Protein 3B5E (pdb70)

Solvent-accessible surface area: 18222 Å² total

CATH classification: 3.40.50.1820

Foldseek 3Di:
DQWDFDDPALWTWTKPLLVFDDLAEEEEAEDAPAFLVVCVVLVCLLPVRHIYTRTAAPADDVPGHAQFAAPDVPAGDQVRLLVSLVSVQVRLVVVCVVSVRDLVRYEYEYAERGLQSVVSVLNVPPRAQHYERELYDHHPDRPLAANANHEYEYEAEPQQVRRRVCVVVVVVVCVVSHYRYHYYYDPDYSDDDDVSSVVSNVVVVPD/DDDPDPWDFDDPALWTWTKPLLVFDDLAEEEEAEAAPAFQVVCVVLVCLQPVNHIYTRTAADADDPPGHFQFAADDPQAGDQVRLVVSLVSVLVRLVVVCVVSVRDQVRYEYEYAERSLQSVVSVLVVAPRHQHYERELYDHHPDGPLAQNQAREYEYEAEPQAVPRRVCVVVVVVVVVVSHYDYHYYYDPDYSDDDDVSSVVSNVVVVPD

Sequence (418 aa):
EENSPLLTDLAFPYRLLGAGKESRECCLFLLHGSGVDETTLVPLARRRRIAPTATLVAARGRIPQEEDGFRWFERIDPTRFEEQKSILAETTAAFAAFTTNEEAAKRHGLNLDHATFLLGYSNGANLVSSLLLHPGIVRLAALLRPPVLDHVPATDLAGIRTTLIIAGAADETYGPFVPALVTLLSSRHGAEVDARIIPSGHDIGDPDAAIVRQQWLAGPGDGIENSPLLTDLAFPYRLLGAGKESRECCLFLLHGSGVDETTLVPLARRRIAPTATLVAARGRIPQEDGFRWFERIDPTRFEEQKSILAETTAAFAAFTTNEEAAKRHGLNLDHATFLLGYSNGANLVSSLLLHPGIVRLAALLRPPVLDHVPATDLAGIRTTLIIAGAADETYGPFVPALVTLLSSRHGAEVDARIIPSGHDIGDPDAAIVRRQQWLAGP

Structure (mmCIF, N/CA/C/O backbone):
data_3B5E
#
_entry.id   3B5E
#
_cell.length_a   47.160
_cell.length_b   105.000
_cell.length_c   123.620
_cell.angle_alpha   90.000
_cell.angle_beta   90.000
_cell.angle_gamma   90.000
#
_symmetry.space_group_name_H-M   'P 21 21 21'
#
loop_
_entity.id
_entity.type
_entity.pdbx_description
1 polymer 'Mll8374 protein'
2 non-polymer 'SULFATE ION'
3 non-polymer 1,2-ETHANEDIOL
4 water water
#
loop_
_atom_site.group_PDB
_atom_site.id
_atom_site.type_symbol
_atom_site.label_atom_id
_atom_site.label_alt_id
_atom_site.label_comp_id
_atom_site.label_asym_id
_atom_site.label_entity_id
_atom_site.label_seq_id
_atom_site.pdbx_PDB_ins_code
_atom_site.Cartn_x
_atom_site.Cartn_y
_atom_site.Cartn_z
_atom_site.occupancy
_atom_site.B_iso_or_equiv
_atom_site.auth_seq_id
_atom_site.auth_comp_id
_atom_site.auth_asym_id
_atom_site.auth_atom_id
_atom_site.pdbx_PDB_model_num
ATOM 1 N N A GLU A 1 8 ? 64.233 41.678 43.464 0.50 28.64 7 GLU A N 1
ATOM 2 N N B GLU A 1 8 ? 64.080 41.537 43.483 0.50 26.33 7 GLU A N 1
ATOM 3 C CA A GLU A 1 8 ? 63.320 41.563 42.271 0.50 29.48 7 GLU A CA 1
ATOM 4 C CA B GLU A 1 8 ? 63.309 41.524 42.189 0.50 26.61 7 GLU A CA 1
ATOM 5 C C A GLU A 1 8 ? 62.832 42.953 41.885 0.50 27.61 7 GLU A C 1
ATOM 6 C C B GLU A 1 8 ? 62.840 42.934 41.875 0.50 26.11 7 GLU A C 1
ATOM 7 O O A GLU A 1 8 ? 62.214 43.644 42.702 0.50 26.17 7 GLU A O 1
ATOM 8 O O B GLU A 1 8 ? 62.243 43.608 42.721 0.50 24.50 7 GLU A O 1
ATOM 19 N N . ASN A 1 9 ? 63.119 43.362 40.650 1.00 26.84 8 ASN A N 1
ATOM 20 C CA . ASN A 1 9 ? 62.759 44.693 40.195 1.00 26.56 8 ASN A CA 1
ATOM 21 C C . ASN A 1 9 ? 61.296 44.817 39.851 1.00 23.48 8 ASN A C 1
ATOM 22 O O . ASN A 1 9 ? 60.747 45.907 39.946 1.00 21.78 8 ASN A O 1
ATOM 27 N N . SER A 1 10 ? 60.678 43.706 39.442 1.00 22.78 9 SER A N 1
ATOM 28 C CA . SER A 1 10 ? 59.273 43.708 39.038 1.00 21.96 9 SER A CA 1
ATOM 29 C C . SER A 1 10 ? 58.444 42.611 39.687 1.00 21.31 9 SER A C 1
ATOM 30 O O . SER A 1 10 ? 57.894 41.760 38.996 1.00 18.77 9 SER A O 1
ATOM 33 N N . PRO A 1 11 ? 58.263 42.683 41.011 1.00 20.12 10 PRO A N 1
ATOM 34 C CA . PRO A 1 11 ? 57.422 41.715 41.697 1.00 20.31 10 PRO A CA 1
ATOM 35 C C . PRO A 1 11 ? 55.966 41.873 41.238 1.00 19.22 10 PRO A C 1
ATOM 36 O O . PRO A 1 11 ? 55.596 42.917 40.686 1.00 20.38 10 PRO A O 1
ATOM 40 N N . LEU A 1 12 ? 55.150 40.847 41.486 1.00 20.55 11 LEU A N 1
ATOM 41 C CA . LEU A 1 12 ? 53.703 40.936 41.275 1.00 19.83 11 LEU A CA 1
ATOM 42 C C . LEU A 1 12 ? 53.076 41.902 42.286 1.00 19.57 11 LEU A C 1
ATOM 43 O O . LEU A 1 12 ? 53.170 41.710 43.492 1.00 20.97 11 LEU A O 1
ATOM 48 N N . LEU A 1 13 ? 52.471 42.963 41.768 1.00 19.16 12 LEU A N 1
ATOM 49 C CA . LEU A 1 13 ? 51.819 43.978 42.566 1.00 19.55 12 LEU A CA 1
ATOM 50 C C . LEU A 1 13 ? 50.340 43.651 42.606 1.00 20.88 12 LEU A C 1
ATOM 51 O O . LEU A 1 13 ? 49.739 43.375 41.569 1.00 19.69 12 LEU A O 1
ATOM 56 N N . THR A 1 14 ? 49.752 43.670 43.797 1.00 21.42 13 THR A N 1
ATOM 57 C CA . THR A 1 14 ? 48.435 43.091 43.984 1.00 24.32 13 THR A CA 1
ATOM 58 C C . THR A 1 14 ? 47.399 44.013 44.644 1.00 24.51 13 THR A C 1
ATOM 59 O O . THR A 1 14 ? 46.320 43.561 44.984 1.00 26.82 13 THR A O 1
ATOM 63 N N . ASP A 1 15 ? 47.698 45.295 44.807 1.00 25.87 14 ASP A N 1
ATOM 64 C CA . ASP A 1 15 ? 46.730 46.182 45.452 1.00 27.88 14 ASP A CA 1
ATOM 65 C C . ASP A 1 15 ? 45.785 46.924 44.508 1.00 27.48 14 ASP A C 1
ATOM 66 O O . ASP A 1 15 ? 44.895 47.634 44.982 1.00 29.46 14 ASP A O 1
ATOM 71 N N . LEU A 1 16 ? 45.937 46.756 43.192 1.00 25.10 15 LEU A N 1
ATOM 72 C CA . LEU A 1 16 ? 44.952 47.282 42.241 1.00 24.22 15 L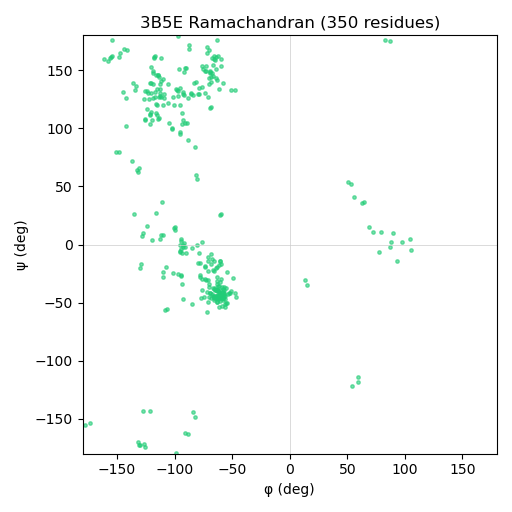EU A CA 1
ATOM 73 C C . LEU A 1 16 ? 44.007 46.141 41.825 1.00 24.71 15 LEU A C 1
ATOM 74 O O . LEU A 1 16 ? 44.143 45.024 42.295 1.00 25.83 15 LEU A O 1
ATOM 79 N N . ALA A 1 17 ? 43.051 46.425 40.955 1.00 24.02 16 ALA A N 1
ATOM 80 C CA . ALA A 1 17 ? 41.990 45.460 40.624 1.00 24.58 16 ALA A CA 1
ATOM 81 C C . ALA A 1 17 ? 42.511 44.185 39.960 1.00 22.51 16 ALA A C 1
ATOM 82 O O . ALA A 1 17 ? 41.925 43.128 40.133 1.00 23.60 16 ALA A O 1
ATOM 84 N N . PHE A 1 18 ? 43.605 44.303 39.199 1.00 22.00 17 PHE A N 1
ATOM 85 C CA . PHE A 1 18 ? 44.252 43.173 38.526 1.00 21.44 17 PHE A CA 1
ATOM 86 C C . PHE A 1 18 ? 45.675 43.054 39.023 1.00 19.89 17 PHE A C 1
ATOM 87 O O . PHE A 1 18 ? 46.343 44.066 39.180 1.00 19.93 17 PHE A O 1
ATOM 95 N N . PRO A 1 19 ? 46.156 41.821 39.270 1.00 19.00 18 PRO A N 1
ATOM 96 C CA . PRO A 1 19 ? 47.584 41.739 39.575 1.00 19.49 18 PRO A CA 1
ATOM 97 C C . PRO A 1 19 ? 48.427 42.095 38.342 1.00 19.19 18 PRO A C 1
ATOM 98 O O . PRO A 1 19 ? 47.996 41.871 37.214 1.00 17.27 18 PRO A O 1
ATOM 102 N N . TYR A 1 20 ? 49.590 42.690 38.570 1.00 17.15 19 TYR A N 1
ATOM 103 C CA . TYR A 1 20 ? 50.476 43.098 37.484 1.00 17.51 19 TYR A CA 1
ATOM 104 C C . TYR A 1 20 ? 51.905 43.259 37.915 1.00 18.36 19 TYR A C 1
ATOM 105 O O . TYR A 1 20 ? 52.188 43.472 39.092 1.00 20.97 19 TYR A O 1
ATOM 114 N N . ARG A 1 21 ? 52.802 43.176 36.933 1.00 18.17 20 ARG A N 1
ATOM 115 C CA . ARG A 1 21 ? 54.198 43.517 37.105 1.00 19.42 20 ARG A CA 1
ATOM 116 C C . ARG A 1 21 ? 54.481 44.741 36.222 1.00 19.96 20 ARG A C 1
ATOM 117 O O . ARG A 1 21 ? 53.919 44.872 35.108 1.00 16.73 20 ARG A O 1
ATOM 125 N N . LEU A 1 22 ? 55.376 45.596 36.710 1.00 17.58 21 LEU A N 1
ATOM 126 C CA . LEU A 1 22 ? 55.789 46.816 36.015 1.00 15.58 21 LEU A CA 1
ATOM 127 C C . LEU A 1 22 ? 57.263 46.701 35.663 1.00 16.72 21 LEU A C 1
ATOM 128 O O . LEU A 1 22 ? 58.112 46.698 36.571 1.00 17.95 21 LEU A O 1
ATOM 133 N N . LEU A 1 23 ? 57.543 46.595 34.367 1.00 15.55 22 LEU A N 1
ATOM 134 C CA . LEU A 1 23 ? 58.908 46.460 33.847 1.00 15.99 22 LEU A CA 1
ATOM 135 C C . LEU A 1 23 ? 59.370 47.657 33.001 1.00 16.11 22 LEU A C 1
ATOM 136 O O . LEU A 1 23 ? 58.589 48.325 32.349 1.00 18.79 22 LEU A O 1
ATOM 141 N N . GLY A 1 24 ? 60.657 47.967 33.093 1.00 15.85 23 GLY A N 1
ATOM 142 C CA . GLY A 1 24 ? 61.267 49.009 32.254 1.00 16.95 23 GLY A CA 1
ATOM 143 C C . GLY A 1 24 ? 60.892 50.440 32.588 1.00 17.19 23 GLY A C 1
ATOM 144 O O . GLY A 1 24 ? 61.187 51.341 31.820 1.00 16.66 23 GLY A O 1
ATOM 145 N N . ALA A 1 25 ? 60.240 50.653 33.726 1.00 18.66 24 ALA A N 1
ATOM 146 C CA . ALA A 1 25 ? 59.758 51.996 34.102 1.00 17.87 24 ALA A CA 1
ATOM 147 C C . ALA A 1 25 ? 60.843 53.036 34.311 1.00 17.97 24 ALA A C 1
ATOM 148 O O . ALA A 1 25 ? 60.544 54.230 34.259 1.00 21.13 24 ALA A O 1
ATOM 150 N N . GLY A 1 26 ? 62.094 52.627 34.535 1.00 15.43 25 GLY A N 1
ATOM 151 C CA . GLY A 1 26 ? 63.212 53.561 34.595 1.00 14.79 25 GLY A CA 1
ATOM 152 C C . GLY A 1 26 ? 64.007 53.777 33.319 1.00 14.65 25 GLY A C 1
ATOM 153 O O . GLY A 1 26 ? 64.978 54.519 33.321 1.00 14.84 25 GLY A O 1
ATOM 154 N N . LYS A 1 27 ? 63.579 53.135 32.231 1.00 18.67 26 LYS A N 1
ATOM 155 C CA . LYS A 1 27 ? 64.264 53.233 30.947 1.00 19.93 26 LYS A CA 1
ATOM 156 C C . LYS A 1 27 ? 63.733 54.429 30.167 1.00 20.58 26 LYS A C 1
ATOM 157 O O . LYS A 1 27 ? 62.720 55.018 30.527 1.00 18.04 26 LYS A O 1
ATOM 163 N N . GLU A 1 28 ? 64.431 54.784 29.099 1.00 25.48 27 GLU A N 1
ATOM 164 C CA . GLU A 1 28 ? 64.289 56.109 28.500 1.00 26.58 27 GLU A CA 1
ATOM 165 C C . GLU A 1 28 ? 62.934 56.363 27.755 1.00 26.43 27 GLU A C 1
ATOM 166 O O . GLU A 1 28 ? 62.428 57.478 27.757 1.00 30.09 27 GLU A O 1
ATOM 169 N N . SER A 1 29 ? 62.320 55.351 27.183 1.00 26.77 28 SER A N 1
ATOM 170 C CA . SER A 1 29 ? 61.131 55.582 26.363 1.00 26.74 28 SER A CA 1
ATOM 171 C C . SER A 1 29 ? 59.900 56.055 27.140 1.00 25.90 28 SER A C 1
ATOM 172 O O . SER A 1 29 ? 59.604 55.549 28.212 1.00 25.70 28 SER A O 1
ATOM 175 N N . ARG A 1 30 ? 59.168 56.990 26.548 1.00 26.62 29 ARG A N 1
ATOM 176 C CA . ARG A 1 30 ? 57.859 57.414 27.041 1.00 27.35 29 ARG A CA 1
ATOM 177 C C . ARG A 1 30 ? 56.742 56.435 26.656 1.00 26.72 29 ARG A C 1
ATOM 178 O O . ARG A 1 30 ? 55.605 56.595 27.088 1.00 27.85 29 ARG A O 1
ATOM 181 N N . GLU A 1 31 ? 57.063 55.452 25.828 1.00 25.00 30 GLU A N 1
ATOM 182 C CA . GLU A 1 31 ? 56.079 54.506 25.364 1.00 26.26 30 GLU A CA 1
ATOM 183 C C . GLU A 1 31 ? 55.836 53.445 26.422 1.00 26.25 30 GLU A C 1
ATOM 184 O O . GLU A 1 31 ? 56.748 53.064 27.168 1.00 23.58 30 GLU A O 1
ATOM 190 N N A CYS A 1 32 ? 54.594 52.980 26.440 0.50 24.74 31 CYS A N 1
ATOM 191 N N B CYS A 1 32 ? 54.579 53.015 26.527 0.50 23.66 31 CYS A N 1
ATOM 192 C CA A CYS A 1 32 ? 54.132 51.947 27.330 0.50 24.00 31 CYS A CA 1
ATOM 193 C CA B CYS A 1 32 ? 54.209 51.899 27.388 0.50 23.74 31 CYS A CA 1
ATOM 194 C C A CYS A 1 32 ? 53.465 50.849 26.495 0.50 23.63 31 CYS A C 1
ATOM 195 C C B CYS A 1 32 ? 53.330 50.884 26.652 0.50 23.63 31 CYS A C 1
ATOM 196 O O A CYS A 1 32 ? 52.936 51.125 25.421 0.50 22.92 31 CYS A O 1
ATOM 197 O O B CYS A 1 32 ? 52.479 51.253 25.841 0.50 21.71 31 CYS A O 1
ATOM 202 N N . LEU A 1 33 ? 53.550 49.609 26.970 1.00 22.76 32 LEU A N 1
ATOM 203 C CA . LEU A 1 33 ? 52.753 48.498 26.458 1.00 23.65 32 LEU A CA 1
ATOM 204 C C . LEU A 1 33 ? 52.036 47.835 27.627 1.00 21.57 32 LEU A C 1
ATOM 205 O O . LEU A 1 33 ? 52.676 47.410 28.613 1.00 20.29 32 LEU A O 1
ATOM 210 N N . PHE A 1 34 ? 50.716 47.734 27.509 1.00 20.46 33 PHE A N 1
ATOM 211 C CA . PHE A 1 34 ? 49.911 46.847 28.343 1.00 19.96 33 PHE A CA 1
ATOM 212 C C . PHE A 1 34 ? 49.861 45.486 27.664 1.00 20.06 33 PHE A C 1
ATOM 213 O O . PHE A 1 34 ? 49.560 45.407 26.467 1.00 19.69 33 PHE A O 1
ATOM 221 N N . LEU A 1 35 ? 50.227 44.447 28.405 1.00 18.08 34 LEU A N 1
ATOM 222 C CA . LEU A 1 35 ? 50.317 43.080 27.912 1.00 17.76 34 LEU A CA 1
ATOM 223 C C . LEU A 1 35 ? 49.231 42.228 28.558 1.00 20.83 34 LEU A C 1
ATOM 224 O O . LEU A 1 35 ? 49.095 42.213 29.790 1.00 20.63 34 LEU A O 1
ATOM 229 N N . LEU A 1 36 ? 48.443 41.530 27.717 1.00 18.83 35 LEU A N 1
ATOM 230 C CA . LEU A 1 36 ? 47.388 40.618 28.168 1.00 18.13 35 LEU A CA 1
ATOM 231 C C . LEU A 1 36 ? 47.581 39.241 27.555 1.00 17.90 35 LEU A C 1
ATOM 232 O O . LEU A 1 36 ? 47.316 39.019 26.362 1.00 17.83 35 LEU A O 1
ATOM 237 N N . HIS A 1 37 ? 48.010 38.333 28.409 1.00 17.67 36 HIS A N 1
ATOM 238 C CA . HIS A 1 37 ? 48.352 36.956 28.090 1.00 17.83 36 HIS A CA 1
ATOM 239 C C . HIS A 1 37 ? 47.196 36.091 27.553 1.00 18.64 36 HIS A C 1
ATOM 240 O O . HIS A 1 37 ? 46.033 36.397 27.741 1.00 17.02 36 HIS A O 1
ATOM 247 N N . GLY A 1 38 ? 47.559 34.969 26.925 1.00 19.22 37 GLY A N 1
ATOM 248 C CA . GLY A 1 38 ? 46.602 33.952 26.539 1.00 20.58 37 GLY A CA 1
ATOM 249 C C . GLY A 1 38 ? 46.066 33.187 27.736 1.00 20.76 37 GLY A C 1
ATOM 250 O O . GLY A 1 38 ? 46.626 33.235 28.839 1.00 21.01 37 GLY A O 1
ATOM 251 N N . SER A 1 39 ? 44.985 32.468 27.507 1.00 19.74 38 SER A N 1
ATOM 252 C CA . SER A 1 39 ? 44.334 31.702 28.582 1.00 21.07 38 SER A CA 1
ATOM 253 C C . SER A 1 39 ? 45.206 30.538 29.037 1.00 21.18 38 SER A C 1
ATOM 254 O O . SER A 1 39 ? 45.914 29.925 28.220 1.00 22.71 38 SER A O 1
ATOM 257 N N . GLY A 1 40 ? 45.165 30.260 30.338 1.00 20.65 39 GLY A N 1
ATOM 258 C CA . GLY A 1 40 ? 45.879 29.140 30.906 1.00 20.55 39 GLY A CA 1
ATOM 259 C C . GLY A 1 40 ? 47.300 29.397 31.321 1.00 19.79 39 GLY A C 1
ATOM 260 O O . GLY A 1 40 ? 47.944 28.497 31.818 1.00 18.24 39 GLY A O 1
ATOM 261 N N . VAL A 1 41 ? 47.767 30.636 31.173 1.00 19.39 40 VAL A N 1
ATOM 262 C CA . VAL A 1 41 ? 49.149 31.025 31.519 1.00 19.73 40 VAL A CA 1
ATOM 263 C C . VAL A 1 41 ? 49.095 32.302 32.366 1.00 19.66 40 VAL A C 1
ATOM 264 O O . VAL A 1 41 ? 48.014 32.708 32.791 1.00 21.04 40 VAL A O 1
ATOM 268 N N . ASP A 1 42 ? 50.234 32.936 32.610 1.00 20.56 41 ASP A N 1
ATOM 269 C CA . ASP A 1 42 ? 50.242 34.138 33.445 1.00 21.17 41 ASP A CA 1
ATOM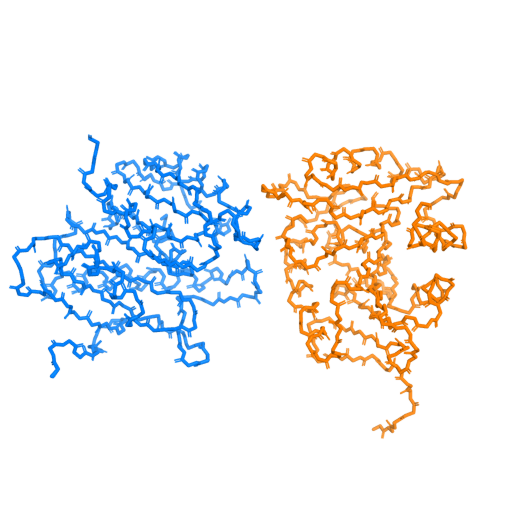 270 C C . ASP A 1 42 ? 50.906 35.346 32.771 1.00 19.25 41 ASP A C 1
ATOM 271 O O . ASP A 1 42 ? 51.270 35.318 31.588 1.00 19.56 41 ASP A O 1
ATOM 276 N N . GLU A 1 43 ? 51.043 36.414 33.553 1.00 18.97 42 GLU A N 1
ATOM 277 C CA . GLU A 1 43 ? 51.533 37.702 33.090 1.00 17.51 42 GLU A CA 1
ATOM 278 C C . GLU A 1 43 ? 53.000 37.731 32.674 1.00 19.41 42 GLU A C 1
ATOM 279 O O . GLU A 1 43 ? 53.444 38.697 32.084 1.00 18.82 42 GLU A O 1
ATOM 285 N N . THR A 1 44 ? 53.758 36.698 32.984 1.00 18.92 43 THR A N 1
ATOM 286 C CA . THR A 1 44 ? 55.168 36.655 32.571 1.00 21.44 43 THR A CA 1
ATOM 287 C C . THR A 1 44 ? 55.348 36.269 31.092 1.00 22.19 43 THR A C 1
ATOM 288 O O . THR A 1 44 ? 56.425 36.463 30.522 1.00 21.77 43 THR A O 1
ATOM 292 N N . THR A 1 45 ? 54.298 35.725 30.481 1.00 22.09 44 THR A N 1
ATOM 293 C CA . THR A 1 45 ? 54.418 35.005 29.209 1.00 21.80 44 THR A CA 1
ATOM 294 C C . THR A 1 45 ? 54.653 35.885 27.972 1.00 19.55 44 THR A C 1
ATOM 295 O O . THR A 1 45 ? 55.314 35.447 27.035 1.00 24.13 44 THR A O 1
ATOM 299 N N . LEU A 1 46 ? 54.156 37.117 27.967 1.00 19.57 45 LEU A N 1
ATOM 300 C CA . LEU A 1 46 ? 54.357 38.014 26.831 1.00 20.28 45 LEU A CA 1
ATOM 301 C C . LEU A 1 46 ? 55.547 38.953 27.012 1.00 21.99 45 LEU A C 1
ATOM 302 O O . LEU A 1 46 ? 55.849 39.745 26.108 1.00 21.17 45 LEU A O 1
ATOM 307 N N . VAL A 1 47 ? 56.245 38.859 28.154 1.00 21.05 46 VAL A N 1
ATOM 308 C CA . VAL A 1 47 ? 57.338 39.778 28.438 1.00 20.45 46 VAL A CA 1
ATOM 309 C C . VAL A 1 47 ? 58.520 39.612 27.443 1.00 17.12 46 VAL A C 1
ATOM 310 O O . VAL A 1 47 ? 59.022 40.595 26.923 1.00 20.23 46 VAL A O 1
ATOM 314 N N . PRO A 1 48 ? 58.948 38.381 27.168 1.00 18.71 47 PRO A N 1
ATOM 315 C CA . PRO A 1 48 ? 59.980 38.209 26.127 1.00 20.21 47 PRO A CA 1
ATOM 316 C C . PRO A 1 48 ? 59.600 38.793 24.750 1.00 20.86 47 PRO A C 1
ATOM 317 O O . PRO A 1 48 ? 60.398 39.475 24.139 1.00 23.95 47 PRO A O 1
ATOM 321 N N . LEU A 1 49 ? 58.381 38.566 24.285 1.00 22.49 48 LEU A N 1
ATOM 322 C CA . LEU A 1 49 ? 57.93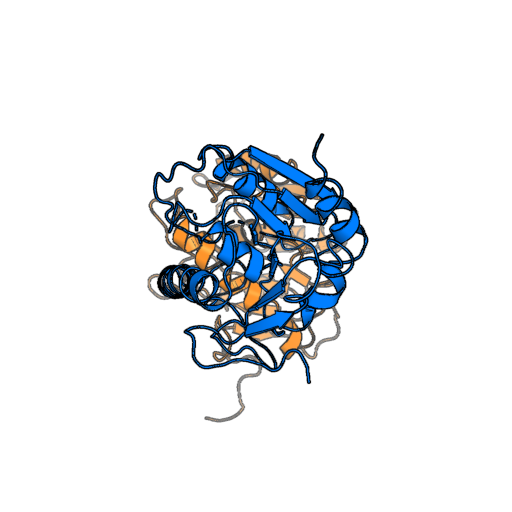8 39.161 23.026 1.00 22.72 48 LEU A CA 1
ATOM 323 C C . LEU A 1 49 ? 57.960 40.695 23.100 1.00 20.59 48 LEU A C 1
ATOM 324 O O . LEU A 1 49 ? 58.450 41.367 22.189 1.00 21.21 48 LEU A O 1
ATOM 329 N N . ALA A 1 50 ? 57.411 41.234 24.183 1.00 21.79 49 ALA A N 1
ATOM 330 C CA . ALA A 1 50 ? 57.341 42.683 24.411 1.00 20.97 49 ALA A CA 1
ATOM 331 C C . ALA A 1 50 ? 58.710 43.336 24.363 1.00 21.61 49 ALA A C 1
ATOM 332 O O . ALA A 1 50 ? 58.869 44.413 23.786 1.00 20.63 49 ALA A O 1
ATOM 334 N N A ARG A 1 51 ? 59.700 42.682 24.959 0.50 21.89 50 ARG A N 1
ATOM 335 N N B ARG A 1 51 ? 59.683 42.698 25.000 0.50 21.87 50 ARG A N 1
ATOM 336 C CA A ARG A 1 51 ? 61.075 43.187 24.957 0.50 25.09 50 ARG A CA 1
ATOM 337 C CA B ARG A 1 51 ? 61.034 43.242 25.103 0.50 25.00 50 ARG A CA 1
ATOM 338 C C A ARG A 1 51 ? 61.698 43.190 23.572 0.50 23.53 50 ARG A C 1
ATOM 339 C C B ARG A 1 51 ? 61.708 43.320 23.746 0.50 23.59 50 ARG A C 1
ATOM 340 O O A ARG A 1 51 ? 62.459 44.091 23.249 0.50 23.18 50 ARG A O 1
ATOM 341 O O B ARG A 1 51 ? 62.465 44.241 23.483 0.50 23.11 50 ARG A O 1
ATOM 356 N N A ARG A 1 52 ? 61.390 42.171 22.773 0.50 24.06 51 ARG A N 1
ATOM 357 N N B ARG A 1 52 ? 61.425 42.345 22.890 0.50 24.58 51 ARG A N 1
ATOM 358 C CA A ARG A 1 52 ? 61.825 42.146 21.381 0.50 24.99 51 ARG A CA 1
ATOM 359 C CA B ARG A 1 52 ? 61.955 42.357 21.536 0.50 25.70 51 ARG A CA 1
ATOM 360 C C A ARG A 1 52 ? 61.199 43.327 20.630 0.50 23.92 51 ARG A C 1
ATOM 361 C C B ARG A 1 52 ? 61.205 43.348 20.625 0.50 24.40 51 ARG A C 1
ATOM 362 O O A ARG A 1 52 ? 61.882 44.000 19.848 0.50 25.24 51 ARG A O 1
ATOM 363 O O B ARG A 1 52 ? 61.807 43.898 19.698 0.50 25.94 51 ARG A O 1
ATOM 378 N N . ILE A 1 53 ? 59.921 43.599 20.896 1.00 20.93 52 ILE A N 1
ATOM 379 C CA . ILE A 1 53 ? 59.185 44.680 20.216 1.00 22.54 52 ILE A CA 1
ATOM 380 C C . ILE A 1 53 ? 59.699 46.067 20.617 1.00 22.75 52 ILE A C 1
ATOM 381 O O . ILE A 1 53 ? 59.936 46.916 19.752 1.00 21.35 52 ILE A O 1
ATOM 386 N N . ALA A 1 54 ? 59.855 46.291 21.922 1.00 21.80 53 ALA A N 1
ATOM 387 C CA . ALA A 1 54 ? 60.146 47.627 22.447 1.00 20.04 53 ALA A CA 1
ATOM 388 C C . ALA A 1 54 ? 61.008 47.471 23.707 1.00 20.90 53 ALA A C 1
ATOM 389 O O . ALA A 1 54 ? 60.515 47.526 24.823 1.00 20.96 53 ALA A O 1
ATOM 391 N N . PRO A 1 55 ? 62.307 47.249 23.523 1.00 21.95 54 PRO A N 1
ATOM 392 C CA . PRO A 1 55 ? 63.159 46.934 24.689 1.00 21.46 54 PRO A CA 1
ATOM 393 C C . PRO A 1 55 ? 63.260 47.970 25.816 1.00 19.79 54 PRO A C 1
ATOM 394 O O . PRO A 1 55 ? 63.790 47.640 26.886 1.00 22.89 54 PRO A O 1
ATOM 398 N N . THR A 1 56 ? 62.827 49.201 25.570 1.00 21.28 55 THR A N 1
ATOM 399 C CA . THR A 1 56 ? 62.926 50.268 26.564 1.00 20.72 55 THR A CA 1
ATOM 400 C C . THR A 1 56 ? 61.565 50.844 26.964 1.00 19.47 55 THR A C 1
ATOM 401 O O . THR A 1 56 ? 61.497 51.788 27.749 1.00 19.61 55 THR A O 1
ATOM 405 N N . ALA A 1 57 ? 60.483 50.259 26.438 1.00 20.58 56 ALA A N 1
ATOM 406 C CA . ALA A 1 57 ? 59.141 50.620 26.849 1.00 20.05 56 ALA A CA 1
ATOM 407 C C . ALA A 1 57 ? 58.849 50.159 28.279 1.00 18.63 56 ALA A C 1
ATOM 408 O O . ALA A 1 57 ? 59.364 49.145 28.749 1.00 20.90 56 ALA A O 1
ATOM 410 N N . THR A 1 58 ? 58.035 50.952 28.963 1.00 19.65 57 THR A N 1
ATOM 411 C CA . THR A 1 58 ? 57.415 50.521 30.199 1.00 19.78 57 THR A CA 1
ATOM 412 C C . THR A 1 58 ? 56.357 49.469 29.854 1.00 20.35 57 THR A C 1
ATOM 413 O O . THR A 1 58 ? 55.468 49.702 29.015 1.00 20.69 57 THR A O 1
ATOM 417 N N . LEU A 1 59 ? 56.468 48.321 30.516 1.00 19.30 58 LEU A N 1
ATOM 418 C CA . LEU A 1 59 ? 55.563 47.221 30.340 1.00 17.80 58 LEU A CA 1
ATOM 419 C C . LEU A 1 59 ? 54.684 47.075 31.582 1.00 20.34 58 LEU A C 1
ATOM 420 O O . LEU A 1 59 ? 55.194 46.995 32.709 1.00 19.39 58 LEU A O 1
ATOM 425 N N . VAL A 1 60 ? 53.366 47.064 31.361 1.00 18.04 59 VAL A N 1
ATOM 426 C CA . VAL A 1 60 ? 52.377 46.641 32.376 1.00 19.40 59 VAL A CA 1
ATOM 427 C C . VAL A 1 60 ? 51.946 45.233 31.996 1.00 17.50 59 VAL A C 1
ATOM 428 O O . VAL A 1 60 ? 51.128 45.034 31.088 1.00 19.30 59 VAL A O 1
ATOM 432 N N . ALA A 1 61 ? 52.519 44.253 32.682 1.00 17.33 60 ALA A N 1
ATOM 433 C CA . ALA A 1 61 ? 52.224 42.851 32.425 1.00 18.01 60 ALA A CA 1
ATOM 434 C C . ALA A 1 61 ? 51.128 42.435 33.416 1.00 19.34 60 ALA A C 1
ATOM 435 O O . ALA A 1 61 ? 51.418 42.090 34.557 1.00 18.26 60 ALA A O 1
ATOM 437 N N . ALA A 1 62 ? 49.876 42.473 32.941 1.00 20.56 61 ALA A N 1
ATOM 438 C CA . ALA A 1 62 ? 48.693 42.254 33.761 1.00 19.36 61 ALA A CA 1
ATOM 439 C C . ALA A 1 62 ? 48.281 40.779 33.788 1.00 19.30 61 ALA A C 1
ATOM 440 O O . ALA A 1 62 ? 48.488 40.026 32.819 1.00 19.06 61 ALA A O 1
ATOM 442 N N . ARG A 1 63 ? 47.652 40.387 34.885 1.00 18.86 62 ARG A N 1
ATOM 443 C CA . ARG A 1 63 ? 47.171 39.004 35.067 1.00 19.04 62 ARG A CA 1
ATOM 444 C C . ARG A 1 63 ? 45.654 38.954 35.097 1.00 18.94 62 ARG A C 1
ATOM 445 O O . ARG A 1 63 ? 45.022 39.742 35.787 1.00 19.55 62 ARG A O 1
ATOM 453 N N . GLY A 1 64 ? 45.084 38.000 34.361 1.00 18.73 63 GLY A N 1
ATOM 454 C CA . GLY A 1 64 ? 43.645 37.723 34.412 1.00 18.13 63 GLY A CA 1
ATOM 455 C C . GLY A 1 64 ? 43.159 37.318 35.798 1.00 19.78 63 GLY A C 1
ATOM 456 O O . GLY A 1 64 ? 43.912 36.815 36.632 1.00 21.11 63 GLY A O 1
ATOM 457 N N . ARG A 1 65 ? 41.888 37.574 36.069 1.00 20.97 64 ARG A N 1
ATOM 458 C CA . ARG A 1 65 ? 41.347 37.351 37.412 1.00 20.77 64 ARG A CA 1
ATOM 459 C C . ARG A 1 65 ? 40.679 35.999 37.613 1.00 21.67 64 ARG A C 1
ATOM 460 O O . ARG A 1 65 ? 40.287 35.668 38.726 1.00 23.16 64 ARG A O 1
ATOM 468 N N . ILE A 1 66 ? 40.594 35.210 36.555 1.00 22.15 65 ILE A N 1
ATOM 469 C CA . ILE A 1 66 ? 39.943 33.905 36.590 1.00 22.60 65 ILE A CA 1
ATOM 470 C C . ILE A 1 66 ? 40.995 32.806 36.465 1.00 22.36 65 ILE A C 1
ATOM 471 O O . ILE A 1 66 ? 41.711 32.764 35.470 1.00 23.72 65 ILE A O 1
ATOM 476 N N . PRO A 1 67 ? 41.098 31.919 37.473 1.00 25.11 66 PRO A N 1
ATOM 477 C CA . PRO A 1 67 ? 42.024 30.804 37.363 1.00 25.65 66 PRO A CA 1
ATOM 478 C C . PRO A 1 67 ? 41.659 29.836 36.231 1.00 24.40 66 PRO A C 1
ATOM 479 O O . PRO A 1 67 ? 40.490 29.603 35.934 1.00 27.51 66 PRO A O 1
ATOM 483 N N . GLN A 1 68 ? 42.683 29.315 35.586 1.00 24.42 67 GLN A N 1
ATOM 484 C CA . GLN A 1 68 ? 42.533 28.259 34.597 1.00 24.53 67 GLN A CA 1
ATOM 485 C C . GLN A 1 68 ? 43.756 27.381 34.741 1.00 27.03 67 GLN A C 1
ATOM 486 O O . GLN A 1 68 ? 44.866 27.744 34.323 1.00 24.07 67 GLN A O 1
ATOM 492 N N A GLU A 1 69 ? 43.549 26.226 35.364 0.50 29.48 68 GLU A N 1
ATOM 493 N N B GLU A 1 69 ? 43.529 26.226 35.363 0.50 29.92 68 GLU A N 1
ATOM 494 C CA A GLU A 1 69 ? 44.621 25.290 35.629 0.50 30.43 68 GLU A CA 1
ATOM 495 C CA B GLU A 1 69 ? 44.578 25.311 35.789 0.50 31.23 68 GLU A CA 1
ATOM 496 C C A GLU A 1 69 ? 45.718 26.019 36.405 0.50 29.69 68 GLU A C 1
ATOM 497 C C B GLU A 1 69 ? 45.733 26.065 36.446 0.50 30.27 68 GLU A C 1
ATOM 498 O O A GLU A 1 69 ? 45.428 26.610 37.445 0.50 29.78 68 GLU A O 1
ATOM 499 O O B GLU A 1 69 ? 45.499 26.723 37.462 0.50 30.71 68 GLU A O 1
ATOM 510 N N . ASP A 1 70 ? 46.950 26.012 35.899 1.00 30.36 69 ASP A N 1
ATOM 511 C CA . ASP A 1 70 ? 48.085 26.671 36.580 1.00 31.90 69 ASP A CA 1
ATOM 512 C C . ASP A 1 70 ? 48.233 28.143 36.206 1.00 29.32 69 ASP A C 1
ATOM 513 O O . ASP A 1 70 ? 49.125 28.820 36.708 1.00 29.96 69 ASP A O 1
ATOM 518 N N . GLY A 1 71 ? 47.360 28.638 35.339 1.00 25.39 70 GLY A N 1
ATOM 519 C CA . GLY A 1 71 ? 47.399 30.033 34.939 1.00 22.57 70 GLY A CA 1
ATOM 520 C C . GLY A 1 71 ? 46.053 30.683 35.115 1.00 21.84 70 GLY A C 1
ATOM 521 O O . GLY A 1 71 ? 45.353 30.402 36.077 1.00 22.08 70 GLY A O 1
ATOM 522 N N . PHE A 1 72 ? 45.728 31.576 34.181 1.00 20.69 71 PHE A N 1
ATOM 523 C CA . PHE A 1 72 ? 44.632 32.515 34.323 1.00 18.70 71 PHE A CA 1
ATOM 524 C C . PHE A 1 72 ? 43.998 32.803 32.955 1.00 19.21 71 PHE A C 1
ATOM 525 O O . PHE A 1 72 ? 44.567 32.497 31.881 1.00 17.71 71 PHE A O 1
ATOM 533 N N . ARG A 1 73 ? 42.811 33.379 33.021 1.00 18.39 72 ARG A N 1
ATOM 534 C CA . ARG A 1 73 ? 42.114 33.866 31.853 1.00 19.82 72 ARG A CA 1
ATOM 535 C C . ARG A 1 73 ? 41.371 35.139 32.205 1.00 19.12 72 ARG A C 1
ATOM 536 O O . ARG A 1 73 ? 41.230 35.476 33.372 1.00 18.69 72 ARG A O 1
ATOM 544 N N . TRP A 1 74 ? 40.890 35.815 31.164 1.00 19.24 73 TRP A N 1
ATOM 545 C CA . TRP A 1 74 ? 40.359 37.176 31.251 1.00 19.46 73 TRP A CA 1
ATOM 546 C C . TRP A 1 74 ? 38.845 37.246 31.442 1.00 20.71 73 TRP A C 1
ATOM 547 O O . TRP A 1 74 ? 38.329 38.215 31.962 1.00 21.20 73 TRP A O 1
ATOM 558 N N . PHE A 1 75 ? 38.141 36.226 30.977 1.00 18.47 74 PHE A N 1
ATOM 559 C CA . PHE A 1 75 ? 36.690 36.129 31.162 1.00 19.00 74 PHE A CA 1
ATOM 560 C C . PHE A 1 75 ? 36.255 34.688 30.946 1.00 19.72 74 PHE A C 1
ATOM 561 O O . PHE A 1 75 ? 36.950 33.921 30.303 1.00 21.26 74 PHE A O 1
ATOM 569 N N . GLU A 1 76 ? 35.096 34.336 31.471 1.00 20.36 75 GLU A N 1
ATOM 570 C CA . GLU A 1 76 ? 34.662 32.948 31.481 1.00 20.57 75 GLU A CA 1
ATOM 571 C C . GLU A 1 76 ? 34.312 32.464 30.086 1.00 21.19 75 GLU A C 1
ATOM 572 O O . GLU A 1 76 ? 33.766 33.202 29.254 1.00 18.56 75 GLU A O 1
ATOM 578 N N . ARG A 1 77 ? 34.647 31.206 29.833 1.00 21.05 76 ARG A N 1
ATOM 579 C CA . ARG A 1 77 ? 34.274 30.537 28.613 1.00 22.60 76 ARG A CA 1
ATOM 580 C C . ARG A 1 77 ? 33.145 29.522 28.852 1.00 22.39 76 ARG A C 1
ATOM 581 O O . ARG A 1 77 ? 33.138 28.803 29.849 1.00 23.43 76 ARG A O 1
ATOM 589 N N . ILE A 1 78 ? 32.180 29.480 27.930 1.00 22.03 77 ILE A N 1
ATOM 590 C CA . ILE A 1 78 ? 31.116 28.489 27.972 1.00 21.88 77 ILE A CA 1
ATOM 591 C C . ILE A 1 78 ? 31.595 27.183 27.286 1.00 20.45 77 ILE A C 1
ATOM 592 O O . ILE A 1 78 ? 31.468 26.096 27.841 1.00 18.99 77 ILE A O 1
ATOM 597 N N . ASP A 1 79 ? 32.121 27.315 26.079 1.00 21.35 78 ASP A N 1
ATOM 598 C CA . ASP A 1 79 ? 32.644 26.215 25.273 1.00 22.93 78 ASP A CA 1
ATOM 599 C C . ASP A 1 79 ? 33.623 26.919 24.344 1.00 26.36 78 ASP A C 1
ATOM 600 O O . ASP A 1 79 ? 33.519 28.131 24.176 1.00 22.38 78 ASP A O 1
ATOM 605 N N . PRO A 1 80 ? 34.576 26.190 23.737 1.00 28.57 79 PRO A N 1
ATOM 606 C CA . PRO A 1 80 ? 35.393 26.875 22.707 1.00 28.90 79 PRO A CA 1
ATOM 607 C C . PRO A 1 80 ? 34.554 27.679 21.699 1.00 25.12 79 PRO A C 1
ATOM 608 O O . PRO A 1 80 ? 33.519 27.217 21.190 1.00 23.64 79 PRO A O 1
ATOM 612 N N . THR A 1 81 ? 35.028 28.903 21.489 1.00 24.49 80 THR A N 1
ATOM 613 C CA . THR A 1 81 ? 34.433 29.958 20.660 1.00 24.10 80 THR A CA 1
ATOM 614 C C . THR A 1 81 ? 33.239 30.694 21.289 1.00 24.28 80 THR A C 1
ATOM 615 O O . THR A 1 81 ? 32.800 31.696 20.729 1.00 26.28 80 THR A O 1
ATOM 619 N N . ARG A 1 82 ? 32.751 30.251 22.450 1.00 20.10 81 ARG A N 1
ATOM 620 C CA . ARG A 1 82 ? 31.596 30.874 23.095 1.00 23.00 81 ARG A CA 1
ATOM 621 C C . ARG A 1 82 ? 31.862 31.277 24.535 1.00 21.44 81 ARG A C 1
ATOM 622 O O . ARG A 1 82 ? 32.188 30.449 25.374 1.00 18.98 81 ARG A O 1
ATOM 630 N N . PHE A 1 83 ? 31.629 32.547 24.826 1.00 21.21 82 PHE A N 1
ATOM 631 C CA . PHE A 1 83 ? 32.071 33.133 26.075 1.00 21.57 82 PHE A CA 1
ATOM 632 C C . PHE A 1 83 ? 30.912 33.734 26.826 1.00 20.22 82 PHE A C 1
ATOM 633 O O . PHE A 1 83 ? 29.909 34.151 26.222 1.00 22.32 82 PHE A O 1
ATOM 641 N N A GLU A 1 84 ? 31.034 33.768 28.150 0.50 21.11 83 GLU A N 1
ATOM 642 N N B GLU A 1 84 ? 31.016 33.736 28.154 0.50 21.15 83 GLU A N 1
ATOM 643 C CA A GLU A 1 84 ? 29.978 34.294 29.010 0.50 20.86 83 GLU A CA 1
ATOM 644 C CA B GLU A 1 84 ? 29.949 34.277 28.985 0.50 20.87 83 GLU A CA 1
ATOM 645 C C A GLU A 1 84 ? 29.955 35.812 28.878 0.50 19.06 83 GLU A C 1
ATOM 646 C C B GLU A 1 84 ? 29.965 35.792 28.824 0.50 19.01 83 GLU A C 1
ATOM 647 O O A GLU A 1 84 ? 30.912 36.486 29.236 0.50 18.63 83 GLU A O 1
ATOM 648 O O B GLU A 1 84 ? 30.963 36.442 29.099 0.50 18.55 83 GLU A O 1
ATOM 659 N N . GLN A 1 85 ? 28.845 36.336 28.372 1.00 17.12 84 GLN A N 1
ATOM 660 C CA . GLN A 1 85 ? 28.776 37.724 27.995 1.00 18.77 84 GLN A CA 1
ATOM 661 C C . GLN A 1 85 ? 28.817 38.621 29.227 1.00 18.35 84 GLN A C 1
ATOM 662 O O . GLN A 1 85 ? 29.516 39.624 29.217 1.00 19.67 84 GLN A O 1
ATOM 668 N N . LYS A 1 86 ? 28.137 38.207 30.298 1.00 19.77 85 LYS A N 1
ATOM 669 C CA . LYS A 1 86 ? 28.175 38.917 31.581 1.00 21.85 85 LYS A CA 1
ATOM 670 C C . LYS A 1 86 ? 29.615 39.017 32.148 1.00 20.50 85 LYS A C 1
ATOM 671 O O . LYS A 1 86 ? 30.007 40.035 32.725 1.00 19.74 85 LYS A O 1
ATOM 674 N N . SER A 1 87 ? 30.399 37.963 31.943 1.00 19.14 86 SER A N 1
ATOM 675 C CA . SER A 1 87 ? 31.799 37.936 32.309 1.00 18.99 86 SER A CA 1
ATOM 676 C C . SER A 1 87 ? 32.671 38.893 31.494 1.00 20.24 86 SER A C 1
ATOM 677 O O . SER A 1 87 ? 33.494 39.619 32.056 1.00 18.42 86 SER A O 1
ATOM 680 N N . ILE A 1 88 ? 32.468 38.927 30.182 1.00 19.93 87 ILE A N 1
ATOM 681 C CA . ILE A 1 88 ? 33.202 39.868 29.332 1.00 19.28 87 ILE A CA 1
ATOM 682 C C . ILE A 1 88 ? 32.906 41.290 29.799 1.00 19.71 87 ILE A C 1
ATOM 683 O O . ILE A 1 88 ? 33.795 42.100 29.958 1.00 16.72 87 ILE A O 1
ATOM 688 N N . LEU A 1 89 ? 31.642 41.576 30.028 1.00 19.21 88 LEU A N 1
ATOM 689 C CA . LEU A 1 89 ? 31.250 42.927 30.428 1.00 21.94 88 LEU A CA 1
ATOM 690 C C . LEU A 1 89 ? 31.891 43.336 31.777 1.00 20.27 88 LEU A C 1
ATOM 691 O O . LEU A 1 89 ? 32.423 44.449 31.894 1.00 19.68 88 LEU A O 1
ATOM 696 N N . ALA A 1 90 ? 31.870 42.428 32.758 1.00 18.93 89 ALA A N 1
ATOM 697 C CA . ALA A 1 90 ? 32.341 42.721 34.101 1.00 18.98 89 ALA A CA 1
ATOM 698 C C . ALA A 1 90 ? 33.846 42.916 34.108 1.00 19.65 89 ALA A C 1
ATOM 699 O O . ALA A 1 90 ? 34.351 43.857 34.722 1.00 19.75 89 ALA A O 1
ATOM 701 N N . GLU A 1 91 ? 34.554 42.014 33.446 1.00 16.43 90 GLU A N 1
ATOM 702 C CA . GLU A 1 91 ? 36.020 42.018 33.443 1.00 18.54 90 GLU A CA 1
ATOM 703 C C . GLU A 1 91 ? 36.573 43.154 32.606 1.00 16.78 90 GLU A C 1
ATOM 704 O O . GLU A 1 91 ? 37.576 43.769 32.970 1.00 17.14 90 GLU A O 1
ATOM 710 N N A THR A 1 92 ? 35.890 43.471 31.514 0.50 17.24 91 THR A N 1
ATOM 711 N N B THR A 1 92 ? 35.902 43.481 31.501 0.50 18.18 91 THR A N 1
ATOM 712 C CA A THR A 1 92 ? 36.287 44.587 30.677 0.50 17.77 91 THR A CA 1
ATOM 713 C CA B THR A 1 92 ? 36.296 44.642 30.701 0.50 19.55 91 THR A CA 1
ATOM 714 C C A THR A 1 92 ? 36.084 45.920 31.442 0.50 17.52 91 THR A C 1
ATOM 715 C C B THR A 1 92 ? 36.113 45.928 31.496 0.50 18.50 91 THR A C 1
ATOM 716 O O A THR A 1 92 ? 36.935 46.812 31.374 0.50 17.50 91 THR A O 1
ATOM 717 O O B THR A 1 92 ? 36.975 46.811 31.474 0.50 18.22 91 THR A O 1
ATOM 724 N N . ALA A 1 93 ? 34.983 46.038 32.192 1.00 18.10 92 ALA A N 1
ATOM 725 C CA . ALA A 1 93 ? 34.718 47.212 33.040 1.00 18.68 92 ALA A CA 1
ATOM 726 C C . ALA A 1 93 ? 35.784 47.349 34.121 1.00 17.57 92 ALA A C 1
ATOM 727 O O . ALA A 1 93 ? 36.304 48.451 34.377 1.00 18.45 92 ALA A O 1
ATOM 729 N N . ALA A 1 94 ? 36.091 46.235 34.779 1.00 18.47 93 ALA A N 1
ATOM 730 C CA . ALA A 1 94 ? 37.131 46.209 35.792 1.00 19.65 93 ALA A CA 1
ATOM 731 C C . ALA A 1 94 ? 38.471 46.612 35.195 1.00 18.66 93 ALA A C 1
ATOM 732 O O . ALA A 1 94 ? 39.192 47.430 35.782 1.00 21.19 93 ALA A O 1
ATOM 734 N N . PHE A 1 95 ? 38.802 46.076 34.022 1.00 18.85 94 PHE A N 1
ATOM 735 C CA . PHE A 1 95 ? 40.094 46.388 33.400 1.00 20.36 94 PHE A CA 1
ATOM 736 C C . PHE A 1 95 ? 40.245 47.859 32.961 1.00 19.95 94 PHE A C 1
ATOM 737 O O . PHE A 1 95 ? 41.345 48.440 33.087 1.00 19.18 94 PHE A O 1
ATOM 745 N N . ALA A 1 96 ? 39.150 48.429 32.461 1.00 18.26 95 ALA A N 1
ATOM 746 C CA . ALA A 1 96 ? 39.071 49.830 32.077 1.00 20.68 95 ALA A CA 1
ATOM 747 C C . ALA A 1 96 ? 39.450 50.713 33.277 1.00 21.17 95 ALA A C 1
ATOM 748 O O . ALA A 1 96 ? 40.350 51.569 33.177 1.00 21.63 95 ALA A O 1
ATOM 750 N N . ALA A 1 97 ? 38.799 50.445 34.415 1.00 21.59 96 ALA A N 1
ATOM 751 C CA . ALA A 1 97 ? 39.081 51.151 35.680 1.00 20.39 96 ALA A CA 1
ATOM 752 C C . ALA A 1 97 ? 40.550 50.958 36.081 1.00 21.72 96 ALA A C 1
ATOM 753 O O . ALA A 1 97 ? 41.231 51.923 36.423 1.00 20.33 96 ALA A O 1
ATOM 755 N N . PHE A 1 98 ? 41.029 49.716 35.989 1.00 23.06 97 PHE A N 1
ATOM 756 C CA . PHE A 1 98 ? 42.417 49.375 36.283 1.00 20.68 97 PHE A CA 1
ATOM 757 C C . PHE A 1 98 ? 43.431 50.157 35.437 1.00 20.86 97 PHE A C 1
ATOM 758 O O . PHE A 1 98 ? 44.471 50.625 35.963 1.00 19.24 97 PHE A O 1
ATOM 766 N N A THR A 1 99 ? 43.150 50.321 34.138 0.50 19.71 98 THR A N 1
ATOM 767 N N B THR A 1 99 ? 43.139 50.317 34.154 0.50 20.71 98 THR A N 1
ATOM 768 C CA A THR A 1 99 ? 44.082 51.037 33.248 0.50 20.08 98 THR A CA 1
ATOM 769 C CA B THR A 1 99 ? 44.060 50.990 33.248 0.50 22.02 98 THR A CA 1
ATOM 770 C C A THR A 1 99 ? 44.289 52.436 33.770 0.50 20.39 98 THR A C 1
ATOM 771 C C B THR A 1 99 ? 44.265 52.442 33.687 0.50 21.54 98 THR A C 1
ATOM 772 O O A THR A 1 99 ? 45.408 52.910 33.848 0.50 21.08 98 THR A O 1
ATOM 773 O O B THR A 1 99 ? 45.375 52.950 33.639 0.50 22.36 98 THR A O 1
ATOM 780 N N . ASN A 1 100 ? 43.195 53.079 34.147 1.00 21.33 99 ASN A N 1
ATOM 781 C CA . ASN A 1 100 ? 43.251 54.420 34.666 1.00 22.64 99 ASN A CA 1
ATOM 782 C C . ASN A 1 100 ? 44.026 54.515 36.009 1.00 21.37 99 ASN A C 1
ATOM 783 O O . ASN A 1 100 ? 44.869 55.406 36.177 1.00 22.60 99 ASN A O 1
ATOM 788 N N A GLU A 1 101 ? 43.731 53.584 36.926 0.50 21.46 100 GLU A N 1
ATOM 789 N N B GLU A 1 101 ? 43.783 53.584 36.923 0.50 21.12 100 GLU A N 1
ATOM 790 C CA A GLU A 1 101 ? 44.443 53.438 38.207 0.50 22.28 100 GLU A CA 1
ATOM 791 C CA B GLU A 1 101 ? 44.479 53.581 38.209 0.50 21.66 100 GLU A CA 1
ATOM 792 C C A GLU A 1 101 ? 45.931 53.286 37.958 0.50 21.06 100 GLU A C 1
ATOM 793 C C B GLU A 1 101 ? 45.957 53.220 38.049 0.50 20.85 100 GLU A C 1
ATOM 794 O O A GLU A 1 101 ? 46.736 54.029 38.505 0.50 20.59 100 GLU A O 1
ATOM 795 O O B GLU A 1 101 ? 46.794 53.780 38.748 0.50 20.29 100 GLU A O 1
ATOM 806 N N . ALA A 1 102 ? 46.276 52.284 37.150 1.00 20.23 101 ALA A N 1
ATOM 807 C CA . ALA A 1 102 ? 47.677 51.979 36.835 1.00 21.15 101 ALA A CA 1
ATOM 808 C C . ALA A 1 102 ? 48.371 53.179 36.169 1.00 20.76 101 ALA A C 1
ATOM 809 O O . ALA A 1 102 ? 49.522 53.507 36.487 1.00 18.49 101 ALA A O 1
ATOM 811 N N . ALA A 1 103 ? 47.680 53.852 35.248 1.00 19.85 102 ALA A N 1
ATOM 812 C CA . ALA A 1 103 ? 48.259 55.039 34.592 1.00 21.26 102 ALA A CA 1
ATOM 813 C C . ALA A 1 103 ? 48.542 56.186 35.575 1.00 20.23 102 ALA A C 1
ATOM 814 O O . ALA A 1 103 ? 49.614 56.832 35.544 1.00 19.20 102 ALA A O 1
ATOM 816 N N . LYS A 1 104 ? 47.596 56.440 36.470 1.00 20.90 103 LYS A N 1
ATOM 817 C CA . LYS A 1 104 ? 47.764 57.475 37.491 1.00 22.16 103 LYS A CA 1
ATOM 818 C C . LYS A 1 104 ? 48.936 57.138 38.431 1.00 19.69 103 LYS A C 1
ATOM 819 O O . LYS A 1 104 ? 49.779 57.987 38.764 1.00 18.27 103 LYS A O 1
ATOM 822 N N . ARG A 1 105 ? 48.978 55.889 38.869 1.00 17.47 104 ARG A N 1
ATOM 823 C CA . ARG A 1 105 ? 49.962 55.465 39.828 1.00 19.36 104 ARG A CA 1
ATOM 824 C C . ARG A 1 105 ? 51.414 55.566 39.300 1.00 18.64 104 ARG A C 1
ATOM 825 O O . ARG A 1 105 ? 52.337 55.931 40.048 1.00 20.80 104 ARG A O 1
ATOM 833 N N . HIS A 1 106 ? 51.609 55.225 38.031 1.00 19.60 105 HIS A N 1
ATOM 834 C CA . HIS A 1 106 ? 52.948 55.124 37.450 1.00 18.84 105 HIS A CA 1
ATOM 835 C C . HIS A 1 106 ? 53.257 56.205 36.405 1.00 18.67 105 HIS A C 1
ATOM 836 O O . HIS A 1 106 ? 54.296 56.169 35.744 1.00 17.80 105 HIS A O 1
ATOM 843 N N . GLY A 1 107 ? 52.372 57.182 36.266 1.00 21.00 106 GLY A N 1
ATOM 844 C CA . GLY A 1 107 ? 52.559 58.262 35.299 1.00 21.10 106 GLY A CA 1
ATOM 845 C C . GLY A 1 107 ? 52.549 57.775 33.852 1.00 22.46 106 GLY A C 1
ATOM 846 O O . GLY A 1 107 ? 53.309 58.287 33.021 1.00 23.99 106 GLY A O 1
ATOM 847 N N . LEU A 1 108 ? 51.706 56.789 33.537 1.00 21.42 107 LEU A N 1
ATOM 848 C CA . LEU A 1 108 ? 51.670 56.248 32.191 1.00 21.12 107 LEU A CA 1
ATOM 849 C C . LEU A 1 108 ? 50.940 57.213 31.276 1.00 23.67 107 LEU A C 1
ATOM 850 O O . LEU A 1 108 ? 49.912 57.759 31.637 1.00 24.98 107 LEU A O 1
ATOM 855 N N . ASN A 1 109 ? 51.502 57.442 30.100 1.00 26.14 108 ASN A N 1
ATOM 856 C CA . ASN A 1 109 ? 50.869 58.304 29.109 1.00 28.33 108 ASN A CA 1
ATOM 857 C C . ASN A 1 109 ? 50.037 57.455 28.182 1.00 26.88 108 ASN A C 1
ATOM 858 O O . ASN A 1 109 ? 50.590 56.750 27.332 1.00 23.71 108 ASN A O 1
ATOM 863 N N . 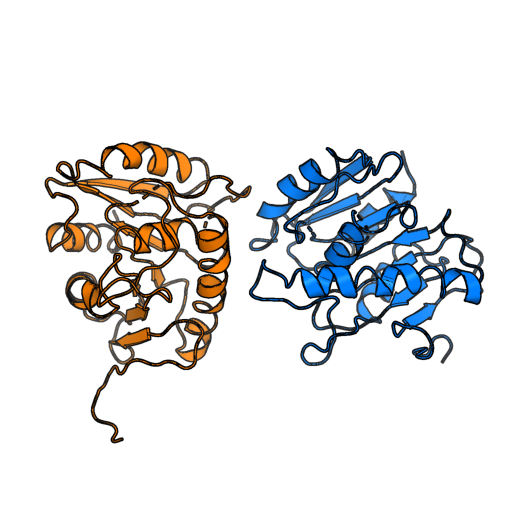LEU A 1 110 ? 48.716 57.473 28.359 1.00 28.75 109 LEU A N 1
ATOM 864 C CA . LEU A 1 110 ? 47.856 56.623 27.536 1.00 31.37 109 LEU A CA 1
ATOM 865 C C . LEU A 1 110 ? 47.793 57.123 26.070 1.00 31.84 109 LEU A C 1
ATOM 866 O O . LEU A 1 110 ? 47.405 56.375 25.190 1.00 33.43 109 LEU A O 1
ATOM 871 N N . ASP A 1 111 ? 48.249 58.350 25.811 1.00 33.58 110 ASP A N 1
ATOM 872 C CA . ASP A 1 111 ? 48.484 58.825 24.440 1.00 36.20 110 ASP A CA 1
ATOM 873 C C . ASP A 1 111 ? 49.760 58.258 23.829 1.00 37.13 110 ASP A C 1
ATOM 874 O O . ASP A 1 111 ? 50.125 58.615 22.704 1.00 37.97 110 ASP A O 1
ATOM 879 N N . HIS A 1 112 ? 50.450 57.403 24.576 1.00 35.06 111 HIS A N 1
ATOM 880 C CA . HIS A 1 112 ? 51.655 56.751 24.085 1.00 34.80 111 HIS A CA 1
ATOM 881 C C . HIS A 1 112 ? 51.631 55.263 24.442 1.00 32.84 111 HIS A C 1
ATOM 882 O O . HIS A 1 112 ? 52.683 54.631 24.578 1.00 34.44 111 HIS A O 1
ATOM 889 N N . ALA A 1 113 ? 50.435 54.705 24.603 1.00 27.26 112 ALA A N 1
ATOM 890 C CA . ALA A 1 113 ? 50.304 53.342 25.076 1.00 23.99 112 ALA A CA 1
ATOM 891 C C . ALA A 1 113 ? 49.725 52.456 23.968 1.00 25.51 112 ALA A C 1
ATOM 892 O O . ALA A 1 113 ? 48.901 52.916 23.190 1.00 27.56 112 ALA A O 1
ATOM 894 N N . THR A 1 114 ? 50.192 51.209 23.906 1.00 23.43 113 THR A N 1
ATOM 895 C CA . THR A 1 114 ? 49.665 50.155 23.038 1.00 24.57 113 THR A CA 1
ATOM 896 C C . THR A 1 114 ? 49.178 49.036 23.915 1.00 23.72 113 THR A C 1
ATOM 897 O O . THR A 1 114 ? 49.828 48.693 24.908 1.00 24.12 113 THR A O 1
ATOM 901 N N . PHE A 1 115 ? 48.021 48.496 23.551 1.00 20.59 114 PHE A N 1
ATOM 902 C CA . PHE A 1 115 ? 47.454 47.347 24.222 1.00 18.05 114 PHE A CA 1
ATOM 903 C C . PHE A 1 115 ? 47.755 46.125 23.344 1.00 19.60 114 PHE A C 1
ATOM 904 O O . PHE A 1 115 ? 47.244 46.025 22.250 1.00 22.61 114 PHE A O 1
ATOM 912 N N A LEU A 1 116 ? 48.594 45.227 23.859 0.50 18.57 115 LEU A N 1
ATOM 913 N N B LEU A 1 116 ? 48.630 45.254 23.830 0.50 18.86 115 LEU A N 1
ATOM 914 C CA A LEU A 1 116 ? 49.044 44.012 23.159 0.50 17.97 115 LEU A CA 1
ATOM 915 C CA B LEU A 1 116 ? 48.990 44.023 23.135 0.50 17.72 115 LEU A CA 1
ATOM 916 C C A LEU A 1 116 ? 48.473 42.769 23.851 0.50 19.76 115 LEU A C 1
ATOM 917 C C B LEU A 1 116 ? 48.371 42.851 23.884 0.50 19.03 115 LEU A C 1
ATOM 918 O O A LEU A 1 116 ? 48.889 42.429 24.966 0.50 20.47 115 LEU A O 1
ATOM 919 O O B LEU A 1 116 ? 48.617 42.668 25.075 0.50 18.91 115 LEU A O 1
ATOM 928 N N . GLY A 1 117 ? 47.541 42.082 23.169 1.00 16.88 116 GLY A N 1
ATOM 929 C CA . GLY A 1 117 ? 46.898 40.881 23.689 1.00 17.82 116 GLY A CA 1
ATOM 930 C C . GLY A 1 117 ? 47.152 39.687 22.793 1.00 17.27 116 GLY A C 1
ATOM 931 O O . GLY A 1 117 ? 47.295 39.806 21.565 1.00 18.53 116 GLY A O 1
ATOM 932 N N . TYR A 1 118 ? 47.223 38.537 23.425 1.00 18.28 117 TYR A N 1
ATOM 933 C CA . TYR A 1 118 ? 47.282 37.248 22.754 1.00 19.60 117 TYR A CA 1
ATOM 934 C C . TYR A 1 118 ? 46.052 36.425 23.055 1.00 19.40 117 TYR A C 1
ATOM 935 O O . TYR A 1 118 ? 45.755 36.124 24.228 1.00 19.50 117 TYR A O 1
ATOM 944 N N . SER A 1 119 ? 45.334 36.087 21.974 1.00 20.36 118 SER A N 1
ATOM 945 C CA . SER A 1 119 ? 44.217 35.155 22.001 1.00 18.74 118 SER A CA 1
ATOM 946 C C . SER A 1 119 ? 43.125 35.681 22.972 1.00 18.52 118 SER A C 1
ATOM 947 O O . SER A 1 119 ? 42.577 36.752 22.720 1.00 18.67 118 SER A O 1
ATOM 950 N N . ASN A 1 120 ? 42.800 34.951 24.036 1.00 19.29 119 ASN A N 1
ATOM 951 C CA . ASN A 1 120 ? 41.861 35.441 25.054 1.00 18.79 119 ASN A CA 1
ATOM 952 C C . ASN A 1 120 ? 42.201 36.880 25.491 1.00 18.32 119 ASN A C 1
ATOM 953 O O . ASN A 1 120 ? 41.324 37.719 25.599 1.00 17.41 119 ASN A O 1
ATOM 958 N N . GLY A 1 121 ? 43.494 37.178 25.677 1.00 16.42 120 GLY A N 1
ATOM 959 C CA . GLY A 1 121 ? 43.902 38.543 26.022 1.00 17.96 120 GLY A CA 1
ATOM 960 C C . GLY A 1 121 ? 43.620 39.579 24.943 1.00 18.29 120 GLY A C 1
ATOM 961 O O . GLY A 1 121 ? 43.279 40.720 25.255 1.00 17.77 120 GLY A O 1
ATOM 962 N N . ALA A 1 122 ? 43.794 39.190 23.675 1.00 20.05 121 ALA A N 1
ATOM 963 C CA . ALA A 1 122 ? 43.439 40.042 22.510 1.00 17.89 121 ALA A CA 1
ATOM 964 C C . ALA A 1 122 ? 41.942 40.315 22.533 1.00 17.24 121 ALA A C 1
ATOM 965 O O . ALA A 1 122 ? 41.515 41.414 22.162 1.00 18.49 121 ALA A O 1
ATOM 967 N N . ASN A 1 123 ? 41.156 39.331 22.962 1.00 18.43 122 ASN A N 1
ATOM 968 C CA . ASN A 1 123 ? 39.709 39.457 22.921 1.00 19.10 122 ASN A CA 1
ATOM 969 C C . ASN A 1 123 ? 39.187 40.322 24.073 1.00 19.17 122 ASN A C 1
ATOM 970 O O . ASN A 1 123 ? 38.143 40.938 23.968 1.00 18.78 122 ASN A O 1
ATOM 975 N N . LEU A 1 124 ? 39.932 40.368 25.178 1.00 17.90 123 LEU A N 1
ATOM 976 C CA . LEU A 1 124 ? 39.712 41.394 26.213 1.00 16.19 123 LEU A CA 1
ATOM 977 C C . LEU A 1 124 ? 39.982 42.774 25.627 1.00 17.26 123 LEU A C 1
ATOM 978 O O . LEU A 1 124 ? 39.165 43.659 2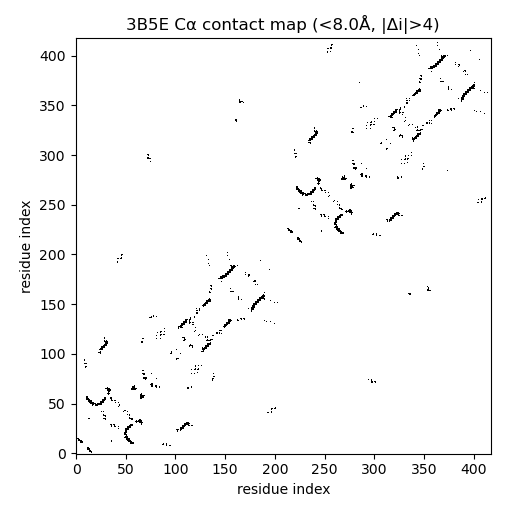5.773 1.00 18.73 123 LEU A O 1
ATOM 983 N N . VAL A 1 125 ? 41.122 42.956 24.959 1.00 17.20 124 VAL A N 1
ATOM 984 C CA . VAL A 1 125 ? 41.447 44.269 24.358 1.00 20.22 124 VAL A CA 1
ATOM 985 C C . VAL A 1 125 ? 40.379 44.756 23.355 1.00 19.37 124 VAL A C 1
ATOM 986 O O . VAL A 1 125 ? 39.949 45.900 23.424 1.00 21.18 124 VAL A O 1
ATOM 990 N N . SER A 1 126 ? 39.945 43.894 22.428 1.00 19.29 125 SER A N 1
ATOM 991 C CA . SER A 1 126 ? 38.952 44.316 21.429 1.00 19.83 125 SER A CA 1
ATOM 992 C C . SER A 1 126 ? 37.628 44.649 22.122 1.00 19.62 125 SER A C 1
ATOM 993 O O . SER A 1 126 ? 36.957 45.618 21.778 1.00 18.82 125 SER A O 1
ATOM 996 N N . SER A 1 127 ? 37.256 43.862 23.120 1.00 19.56 126 SER A N 1
ATOM 997 C CA . SER A 1 127 ? 36.046 44.154 23.910 1.00 19.86 126 SER A CA 1
ATOM 998 C C . SER A 1 127 ? 36.128 45.491 24.651 1.00 20.51 126 SER A C 1
ATOM 999 O O . SER A 1 127 ? 35.142 46.209 24.753 1.00 21.44 126 SER A O 1
ATOM 1002 N N . LEU A 1 128 ? 37.320 45.779 25.181 1.00 23.22 127 LEU A N 1
ATOM 1003 C CA . LEU A 1 128 ? 37.585 47.028 25.862 1.00 21.88 127 LEU A CA 1
ATOM 1004 C C . LEU A 1 128 ? 37.349 48.193 24.912 1.00 22.38 127 LEU A C 1
ATOM 1005 O O . LEU A 1 128 ? 36.705 49.176 25.285 1.00 22.49 127 LEU A O 1
ATOM 1018 N N . LEU A 1 130 ? 35.399 48.334 22.312 1.00 20.13 129 LEU A N 1
ATOM 1019 C CA . LEU A 1 130 ? 34.002 48.448 21.909 1.00 21.22 129 LEU A CA 1
ATOM 1020 C C . LEU A 1 130 ? 33.095 48.847 23.050 1.00 23.32 129 LEU A C 1
ATOM 1021 O O . LEU A 1 130 ? 32.110 49.542 22.841 1.00 22.90 129 LEU A O 1
ATOM 1026 N N . LEU A 1 131 ? 33.453 48.451 24.262 1.00 22.46 130 LEU A N 1
ATOM 1027 C CA . LEU A 1 131 ? 32.618 48.694 25.423 1.00 21.69 130 LEU A CA 1
ATOM 1028 C C . LEU A 1 131 ? 33.028 49.941 26.236 1.00 20.67 130 LEU A C 1
ATOM 1029 O O . LEU A 1 131 ? 32.187 50.503 26.932 1.00 22.46 130 LEU A O 1
ATOM 1034 N N . HIS A 1 132 ? 34.298 50.355 26.165 1.00 22.73 131 HIS A N 1
ATOM 1035 C CA . HIS A 1 132 ? 34.825 51.438 26.979 1.00 21.48 131 HIS A CA 1
ATOM 1036 C C . HIS A 1 132 ? 35.688 52.325 26.142 1.00 23.88 131 HIS A C 1
ATOM 1037 O O . HIS A 1 132 ? 36.895 52.299 26.270 1.00 22.65 131 HIS A O 1
ATOM 1044 N N . PRO A 1 133 ? 35.058 53.100 25.255 1.00 24.80 132 PRO A N 1
ATOM 1045 C CA . PRO A 1 133 ? 35.814 53.966 24.380 1.00 26.75 132 PRO A CA 1
ATOM 1046 C C . PRO A 1 133 ? 36.524 55.099 25.135 1.00 25.33 132 PRO A C 1
ATOM 1047 O O . PRO A 1 133 ? 36.112 55.507 26.223 1.00 25.94 132 PRO A O 1
ATOM 1051 N N . GLY A 1 134 ? 37.607 55.577 24.547 1.00 24.60 133 GLY A N 1
ATOM 1052 C CA . GLY A 1 134 ? 38.374 56.644 25.119 1.00 25.38 133 GLY A CA 1
ATOM 1053 C C . GLY A 1 134 ? 39.583 56.191 25.904 1.00 26.07 133 GLY A C 1
ATOM 1054 O O . GLY A 1 134 ? 40.257 57.021 26.494 1.00 29.16 133 GLY A O 1
ATOM 1055 N N . ILE A 1 135 ? 39.842 54.892 25.943 1.00 24.24 134 ILE A N 1
ATOM 1056 C CA . ILE A 1 135 ? 41.002 54.354 26.650 1.00 23.57 134 ILE A CA 1
ATOM 1057 C C . ILE A 1 135 ? 42.097 53.890 25.672 1.00 24.89 134 ILE A C 1
ATOM 1058 O O . ILE A 1 135 ? 43.251 54.341 25.761 1.00 26.61 134 ILE A O 1
ATOM 1063 N N . VAL A 1 136 ? 41.718 53.006 24.749 1.00 24.14 135 VAL A N 1
ATOM 1064 C CA . VAL A 1 136 ? 42.641 52.446 23.772 1.00 23.42 135 VAL A CA 1
ATOM 1065 C C . VAL A 1 136 ? 42.806 53.369 22.559 1.00 23.99 135 VAL A C 1
ATOM 1066 O O . VAL A 1 136 ? 41.817 53.832 21.987 1.00 26.17 135 VAL A O 1
ATOM 1070 N N . ARG A 1 137 ? 44.067 53.663 22.214 1.00 22.36 136 ARG A N 1
ATOM 1071 C CA . ARG A 1 137 ? 44.443 54.366 20.973 1.00 24.45 136 ARG A CA 1
ATOM 1072 C C . ARG A 1 137 ? 45.163 53.465 19.956 1.00 22.93 136 ARG A C 1
ATOM 1073 O O . ARG A 1 137 ? 45.101 53.713 18.761 1.00 21.62 136 ARG A O 1
ATOM 1081 N N . LEU A 1 138 ? 45.843 52.442 20.461 1.00 20.37 137 LEU A N 1
ATOM 1082 C CA . LEU A 1 138 ? 46.669 51.534 19.671 1.00 21.35 137 LEU A CA 1
ATOM 1083 C C . LEU A 1 138 ? 46.501 50.140 20.247 1.00 20.11 137 LEU A C 1
ATOM 1084 O O . LEU A 1 138 ? 46.670 49.952 21.451 1.00 18.72 137 LEU A O 1
ATOM 1089 N N . ALA A 1 139 ? 46.134 49.175 19.404 1.00 19.49 138 ALA A N 1
ATOM 1090 C CA . ALA A 1 139 ? 45.926 47.802 19.845 1.00 20.68 138 ALA A CA 1
ATOM 1091 C C . ALA A 1 139 ? 46.616 46.843 18.881 1.00 19.37 138 ALA A C 1
ATOM 1092 O O . ALA A 1 139 ? 46.518 47.010 17.669 1.00 20.57 138 ALA A O 1
ATOM 1094 N N . ALA A 1 140 ? 47.292 45.849 19.431 1.00 19.36 139 ALA A N 1
ATOM 1095 C CA . ALA A 1 140 ? 47.927 44.771 18.659 1.00 19.57 139 ALA A CA 1
ATOM 1096 C C . ALA A 1 140 ? 47.286 43.475 19.149 1.00 19.53 139 ALA A C 1
ATOM 1097 O O . ALA A 1 140 ? 47.441 43.094 20.328 1.00 19.09 139 ALA A O 1
ATOM 1099 N N . LEU A 1 141 ? 46.546 42.825 18.240 1.00 20.64 140 LEU A N 1
ATOM 1100 C CA . LEU A 1 141 ? 45.701 41.707 18.573 1.00 18.20 140 LEU A CA 1
ATOM 1101 C C . LEU A 1 141 ? 46.265 40.456 17.890 1.00 20.32 140 LEU A C 1
ATOM 1102 O O . LEU A 1 141 ? 46.169 40.307 16.664 1.00 17.92 140 LEU A O 1
ATOM 1107 N N . LEU A 1 142 ? 46.833 39.558 18.682 1.00 19.58 141 LEU A N 1
ATOM 1108 C CA . LEU A 1 142 ? 47.497 38.368 18.144 1.00 20.03 141 LEU A CA 1
ATOM 1109 C C . LEU A 1 142 ? 46.538 37.186 18.276 1.00 19.83 141 LEU A C 1
ATOM 1110 O O . LEU A 1 142 ? 46.111 36.855 19.388 1.00 19.91 141 LEU A O 1
ATOM 1115 N N . ARG A 1 143 ? 46.188 36.585 17.137 1.00 20.08 142 ARG A N 1
ATOM 1116 C CA . ARG A 1 143 ? 45.236 35.462 17.054 1.00 18.93 142 ARG A CA 1
ATOM 1117 C C . ARG A 1 143 ? 43.874 35.729 17.734 1.00 16.95 142 ARG A C 1
ATOM 1118 O O . ARG A 1 143 ? 43.422 34.929 18.542 1.00 18.71 142 ARG A O 1
ATOM 1126 N N . PRO A 1 144 ? 43.200 36.860 17.394 1.00 19.63 143 PRO A N 1
ATOM 1127 C CA . PRO A 1 144 ? 41.936 37.220 17.995 1.00 20.47 143 PRO A CA 1
ATOM 1128 C C . PRO A 1 144 ? 40.726 36.629 17.256 1.00 19.88 143 PRO A C 1
ATOM 1129 O O . PRO A 1 144 ? 40.869 36.064 16.192 1.00 21.11 143 PRO A O 1
ATOM 1141 N N . PRO A 1 146 ? 36.051 37.490 17.166 1.00 22.08 145 PRO A N 1
ATOM 1142 C CA . PRO A 1 146 ? 34.923 38.156 17.809 1.00 22.19 145 PRO A CA 1
ATOM 1143 C C . PRO A 1 146 ? 34.387 37.313 18.963 1.00 20.48 145 PRO A C 1
ATOM 1144 O O . PRO A 1 146 ? 34.320 36.086 18.859 1.00 17.94 145 PRO A O 1
ATOM 1148 N N . VAL A 1 147 ? 34.061 37.989 20.060 1.00 19.42 146 VAL A N 1
ATOM 1149 C CA . VAL A 1 147 ? 33.582 37.343 21.300 1.00 17.82 146 VAL A CA 1
ATOM 1150 C C . VAL A 1 147 ? 32.292 37.940 21.870 1.00 18.59 146 VAL A C 1
ATOM 1151 O O . VAL A 1 147 ? 31.650 37.314 22.710 1.00 19.29 146 VAL A O 1
ATOM 1155 N N . LEU A 1 148 ? 31.928 39.150 21.438 1.00 20.42 147 LEU A N 1
ATOM 1156 C CA . LEU A 1 148 ? 30.774 39.857 21.950 1.00 22.03 147 LEU A CA 1
ATOM 1157 C C . LEU A 1 148 ? 29.590 39.534 21.082 1.00 23.17 147 LEU A C 1
ATOM 1158 O O . LEU A 1 148 ? 29.668 39.644 19.880 1.00 23.24 147 LEU A O 1
ATOM 1163 N N . ASP A 1 149 ? 28.487 39.146 21.687 1.00 23.92 148 ASP A N 1
ATOM 1164 C CA . ASP A 1 149 ? 27.282 38.874 20.921 1.00 24.26 148 ASP A CA 1
ATOM 1165 C C . ASP A 1 149 ? 26.573 40.151 20.479 1.00 26.62 148 ASP A C 1
ATOM 1166 O O . ASP A 1 149 ? 26.026 40.194 19.385 1.00 29.91 148 ASP A O 1
ATOM 1171 N N . HIS A 1 150 ? 26.529 41.152 21.341 1.00 28.29 149 HIS A N 1
ATOM 1172 C CA . HIS A 1 150 ? 25.912 42.420 21.000 1.00 30.38 149 HIS A CA 1
ATOM 1173 C C . HIS A 1 150 ? 26.979 43.503 21.177 1.00 29.59 149 HIS A C 1
ATOM 1174 O O . HIS A 1 150 ? 27.646 43.589 22.219 1.00 32.26 149 HIS A O 1
ATOM 1181 N N . VAL A 1 151 ? 27.194 44.267 20.109 1.00 27.90 150 VAL A N 1
ATOM 1182 C CA . VAL A 1 151 ? 28.223 45.290 20.078 1.00 27.43 150 VAL A CA 1
ATOM 1183 C C . VAL A 1 151 ? 27.509 46.618 20.102 1.00 25.53 150 VAL A C 1
ATOM 1184 O O . VAL A 1 151 ? 26.596 46.828 19.319 1.00 23.97 150 VAL A O 1
ATOM 1188 N N . PRO A 1 152 ? 27.899 47.520 21.003 1.00 24.18 151 PRO A N 1
ATOM 1189 C CA . PRO A 1 152 ? 27.301 48.841 20.935 1.00 25.15 151 PRO A CA 1
ATOM 1190 C C . PRO A 1 152 ? 27.795 49.605 19.706 1.00 24.40 151 PRO A C 1
ATOM 1191 O O . PRO A 1 152 ? 28.769 49.199 19.099 1.00 24.59 151 PRO A O 1
ATOM 1195 N N . ALA A 1 153 ? 27.141 50.724 19.382 1.00 25.05 152 ALA A N 1
ATOM 1196 C CA . ALA A 1 153 ? 27.470 51.531 18.200 1.00 23.14 152 ALA A CA 1
ATOM 1197 C C . ALA A 1 153 ? 28.653 52.415 18.512 1.00 23.24 152 ALA A C 1
ATOM 1198 O O . ALA A 1 153 ? 28.575 53.627 18.385 1.00 26.95 152 ALA A O 1
ATOM 1200 N N . THR A 1 154 ? 29.748 51.813 18.927 1.00 22.48 153 THR A N 1
ATOM 1201 C CA . THR A 1 154 ? 30.917 52.556 19.376 1.00 22.94 153 THR A CA 1
ATOM 1202 C C . THR A 1 154 ? 31.723 53.070 18.198 1.00 22.94 153 THR A C 1
ATOM 1203 O O . THR A 1 154 ? 31.978 52.337 17.250 1.00 24.71 153 THR A O 1
ATOM 1207 N N . ASP A 1 155 ? 32.133 54.331 18.281 1.00 22.86 154 ASP A N 1
ATOM 1208 C CA . ASP A 1 155 ? 32.911 54.949 17.224 1.00 22.17 154 ASP A CA 1
ATOM 1209 C C . ASP A 1 155 ? 34.380 54.786 17.554 1.00 23.28 154 ASP A C 1
ATOM 1210 O O . ASP A 1 155 ? 34.857 55.385 18.513 1.00 25.23 154 ASP A O 1
ATOM 1215 N N . LEU A 1 156 ? 35.091 53.999 16.744 1.00 22.11 155 LEU A N 1
ATOM 1216 C CA . LEU A 1 156 ? 36.508 53.713 16.972 1.00 22.54 155 LEU A CA 1
ATOM 1217 C C . LEU A 1 156 ? 37.401 54.589 16.082 1.00 24.22 155 LEU A C 1
ATOM 1218 O O . LEU A 1 156 ? 38.596 54.308 15.905 1.00 27.59 155 LEU A O 1
ATOM 1223 N N . ALA A 1 157 ? 36.821 55.639 15.500 1.00 25.25 156 ALA A N 1
ATOM 1224 C CA . ALA A 1 157 ? 37.565 56.522 14.620 1.00 25.44 156 ALA A CA 1
ATOM 1225 C C . ALA A 1 157 ? 38.825 56.951 15.331 1.00 26.46 156 ALA A C 1
ATOM 1226 O O . ALA A 1 157 ? 38.797 57.321 16.497 1.00 29.63 156 ALA A O 1
ATOM 1228 N N . GLY A 1 158 ? 39.938 56.878 14.626 1.00 27.76 157 GLY A N 1
ATOM 1229 C CA . GLY A 1 158 ? 41.204 57.304 15.173 1.00 29.55 157 GLY A CA 1
ATOM 1230 C C . GLY A 1 158 ? 42.009 56.197 15.823 1.00 30.67 157 GLY A C 1
ATOM 1231 O O . GLY A 1 158 ? 43.201 56.401 16.100 1.00 32.83 157 GLY A O 1
ATOM 1232 N N . ILE A 1 159 ? 41.400 55.040 16.093 1.00 27.90 158 ILE A N 1
ATOM 1233 C CA . ILE A 1 159 ? 42.147 53.934 16.683 1.00 28.21 158 ILE A CA 1
ATOM 1234 C C . ILE A 1 159 ? 42.844 53.106 15.577 1.00 26.65 158 ILE A C 1
ATOM 1235 O O . ILE A 1 159 ? 42.231 52.727 14.590 1.00 27.60 158 ILE A O 1
ATOM 1240 N N . ARG A 1 160 ? 44.135 52.862 15.746 1.00 22.24 159 ARG A N 1
ATOM 1241 C CA . ARG A 1 160 ? 44.834 51.931 14.901 1.00 23.85 159 ARG A CA 1
ATOM 1242 C C . ARG A 1 160 ? 44.903 50.574 15.590 1.00 20.70 159 ARG A C 1
ATOM 1243 O O . ARG A 1 160 ? 45.383 50.463 16.744 1.00 19.71 159 ARG A O 1
ATOM 1251 N N A THR A 1 161 ? 44.456 49.554 14.863 0.50 19.16 160 THR A N 1
ATOM 1252 N N B THR A 1 161 ? 44.438 49.537 14.886 0.50 20.30 160 THR A N 1
ATOM 1253 C CA A THR A 1 161 ? 44.461 48.190 15.331 0.50 19.25 160 THR A CA 1
ATOM 1254 C CA B THR A 1 161 ? 44.436 48.165 15.390 0.50 21.21 160 THR A CA 1
ATOM 1255 C C A THR A 1 161 ? 45.266 47.331 14.359 0.50 18.63 160 THR A C 1
ATOM 1256 C C B THR A 1 161 ? 45.137 47.198 14.423 0.50 19.79 160 THR A C 1
ATOM 1257 O O A THR A 1 161 ? 45.058 47.399 13.138 0.50 19.47 160 THR A O 1
ATOM 1258 O O B THR A 1 161 ? 44.689 47.013 13.278 0.50 20.66 160 THR A O 1
ATOM 1265 N N . LEU A 1 162 ? 46.212 46.564 14.901 1.00 19.75 161 LEU A N 1
ATOM 1266 C CA . LEU A 1 162 ? 46.923 45.553 14.168 1.00 16.44 161 LEU A CA 1
ATOM 1267 C C . LEU A 1 162 ? 46.317 44.194 14.585 1.00 18.18 161 LEU A C 1
ATOM 1268 O O . LEU A 1 162 ? 46.087 43.965 15.773 1.00 19.67 161 LEU A O 1
ATOM 1273 N N . ILE A 1 163 ? 46.066 43.318 13.597 1.00 17.04 162 ILE A N 1
ATOM 1274 C CA . ILE A 1 163 ? 45.624 41.937 13.805 1.00 17.77 162 ILE A CA 1
ATOM 1275 C C . ILE A 1 163 ? 46.626 41.025 13.126 1.00 18.02 162 ILE A C 1
ATOM 1276 O O . ILE A 1 163 ? 47.026 41.285 11.955 1.00 19.14 162 ILE A O 1
ATOM 1281 N N . ILE A 1 164 ? 47.110 40.003 13.846 1.00 16.65 163 ILE A N 1
ATOM 1282 C CA . ILE A 1 164 ? 47.937 38.985 13.218 1.00 19.00 163 ILE A CA 1
ATOM 1283 C C . ILE A 1 164 ? 47.308 37.619 13.383 1.00 18.96 163 ILE A C 1
ATOM 1284 O O . ILE A 1 164 ? 47.180 37.114 14.508 1.00 20.29 163 ILE A O 1
ATOM 1289 N N . ALA A 1 165 ? 46.865 37.068 12.250 1.00 18.03 164 ALA A N 1
ATOM 1290 C CA . ALA A 1 165 ? 46.245 35.763 12.132 1.00 17.25 164 ALA A CA 1
ATOM 1291 C C . ALA A 1 165 ? 47.284 34.757 11.728 1.00 17.80 164 ALA A C 1
ATOM 1292 O O . ALA A 1 165 ? 48.228 35.041 10.987 1.00 18.59 164 ALA A O 1
ATOM 1294 N N . GLY A 1 166 ? 47.057 33.520 12.150 1.00 19.22 165 GLY A N 1
ATOM 1295 C CA . GLY A 1 166 ? 47.937 32.456 11.725 1.00 16.91 165 GLY A CA 1
ATOM 1296 C C . GLY A 1 166 ? 47.315 31.629 10.606 1.00 16.25 165 GLY A C 1
ATOM 1297 O O . GLY A 1 166 ? 46.233 31.106 10.755 1.00 18.64 165 GLY A O 1
ATOM 1298 N N . ALA A 1 167 ? 48.026 31.456 9.492 1.00 17.17 166 ALA A N 1
ATOM 1299 C CA . ALA A 1 167 ? 47.515 30.637 8.336 1.00 16.66 166 ALA A CA 1
ATOM 1300 C C . ALA A 1 167 ? 47.258 29.204 8.749 1.00 17.00 166 ALA A C 1
ATOM 1301 O O . ALA A 1 167 ? 46.348 28.553 8.234 1.00 19.03 166 ALA A O 1
ATOM 1303 N N . ALA A 1 168 ? 48.069 28.721 9.690 1.00 15.58 167 ALA A N 1
ATOM 1304 C CA . ALA A 1 168 ? 48.034 27.340 10.165 1.00 16.00 167 ALA A CA 1
ATOM 1305 C C . ALA A 1 168 ? 47.159 27.210 11.415 1.00 18.18 167 ALA A C 1
ATOM 1306 O O . ALA A 1 168 ? 47.098 26.150 12.025 1.00 19.96 167 ALA A O 1
ATOM 1308 N N . ASP A 1 169 ? 46.501 28.311 11.809 1.00 18.53 168 ASP A N 1
ATOM 1309 C CA . ASP A 1 169 ? 45.610 28.344 12.977 1.00 18.96 168 ASP A CA 1
ATOM 1310 C C . ASP A 1 169 ? 44.267 27.803 12.513 1.00 18.96 168 ASP A C 1
ATOM 1311 O O . ASP A 1 169 ? 43.376 28.522 12.101 1.00 21.07 168 ASP A O 1
ATOM 1316 N N . GLU A 1 170 ? 44.162 26.484 12.522 1.00 21.95 169 GLU A N 1
ATOM 1317 C CA . GLU A 1 170 ? 43.031 25.770 11.940 1.00 24.46 169 GLU A CA 1
ATOM 1318 C C . GLU A 1 170 ? 41.700 26.090 12.645 1.00 22.35 169 GLU A C 1
ATOM 1319 O O . GLU A 1 170 ? 40.670 26.306 11.997 1.00 20.52 169 GLU A O 1
ATOM 1325 N N . THR A 1 171 ? 41.760 26.208 13.960 1.00 21.80 170 THR A N 1
ATOM 1326 C CA . THR A 1 171 ? 40.574 26.386 14.781 1.00 22.59 170 THR A CA 1
ATOM 1327 C C . THR A 1 171 ? 40.048 27.825 14.703 1.00 21.87 170 THR A C 1
ATOM 1328 O O . THR A 1 171 ? 38.852 28.038 14.566 1.00 21.88 170 THR A O 1
ATOM 1332 N N . TYR A 1 172 ? 40.945 28.798 14.820 1.00 19.64 171 TYR A N 1
ATOM 1333 C CA . TYR A 1 172 ? 40.554 30.200 15.008 1.00 19.91 171 TYR A CA 1
ATOM 1334 C C . TYR A 1 172 ? 40.760 31.125 13.815 1.00 22.01 171 TYR A C 1
ATOM 1335 O O . TYR A 1 172 ? 40.113 32.190 13.757 1.00 21.31 171 TYR A O 1
ATOM 1344 N N . GLY A 1 173 ? 41.616 30.718 12.871 1.00 22.56 172 GLY A N 1
ATOM 1345 C CA . GLY A 1 173 ? 41.833 31.467 11.627 1.00 23.47 172 GLY A CA 1
ATOM 1346 C C . GLY A 1 173 ? 40.582 31.944 10.874 1.00 21.60 172 GLY A C 1
ATOM 1347 O O . GLY A 1 173 ? 40.529 33.087 10.446 1.00 21.48 172 GLY A O 1
ATOM 1348 N N . PRO A 1 174 ? 39.561 31.083 10.715 1.00 20.56 173 PRO A N 1
ATOM 1349 C CA . PRO A 1 174 ? 38.327 31.460 10.016 1.00 21.57 173 PRO A CA 1
ATOM 1350 C C . PRO A 1 174 ? 37.490 32.637 10.546 1.00 21.47 173 PRO A C 1
ATOM 1351 O O . PRO A 1 174 ? 36.641 33.159 9.806 1.00 19.72 173 PRO A O 1
ATOM 1355 N N . PHE A 1 175 ? 37.713 33.055 11.796 1.00 21.29 174 PHE A N 1
ATOM 1356 C CA . PHE A 1 175 ? 36.927 34.098 12.411 1.00 21.43 174 PHE A CA 1
ATOM 1357 C C . PHE A 1 175 ? 37.572 35.451 12.229 1.00 18.23 174 PHE A C 1
ATOM 1358 O O . PHE A 1 175 ? 36.956 36.467 12.553 1.00 18.70 174 PHE A O 1
ATOM 1366 N N . VAL A 1 176 ? 38.797 35.498 11.694 1.00 19.58 175 VAL A N 1
ATOM 1367 C CA . VAL A 1 176 ? 39.483 36.776 11.545 1.00 17.62 175 VAL A CA 1
ATOM 1368 C C . VAL A 1 176 ? 38.814 37.765 10.549 1.00 19.82 175 VAL A C 1
ATOM 1369 O O . VAL A 1 176 ? 38.672 38.938 10.886 1.00 18.71 175 VAL A O 1
ATOM 1373 N N . PRO A 1 177 ? 38.365 37.319 9.343 1.00 20.02 176 PRO A N 1
ATOM 1374 C CA . PRO A 1 177 ? 37.657 38.261 8.481 1.00 18.74 176 PRO A CA 1
ATOM 1375 C C . PRO A 1 177 ? 36.498 38.991 9.175 1.00 20.00 176 PRO A C 1
ATOM 1376 O O . PRO A 1 177 ? 36.379 40.217 9.021 1.00 17.08 176 PRO A O 1
ATOM 1380 N N . ALA A 1 178 ? 35.706 38.272 9.984 1.00 18.24 177 ALA A N 1
ATOM 1381 C CA . ALA A 1 178 ? 34.568 38.895 10.678 1.00 18.33 177 ALA A CA 1
ATOM 1382 C C . ALA A 1 178 ? 35.038 40.022 11.623 1.00 18.87 177 ALA A C 1
ATOM 1383 O O . ALA A 1 178 ? 34.404 41.077 11.707 1.00 20.43 177 ALA A O 1
ATOM 1385 N N . LEU A 1 179 ? 36.169 39.804 12.303 1.00 16.48 178 LEU A N 1
ATOM 1386 C CA . LEU A 1 179 ? 36.713 40.812 13.216 1.00 18.39 178 LEU A CA 1
ATOM 1387 C C . LEU A 1 179 ? 37.193 42.031 12.451 1.00 17.95 178 LEU A C 1
ATOM 1388 O O . LEU A 1 179 ? 36.991 43.157 12.897 1.00 18.15 178 LEU A O 1
ATOM 1393 N N . VAL A 1 180 ? 37.867 41.805 11.323 1.00 20.34 179 VAL A N 1
ATOM 1394 C CA . VAL A 1 180 ? 38.320 42.913 10.448 1.00 18.57 179 VAL A CA 1
ATOM 1395 C C . VAL A 1 180 ? 37.147 43.783 9.977 1.00 17.67 179 VAL A C 1
ATOM 1396 O O . VAL A 1 180 ? 37.223 45.002 10.026 1.00 20.22 179 VAL A O 1
ATOM 1400 N N . THR A 1 181 ? 36.093 43.119 9.534 1.00 17.17 180 THR A N 1
ATOM 1401 C CA . THR A 1 181 ? 34.877 43.778 9.092 1.00 16.58 180 THR A CA 1
ATOM 1402 C C . THR A 1 181 ? 34.272 44.592 10.245 1.00 17.36 180 THR A C 1
ATOM 1403 O O . THR A 1 181 ? 33.929 45.790 10.092 1.00 18.78 180 THR A O 1
ATOM 1407 N N . LEU A 1 182 ? 34.151 43.957 11.396 1.00 19.93 181 LEU A N 1
ATOM 1408 C CA . LEU A 1 182 ? 33.551 44.604 12.568 1.00 21.61 181 LEU A CA 1
ATOM 1409 C C . LEU A 1 182 ? 34.300 45.875 12.976 1.00 20.10 181 LEU A C 1
ATOM 1410 O O . LEU A 1 182 ? 33.698 46.928 13.154 1.00 19.99 181 LEU A O 1
ATOM 1415 N N . LEU A 1 183 ? 35.615 45.773 13.160 1.00 20.27 182 LEU A N 1
ATOM 1416 C CA . LEU A 1 183 ? 36.397 46.899 13.661 1.00 20.17 182 LEU A CA 1
ATOM 1417 C C . LEU A 1 183 ? 36.447 48.018 12.613 1.00 21.14 182 LEU A C 1
ATOM 1418 O O . LEU A 1 183 ? 36.322 49.184 12.960 1.00 19.62 182 LEU A O 1
ATOM 1423 N N A SER A 1 184 ? 36.605 47.632 11.345 0.50 20.94 183 SER A N 1
ATOM 1424 N N B SER A 1 184 ? 36.585 47.649 11.343 0.50 21.98 183 SER A N 1
ATOM 1425 C CA A SER A 1 184 ? 36.549 48.557 10.212 0.50 20.18 183 SER A CA 1
ATOM 1426 C CA B SER A 1 184 ? 36.556 48.611 10.243 0.50 22.31 183 SER A CA 1
ATOM 1427 C C A SER A 1 184 ? 35.232 49.321 10.190 0.50 19.96 183 SER A C 1
ATOM 1428 C C B SER A 1 184 ? 35.217 49.330 10.127 0.50 21.32 183 SER A C 1
ATOM 1429 O O A SER A 1 184 ? 35.225 50.548 10.132 0.50 20.09 183 SER A O 1
ATOM 1430 O O B SER A 1 184 ? 35.179 50.540 9.917 0.50 22.14 183 SER A O 1
ATOM 1435 N N . ARG A 1 185 ? 34.123 48.594 10.257 1.00 20.87 184 ARG A N 1
ATOM 1436 C CA . ARG A 1 185 ? 32.801 49.212 10.233 1.00 21.22 184 ARG A CA 1
ATOM 1437 C C . ARG A 1 185 ? 32.621 50.231 11.353 1.00 20.81 184 ARG A C 1
ATOM 1438 O O . ARG A 1 185 ? 31.949 51.242 11.149 1.00 21.26 184 ARG A O 1
ATOM 1443 N N . HIS A 1 186 ? 33.249 49.999 12.500 1.00 18.56 185 HIS A N 1
ATOM 1444 C CA . HIS A 1 186 ? 33.132 50.913 13.625 1.00 20.81 185 HIS A CA 1
ATOM 1445 C C . HIS A 1 186 ? 34.112 52.070 13.552 1.00 20.72 185 HIS A C 1
ATOM 1446 O O . HIS A 1 186 ? 34.115 52.948 14.403 1.00 22.28 185 HIS A O 1
ATOM 1453 N N . GLY A 1 187 ? 34.951 52.050 12.531 1.00 20.17 186 GLY A N 1
ATOM 1454 C CA . GLY A 1 187 ? 35.793 53.177 12.209 1.00 19.59 186 GLY A CA 1
ATOM 1455 C C . GLY A 1 187 ? 37.250 53.044 12.577 1.00 20.68 186 GLY A C 1
ATOM 1456 O O . GLY A 1 187 ? 37.985 53.992 12.390 1.00 21.20 186 GLY A O 1
ATOM 1457 N N . ALA A 1 188 ? 37.675 51.882 13.078 1.00 19.64 187 ALA A N 1
ATOM 1458 C CA . ALA A 1 188 ? 39.080 51.643 13.382 1.00 18.49 187 ALA A CA 1
ATOM 1459 C C . ALA A 1 188 ? 39.893 51.569 12.084 1.00 21.26 187 ALA A C 1
ATOM 1460 O O . ALA A 1 188 ? 39.394 51.161 11.044 1.00 20.91 187 ALA A O 1
ATOM 1462 N N . GLU A 1 189 ? 41.142 51.987 12.160 1.00 20.09 188 GLU A N 1
ATOM 1463 C CA . GLU A 1 189 ? 42.085 51.783 11.068 1.00 23.03 188 GLU A CA 1
ATOM 1464 C C . GLU A 1 189 ? 42.774 50.434 11.289 1.00 20.56 188 GLU A C 1
ATOM 1465 O O . GLU A 1 189 ? 43.659 50.293 12.130 1.00 22.84 188 GLU A O 1
ATOM 1471 N N . VAL A 1 190 ? 42.366 49.454 10.503 1.00 20.10 189 VAL A N 1
ATOM 1472 C CA . VAL A 1 190 ? 42.788 48.064 10.719 1.00 19.40 189 VAL A CA 1
ATOM 1473 C C . VAL A 1 190 ? 43.956 47.725 9.789 1.00 22.17 189 VAL A C 1
ATOM 1474 O O . VAL A 1 190 ? 43.922 48.023 8.601 1.00 22.14 189 VAL A O 1
ATOM 1478 N N . ASP A 1 191 ? 44.991 47.115 10.346 1.00 17.78 190 ASP A N 1
ATOM 1479 C CA . ASP A 1 191 ? 46.056 46.530 9.580 1.00 17.74 190 ASP A CA 1
ATOM 1480 C C . ASP A 1 191 ? 46.088 45.069 9.974 1.00 18.35 190 ASP A C 1
ATOM 1481 O O . ASP A 1 191 ? 46.532 44.749 11.057 1.00 18.40 190 ASP A O 1
ATOM 1486 N N . ALA A 1 192 ? 45.576 44.197 9.103 1.00 18.25 191 ALA A N 1
ATOM 1487 C CA . ALA A 1 192 ? 45.465 42.759 9.389 1.00 16.01 191 ALA A CA 1
ATOM 1488 C C . ALA A 1 192 ? 46.392 41.931 8.483 1.00 15.12 191 ALA A C 1
ATOM 1489 O O . ALA A 1 192 ? 46.455 42.159 7.248 1.00 15.42 191 ALA A O 1
ATOM 1491 N N . ARG A 1 193 ? 47.153 41.047 9.138 1.00 20.07 192 ARG A N 1
ATOM 1492 C CA . ARG A 1 193 ? 48.154 40.179 8.506 1.00 18.43 192 ARG A CA 1
ATOM 1493 C C . ARG A 1 193 ? 47.788 38.725 8.715 1.00 18.75 192 ARG A C 1
ATOM 1494 O O . ARG A 1 193 ? 47.175 38.361 9.728 1.00 18.82 192 ARG A O 1
ATOM 1502 N N . ILE A 1 194 ? 48.172 37.898 7.750 1.00 17.55 193 ILE A N 1
ATOM 1503 C CA . ILE A 1 194 ? 48.175 36.439 7.902 1.00 18.76 193 ILE A CA 1
ATOM 1504 C C . ILE A 1 194 ? 49.611 36.002 7.721 1.00 18.65 193 ILE A C 1
ATOM 1505 O O . ILE A 1 194 ? 50.215 36.351 6.700 1.00 17.01 193 ILE A O 1
ATOM 1510 N N . ILE A 1 195 ? 50.155 35.250 8.689 1.00 16.83 194 ILE A N 1
ATOM 1511 C CA . ILE A 1 195 ? 51.537 34.765 8.641 1.00 18.41 194 ILE A CA 1
ATOM 1512 C C . ILE A 1 195 ? 51.469 33.245 8.594 1.00 17.43 194 ILE A C 1
ATOM 1513 O O . ILE A 1 195 ? 50.399 32.683 8.836 1.00 16.11 194 ILE A O 1
ATOM 1518 N N . PRO A 1 196 ? 52.549 32.575 8.192 1.00 17.06 195 PRO A N 1
ATOM 1519 C CA . PRO A 1 196 ? 52.488 31.097 8.079 1.00 19.25 195 PRO A CA 1
ATOM 1520 C C . PRO A 1 196 ? 52.299 30.324 9.389 1.00 19.14 195 PRO A C 1
ATOM 1521 O O . PRO A 1 196 ? 51.960 29.139 9.353 1.00 19.10 195 PRO A O 1
ATOM 1525 N N . SER A 1 197 ? 52.495 30.999 10.511 1.00 18.93 196 SER A N 1
ATOM 1526 C CA . SER A 1 197 ? 52.342 30.404 11.844 1.00 19.06 196 SER A CA 1
ATOM 1527 C C . SER A 1 197 ? 50.959 29.853 12.135 1.00 18.45 196 SER A C 1
ATOM 1528 O O . SER A 1 197 ? 49.960 30.183 11.470 1.00 18.54 196 SER A O 1
ATOM 1531 N N . GLY A 1 198 ? 50.907 28.956 13.116 1.00 18.48 197 GLY A N 1
ATOM 1532 C CA . GLY A 1 198 ? 49.651 28.535 13.692 1.00 18.33 197 GLY A CA 1
ATOM 1533 C C . GLY A 1 198 ? 49.146 29.459 14.780 1.00 18.55 197 GLY A C 1
ATOM 1534 O O . GLY A 1 198 ? 49.299 30.684 14.724 1.00 18.47 197 GLY A O 1
ATOM 1535 N N . HIS A 1 199 ? 48.515 28.865 15.789 1.00 20.00 198 HIS A N 1
ATOM 1536 C CA . HIS A 1 199 ? 48.011 29.640 16.928 1.00 18.67 198 HIS A CA 1
ATOM 1537 C C . HIS A 1 199 ? 49.118 30.142 17.881 1.00 18.57 198 HIS A C 1
ATOM 1538 O O . HIS A 1 199 ? 48.894 31.085 18.612 1.00 19.38 198 HIS A O 1
ATOM 1545 N N . ASP A 1 200 ? 50.298 29.539 17.837 1.00 19.07 199 ASP A N 1
ATOM 1546 C CA . ASP A 1 200 ? 51.405 29.981 18.658 1.00 20.65 199 ASP A CA 1
ATOM 1547 C C . ASP A 1 200 ? 51.957 31.294 18.110 1.00 22.65 199 ASP A C 1
ATOM 1548 O O . ASP A 1 200 ? 51.886 31.565 16.909 1.00 22.94 199 ASP A O 1
ATOM 1553 N N . ILE A 1 201 ? 52.556 32.073 19.004 1.00 21.30 200 ILE A N 1
ATOM 1554 C CA . ILE A 1 201 ? 53.127 33.344 18.637 1.00 21.86 200 ILE A CA 1
ATOM 1555 C C . ILE A 1 201 ? 54.614 33.329 18.887 1.00 20.92 200 ILE A C 1
ATOM 1556 O O . ILE A 1 201 ? 55.139 32.492 19.628 1.00 20.75 200 ILE A O 1
ATOM 1561 N N . GLY A 1 202 ? 55.312 34.258 18.262 1.00 21.59 201 GLY A N 1
ATOM 1562 C CA . GLY A 1 202 ? 56.774 34.217 18.291 1.00 23.40 201 GLY A CA 1
ATOM 1563 C C . GLY A 1 202 ? 57.436 35.375 17.586 1.00 23.91 201 GLY A C 1
ATOM 1564 O O . GLY A 1 202 ? 56.861 36.423 17.425 1.00 21.33 201 GLY A O 1
ATOM 1565 N N . ASP A 1 203 ? 58.656 35.159 17.132 1.00 23.41 202 ASP A N 1
ATOM 1566 C CA . ASP A 1 203 ? 59.413 36.224 16.476 1.00 25.66 202 ASP A CA 1
ATOM 1567 C C . ASP A 1 203 ? 58.776 36.877 15.255 1.00 23.06 202 ASP A C 1
ATOM 1568 O O . ASP A 1 203 ? 58.896 38.099 15.096 1.00 23.17 202 ASP A O 1
ATOM 1573 N N . PRO A 1 204 ? 58.107 36.091 14.383 1.00 23.11 203 PRO A N 1
ATOM 1574 C CA . PRO A 1 204 ? 57.387 36.745 13.286 1.00 22.90 203 PRO A CA 1
ATOM 1575 C C . PRO A 1 204 ? 56.350 37.776 13.747 1.00 22.52 203 PRO A C 1
ATOM 1576 O O . PRO A 1 204 ? 56.173 38.799 13.085 1.00 20.07 203 PRO A O 1
ATOM 1580 N N . ASP A 1 205 ? 55.673 37.507 14.854 1.00 20.44 204 ASP A N 1
ATOM 1581 C CA . ASP A 1 205 ? 54.723 38.463 15.418 1.00 20.73 204 ASP A CA 1
ATOM 1582 C C . ASP A 1 205 ? 55.400 39.715 15.898 1.00 20.02 204 ASP A C 1
ATOM 1583 O O . ASP A 1 205 ? 54.953 40.816 15.591 1.00 20.31 204 ASP A O 1
ATOM 1588 N N . ALA A 1 206 ? 56.511 39.549 16.615 1.00 21.61 205 ALA A N 1
ATOM 1589 C CA . ALA A 1 206 ? 57.288 40.691 17.126 1.00 22.71 205 ALA A CA 1
ATOM 1590 C C . ALA A 1 206 ? 57.796 41.586 16.004 1.00 22.17 205 ALA A C 1
ATOM 1591 O O . ALA A 1 206 ? 57.718 42.808 16.099 1.00 22.04 205 ALA A O 1
ATOM 1593 N N . ALA A 1 207 ? 58.308 40.972 14.945 1.00 19.58 206 ALA A N 1
ATOM 1594 C CA . ALA A 1 207 ? 58.785 41.722 13.798 1.00 19.22 206 ALA A CA 1
ATOM 1595 C C . ALA A 1 207 ? 57.681 42.601 13.193 1.00 19.86 206 ALA A C 1
ATOM 1596 O O . ALA A 1 207 ? 57.883 43.774 12.874 1.00 21.04 206 ALA A O 1
ATOM 1598 N N . ILE A 1 208 ? 56.503 42.026 13.032 1.00 19.62 207 ILE A N 1
ATOM 1599 C CA . ILE A 1 208 ? 55.366 42.779 12.492 1.00 20.92 207 ILE A CA 1
ATOM 1600 C C . ILE A 1 208 ? 54.908 43.902 13.429 1.00 21.20 207 ILE A C 1
ATOM 1601 O O . ILE A 1 208 ? 54.685 45.030 12.971 1.00 18.47 207 ILE A O 1
ATOM 1606 N N . VAL A 1 209 ? 54.744 43.609 14.719 1.00 21.60 208 VAL A N 1
ATOM 1607 C CA . VAL A 1 209 ? 54.313 44.655 15.677 1.00 19.66 208 VAL A CA 1
ATOM 1608 C C . VAL A 1 209 ? 55.310 45.863 15.646 1.00 21.88 208 VAL A C 1
ATOM 1609 O O . VAL A 1 209 ? 54.915 47.036 15.609 1.00 21.27 208 VAL A O 1
ATOM 1613 N N . ARG A 1 210 ? 56.595 45.557 15.642 1.00 21.51 209 ARG A N 1
ATOM 1614 C CA . ARG A 1 210 ? 57.633 46.574 15.524 1.00 25.73 209 ARG A CA 1
ATOM 1615 C C . ARG A 1 210 ? 57.502 47.430 14.301 1.00 23.83 209 ARG A C 1
ATOM 1616 O O . ARG A 1 210 ? 57.556 48.663 14.399 1.00 25.03 209 ARG A O 1
ATOM 1624 N N A GLN A 1 211 ? 57.332 46.762 13.159 0.50 24.34 210 GLN A N 1
ATOM 1625 N N B GLN A 1 211 ? 57.350 46.814 13.137 0.50 24.35 210 GLN A N 1
ATOM 1626 C CA A GLN A 1 211 ? 57.131 47.393 11.837 0.50 25.24 210 GLN A CA 1
ATOM 1627 C CA B GLN A 1 211 ? 57.181 47.602 11.908 0.50 24.98 210 GLN A CA 1
ATOM 1628 C C A GLN A 1 211 ? 55.877 48.290 11.803 0.50 24.10 210 GLN A C 1
ATOM 1629 C C B GLN A 1 211 ? 55.898 48.425 11.965 0.50 24.08 210 GLN A C 1
ATOM 1630 O O A GLN A 1 211 ? 55.864 49.364 11.198 0.50 24.13 210 GLN A O 1
ATOM 1631 O O B GLN A 1 211 ? 55.895 49.612 11.628 0.50 23.39 210 GLN A O 1
ATOM 1642 N N . TRP A 1 212 ? 54.815 47.818 12.443 1.00 23.25 211 TRP A N 1
ATOM 1643 C CA . TRP A 1 212 ? 53.555 48.551 12.554 1.00 23.27 211 TRP A CA 1
ATOM 1644 C C . TRP A 1 212 ? 53.696 49.765 13.465 1.00 22.21 211 TRP A C 1
ATOM 1645 O O . TRP A 1 212 ? 53.208 50.845 13.122 1.00 23.12 211 TRP A O 1
ATOM 1656 N N . LEU A 1 213 ? 54.397 49.596 14.578 1.00 22.94 212 LEU A N 1
ATOM 1657 C CA . LEU A 1 213 ? 54.658 50.702 15.502 1.00 25.11 212 LEU A CA 1
ATOM 1658 C C . LEU A 1 213 ? 55.517 51.791 14.850 1.00 29.43 212 LEU A C 1
ATOM 1659 O O . LEU A 1 213 ? 55.278 52.991 15.077 1.00 31.28 212 LEU A O 1
ATOM 1664 N N . ALA A 1 214 ? 56.510 51.375 14.051 1.00 29.44 213 ALA A N 1
ATOM 1665 C CA . ALA A 1 214 ? 57.392 52.302 13.333 1.00 32.64 213 ALA A CA 1
ATOM 1666 C C . ALA A 1 214 ? 56.639 53.084 12.263 1.00 36.24 213 ALA A C 1
ATOM 1667 O O . ALA A 1 214 ? 57.078 54.149 11.870 1.00 38.41 213 ALA A O 1
ATOM 1669 N N . GLY A 1 215 ? 55.501 52.588 11.798 1.00 41.41 214 GLY A N 1
ATOM 1670 C CA . GLY A 1 215 ? 54.627 53.382 10.933 1.00 47.13 214 GLY A CA 1
ATOM 1671 C C . GLY A 1 215 ? 55.079 53.340 9.487 1.00 53.16 214 GLY A C 1
ATOM 1672 O O . GLY A 1 215 ? 56.122 52.744 9.183 1.00 55.02 214 GLY A O 1
ATOM 1673 N N . PRO A 1 216 ? 54.302 53.971 8.573 1.00 59.02 215 PRO A N 1
ATOM 1674 C CA . PRO A 1 216 ? 54.640 53.933 7.135 1.00 59.52 215 PRO A CA 1
ATOM 1675 C C . PRO A 1 216 ? 55.748 54.910 6.759 1.00 59.65 215 PRO A C 1
ATOM 1676 O O . PRO A 1 216 ? 56.552 54.600 5.884 1.00 60.53 215 PRO A O 1
ATOM 1680 N N . GLY B 1 4 ? 22.446 0.171 41.320 1.00 67.79 3 GLY B N 1
ATOM 1681 C CA . GLY B 1 4 ? 22.307 -0.624 40.067 1.00 67.30 3 GLY B CA 1
ATOM 1682 C C . GLY B 1 4 ? 23.169 -1.876 40.047 1.00 67.37 3 GLY B C 1
ATOM 1683 O O . GLY B 1 4 ? 23.674 -2.322 41.084 1.00 68.51 3 GLY B O 1
ATOM 1684 N N . ASP B 1 5 ? 23.313 -2.444 38.849 1.00 66.47 4 ASP B N 1
ATOM 1685 C CA . ASP B 1 5 ? 24.154 -3.617 38.589 1.00 64.11 4 ASP B CA 1
ATOM 1686 C C . ASP B 1 5 ? 25.042 -3.252 37.368 1.00 63.49 4 ASP B C 1
ATOM 1687 O O . ASP B 1 5 ? 25.024 -2.092 36.931 1.00 63.54 4 ASP B O 1
ATOM 1692 N N . GLY B 1 6 ? 25.804 -4.207 36.821 1.00 60.90 5 GLY B N 1
ATOM 1693 C CA . GLY B 1 6 ? 26.633 -3.948 35.617 1.00 58.59 5 GLY B CA 1
ATOM 1694 C C . GLY B 1 6 ? 26.182 -4.641 34.326 1.00 56.09 5 GLY B C 1
ATOM 1695 O O . GLY B 1 6 ? 27.024 -5.031 33.512 1.00 52.44 5 GLY B O 1
ATOM 1696 N N . ILE B 1 7 ? 24.859 -4.745 34.129 1.00 55.14 6 ILE B N 1
ATOM 1697 C CA . ILE B 1 7 ? 24.231 -5.616 33.094 1.00 53.82 6 ILE B CA 1
ATOM 1698 C C . ILE B 1 7 ? 24.400 -5.145 31.617 1.00 52.22 6 ILE B C 1
ATOM 1699 O O . ILE B 1 7 ? 24.938 -5.893 30.782 1.00 52.45 6 ILE B O 1
ATOM 1704 N N . GLU B 1 8 ? 23.940 -3.926 31.304 1.00 49.12 7 GLU B N 1
ATOM 1705 C CA . GLU B 1 8 ? 24.038 -3.348 29.945 1.00 46.10 7 GLU B CA 1
ATOM 1706 C C . GLU B 1 8 ? 25.476 -3.180 29.482 1.00 35.98 7 GLU B C 1
ATOM 1707 O O . GLU B 1 8 ? 26.290 -2.647 30.228 1.00 31.85 7 GLU B O 1
ATOM 1713 N N . ASN B 1 9 ? 25.780 -3.583 28.250 1.00 28.87 8 ASN B N 1
ATOM 1714 C CA . ASN B 1 9 ? 27.102 -3.313 27.674 1.00 25.84 8 ASN B CA 1
ATOM 1715 C C . ASN B 1 9 ? 27.254 -1.871 27.236 1.00 24.45 8 ASN B C 1
ATOM 1716 O O . ASN B 1 9 ? 28.357 -1.348 27.241 1.00 21.04 8 ASN B O 1
ATOM 1721 N N . SER B 1 10 ? 26.149 -1.247 26.837 1.00 22.92 9 SER B N 1
ATOM 1722 C CA . SER B 1 10 ? 26.184 0.121 26.299 1.00 21.49 9 SER B CA 1
ATOM 1723 C C . SER B 1 10 ? 25.129 1.021 26.929 1.00 20.01 9 SER B C 1
ATOM 1724 O O . SER B 1 10 ? 24.293 1.589 26.212 1.00 21.71 9 SER B O 1
ATOM 1727 N N . PRO B 1 11 ? 25.229 1.241 28.250 1.00 20.54 10 PRO B N 1
ATOM 1728 C CA . PRO B 1 11 ? 24.281 2.116 28.930 1.00 22.25 10 PRO B CA 1
ATOM 1729 C C . PRO B 1 11 ? 24.445 3.570 28.496 1.00 19.01 10 PRO B C 1
ATOM 1730 O O . PRO B 1 11 ? 25.507 3.964 27.987 1.00 19.67 10 PRO B O 1
ATOM 1734 N N . LEU B 1 12 ? 23.405 4.356 28.726 1.00 19.51 11 LEU B N 1
ATOM 1735 C CA . LEU B 1 12 ? 23.480 5.782 28.476 1.00 18.81 11 LEU B CA 1
ATOM 1736 C C . LEU B 1 12 ? 24.431 6.398 29.518 1.00 18.35 11 LEU B C 1
ATOM 1737 O O . LEU B 1 12 ? 24.199 6.296 30.736 1.00 18.00 11 LEU B O 1
ATOM 1742 N N . LEU B 1 13 ? 25.535 6.970 29.038 1.00 18.48 12 LEU B N 1
ATOM 1743 C CA . LEU B 1 13 ? 26.499 7.628 29.875 1.00 18.53 12 LEU B CA 1
ATOM 1744 C C . LEU B 1 13 ? 26.157 9.096 29.858 1.00 20.33 12 LEU B C 1
ATOM 1745 O O . LEU B 1 13 ? 25.864 9.650 28.804 1.00 18.64 12 LEU B O 1
ATOM 1750 N N . THR B 1 14 ? 26.162 9.717 31.032 1.00 20.57 13 THR B N 1
ATOM 1751 C CA . THR B 1 14 ? 25.554 11.026 31.192 1.00 21.01 13 THR B CA 1
ATOM 1752 C C . THR B 1 14 ? 26.472 12.053 31.850 1.00 23.00 13 THR B C 1
ATOM 1753 O O . THR B 1 14 ? 26.053 13.166 32.147 1.00 25.04 13 THR B O 1
ATOM 1757 N N . ASP B 1 15 ? 27.732 11.721 32.067 1.00 22.78 14 ASP B N 1
ATOM 1758 C CA . ASP B 1 15 ? 28.606 12.698 32.709 1.00 27.60 14 ASP B CA 1
ATOM 1759 C C . ASP B 1 15 ? 29.343 13.646 31.771 1.00 27.52 14 ASP B C 1
ATOM 1760 O O . ASP B 1 15 ? 30.018 14.553 32.247 1.00 28.00 14 ASP B O 1
ATOM 1765 N N . LEU B 1 16 ? 29.266 13.441 30.461 1.00 25.14 15 LEU B N 1
ATOM 1766 C CA . LEU B 1 16 ? 29.808 14.430 29.534 1.00 22.67 15 LEU B CA 1
ATOM 1767 C C . LEU B 1 16 ? 28.672 15.347 29.049 1.00 23.21 15 LEU B C 1
ATOM 1768 O O . LEU B 1 16 ? 27.530 15.212 29.489 1.00 22.32 15 LEU B O 1
ATOM 1773 N N . ALA B 1 17 ? 28.993 16.324 28.201 1.00 22.84 16 ALA B N 1
ATOM 1774 C CA . ALA B 1 17 ? 28.058 17.398 27.883 1.00 21.83 16 ALA B CA 1
ATOM 1775 C C . ALA B 1 17 ? 26.793 16.900 27.183 1.00 22.08 16 ALA B C 1
ATOM 1776 O O . ALA B 1 17 ? 25.742 17.507 27.299 1.00 22.26 16 ALA B O 1
ATOM 1778 N N . PHE B 1 18 ? 26.911 15.785 26.448 1.00 20.62 17 PHE B N 1
ATOM 1779 C CA . PHE B 1 18 ? 25.768 15.159 25.739 1.00 18.60 17 PHE B CA 1
ATOM 1780 C C . PHE B 1 18 ? 25.621 13.734 26.252 1.00 18.04 17 PHE B C 1
ATOM 1781 O O . PHE B 1 18 ? 26.610 13.065 26.453 1.00 19.31 17 PHE B O 1
ATOM 1789 N N . PRO B 1 19 ? 24.405 13.271 26.477 1.00 19.40 18 PRO B N 1
ATOM 1790 C CA . PRO B 1 19 ? 24.304 11.847 26.790 1.00 17.77 18 PRO B CA 1
ATOM 1791 C C . PRO B 1 19 ? 24.695 10.995 25.587 1.00 19.05 18 PRO B C 1
ATOM 1792 O O . PRO B 1 19 ? 24.475 11.409 24.448 1.00 18.16 18 PRO B O 1
ATOM 1796 N N . TYR B 1 20 ? 25.336 9.854 25.822 1.00 18.08 19 TYR B N 1
ATOM 1797 C CA . TYR B 1 20 ? 25.682 8.981 24.722 1.00 17.71 19 TYR B CA 1
ATOM 1798 C C . TYR B 1 20 ? 25.813 7.529 25.153 1.00 18.16 19 TYR B C 1
ATOM 1799 O O . TYR B 1 20 ? 25.965 7.251 26.329 1.00 18.66 19 TYR B O 1
ATOM 1808 N N . ARG B 1 21 ? 25.766 6.633 24.174 1.00 18.60 20 ARG B N 1
ATOM 1809 C CA . ARG B 1 21 ? 26.122 5.236 24.346 1.00 18.92 20 ARG B CA 1
ATOM 1810 C C . ARG B 1 21 ? 27.332 4.925 23.495 1.00 18.81 20 ARG B C 1
ATOM 1811 O O . ARG B 1 21 ? 27.515 5.495 22.419 1.00 16.54 20 ARG B O 1
ATOM 1819 N N . LEU B 1 22 ? 28.170 4.037 24.005 1.00 17.31 21 LEU B N 1
ATOM 1820 C CA . LEU B 1 22 ? 29.398 3.633 23.325 1.00 15.67 21 LEU B CA 1
ATOM 1821 C C . LEU B 1 22 ? 29.269 2.149 23.005 1.00 16.83 21 LEU B C 1
ATOM 1822 O O . LEU B 1 22 ? 29.223 1.305 23.917 1.00 17.77 21 LEU B O 1
ATOM 1827 N N . LEU B 1 23 ? 29.190 1.838 21.712 1.00 15.95 22 LEU B N 1
ATOM 1828 C CA . LEU B 1 23 ? 28.968 0.475 21.225 1.00 16.06 22 LEU B CA 1
ATOM 1829 C C . LEU B 1 23 ? 30.141 0.016 20.375 1.00 15.44 22 LEU B C 1
ATOM 1830 O O . LEU B 1 23 ? 30.797 0.841 19.738 1.00 19.13 22 LEU B O 1
ATOM 1835 N N . GLY B 1 24 ? 30.430 -1.291 20.415 1.00 16.59 23 GLY B N 1
ATOM 1836 C CA . GLY B 1 24 ? 31.487 -1.914 19.607 1.00 18.38 23 GLY B CA 1
ATOM 1837 C C . GLY B 1 24 ? 32.932 -1.565 19.947 1.00 18.62 23 GLY B C 1
ATOM 1838 O O . GLY B 1 24 ? 33.840 -1.825 19.153 1.00 17.46 23 GLY B O 1
ATOM 1839 N N . ALA B 1 25 ? 33.152 -0.983 21.121 1.00 18.70 24 ALA B N 1
ATOM 1840 C CA . ALA B 1 25 ? 34.479 -0.459 21.502 1.00 17.84 24 ALA B CA 1
ATOM 1841 C C . ALA B 1 25 ? 35.552 -1.544 21.663 1.00 17.58 24 ALA B C 1
ATOM 1842 O O . ALA B 1 25 ? 36.753 -1.256 21.559 1.00 21.32 24 ALA B O 1
ATOM 1844 N N . GLY B 1 26 ? 35.119 -2.777 21.911 1.00 15.58 25 GLY B N 1
ATOM 1845 C CA . GLY B 1 26 ? 35.995 -3.939 21.972 1.00 15.72 25 GLY B CA 1
ATOM 1846 C C . GLY B 1 26 ? 36.149 -4.716 20.659 1.00 14.98 25 GLY B C 1
ATOM 1847 O O . GLY B 1 26 ? 36.870 -5.679 20.596 1.00 12.89 25 GLY B O 1
ATOM 1848 N N . LYS B 1 27 ? 35.482 -4.282 19.604 1.00 16.23 26 LYS B N 1
ATOM 1849 C CA . LYS B 1 27 ? 35.517 -5.008 18.347 1.00 17.72 26 LYS B CA 1
ATOM 1850 C C . LYS B 1 27 ? 36.706 -4.549 17.527 1.00 20.98 26 LYS B C 1
ATOM 1851 O O . LYS B 1 27 ? 37.374 -3.581 17.858 1.00 18.10 26 LYS B O 1
ATOM 1857 N N . GLU B 1 28 ? 36.939 -5.251 16.435 1.00 22.46 27 GLU B N 1
ATOM 1858 C CA . GLU B 1 28 ? 38.203 -5.253 15.741 1.00 25.93 27 GLU B CA 1
ATOM 1859 C C . GLU B 1 28 ? 38.573 -3.963 14.998 1.00 24.75 27 GLU B C 1
ATOM 1860 O O . GLU B 1 28 ? 39.744 -3.597 14.930 1.00 26.57 27 GLU B O 1
ATOM 1866 N N . SER B 1 29 ? 37.600 -3.260 14.451 1.00 26.25 28 SER B N 1
ATOM 1867 C CA . SER B 1 29 ? 37.905 -2.088 13.636 1.00 26.09 28 SER B CA 1
ATOM 1868 C C . SER B 1 29 ? 38.455 -0.877 14.423 1.00 25.87 28 SER B C 1
ATOM 1869 O O . SER B 1 29 ? 37.939 -0.513 15.487 1.00 23.65 28 SER B O 1
ATOM 1872 N N . ARG B 1 30 ? 39.465 -0.221 13.847 1.00 26.32 29 ARG B N 1
ATOM 1873 C CA . ARG B 1 30 ? 39.959 1.058 14.366 1.00 27.89 29 ARG B CA 1
ATOM 1874 C C . ARG B 1 30 ? 39.093 2.241 13.921 1.00 27.65 29 ARG B C 1
ATOM 1875 O O . ARG B 1 30 ? 39.342 3.385 14.307 1.00 28.38 29 ARG B O 1
ATOM 1878 N N . GLU B 1 31 ? 38.054 1.963 13.143 1.00 25.88 30 GLU B N 1
ATOM 1879 C CA . GLU B 1 31 ? 37.140 2.987 12.717 1.00 26.65 30 GLU B CA 1
ATOM 1880 C C . GLU B 1 31 ? 36.085 3.277 13.789 1.00 25.27 30 GLU B C 1
ATOM 1881 O O . GLU B 1 31 ? 35.697 2.392 14.576 1.00 19.95 30 GLU B O 1
ATOM 1887 N N A CYS B 1 32 ? 35.612 4.515 13.756 0.50 24.31 31 CYS B N 1
ATOM 1888 N N B CYS B 1 32 ? 35.674 4.541 13.870 0.50 23.52 31 CYS B N 1
ATOM 1889 C CA A CYS B 1 32 ? 34.589 5.006 14.636 0.50 23.96 31 CYS B CA 1
ATOM 1890 C CA B CYS B 1 32 ? 34.553 4.935 14.712 0.50 24.13 31 CYS B CA 1
ATOM 1891 C C A CYS B 1 32 ? 33.533 5.706 13.787 0.50 23.99 31 CYS B C 1
ATOM 1892 C C B CYS B 1 32 ? 33.576 5.818 13.943 0.50 23.90 31 CYS B C 1
ATOM 1893 O O A CYS B 1 32 ? 33.832 6.232 12.705 0.50 23.87 31 CYS B O 1
ATOM 1894 O O B CYS B 1 32 ? 33.983 6.610 13.089 0.50 23.38 31 CYS B O 1
ATOM 1899 N N . LEU B 1 33 ? 32.290 5.655 14.244 1.00 23.11 32 LEU B N 1
ATOM 1900 C CA . LEU B 1 33 ? 31.223 6.512 13.720 1.00 24.35 32 LEU B CA 1
ATOM 1901 C C . LEU B 1 33 ? 30.555 7.269 14.875 1.00 20.82 32 LEU B C 1
ATOM 1902 O O . LEU B 1 33 ? 30.112 6.659 15.852 1.00 21.49 32 LEU B O 1
ATOM 1907 N N . PHE B 1 34 ? 30.474 8.589 14.771 1.00 20.26 33 PHE B N 1
ATOM 1908 C CA . PHE B 1 34 ? 29.560 9.385 15.594 1.00 20.06 33 PHE B CA 1
ATOM 1909 C C . PHE B 1 34 ? 28.208 9.419 14.929 1.00 20.16 33 PHE B C 1
ATOM 1910 O O . PHE B 1 34 ? 28.131 9.770 13.752 1.00 21.53 33 PHE B O 1
ATOM 1918 N N . LEU B 1 35 ? 27.147 9.118 15.679 1.00 20.08 34 LEU B N 1
ATOM 1919 C CA . LEU B 1 35 ? 25.772 9.075 15.162 1.00 18.04 34 LEU B CA 1
ATOM 1920 C C . LEU B 1 35 ? 24.962 10.179 15.793 1.00 20.61 34 LEU B C 1
ATOM 1921 O O . LEU B 1 35 ? 24.957 10.335 17.019 1.00 21.30 34 LEU B O 1
ATOM 1926 N N . LEU B 1 36 ? 24.316 10.977 14.937 1.00 18.93 35 LEU B N 1
ATOM 1927 C CA . LEU B 1 36 ? 23.460 12.063 15.382 1.00 17.21 35 LEU B CA 1
ATOM 1928 C C . LEU B 1 36 ? 22.079 11.882 14.737 1.00 19.00 35 LEU B C 1
ATOM 1929 O O . LEU B 1 36 ? 21.906 12.134 13.534 1.00 20.32 35 LEU B O 1
ATOM 1934 N N . HIS B 1 37 ? 21.114 11.496 15.574 1.00 17.15 36 HIS B N 1
ATOM 1935 C CA . HIS B 1 37 ? 19.722 11.133 15.232 1.00 18.08 36 HIS B CA 1
ATOM 1936 C C . HIS B 1 37 ? 18.899 12.319 14.686 1.00 16.43 36 HIS B C 1
ATOM 1937 O O . HIS B 1 37 ? 19.239 13.471 14.885 1.00 17.92 36 HIS B O 1
ATOM 1944 N N . GLY B 1 38 ? 17.817 12.020 13.990 1.00 19.10 37 GLY B N 1
ATOM 1945 C CA . GLY B 1 38 ? 16.853 13.032 13.608 1.00 19.45 37 GLY B CA 1
ATOM 1946 C C . GLY B 1 38 ? 16.035 13.539 14.797 1.00 21.28 37 GLY B C 1
ATOM 1947 O O . GLY B 1 38 ? 16.041 12.972 15.900 1.00 21.81 37 GLY B O 1
ATOM 1948 N N . SER B 1 39 ? 15.283 14.603 14.571 1.00 18.88 38 SER B N 1
ATOM 1949 C CA . SER B 1 39 ? 14.540 15.206 15.665 1.00 21.65 38 SER B CA 1
ATOM 1950 C C . SER B 1 39 ? 13.336 14.341 16.050 1.00 19.01 38 SER B C 1
ATOM 1951 O O . SER B 1 39 ? 12.754 13.626 15.202 1.00 21.28 38 SER B O 1
ATOM 1954 N N . GLY B 1 40 ? 12.975 14.395 17.336 1.00 19.48 39 GLY B N 1
ATOM 1955 C CA . GLY B 1 40 ? 11.834 13.686 17.869 1.00 19.97 39 GLY B CA 1
ATOM 1956 C C . GLY B 1 40 ? 12.086 12.269 18.323 1.00 19.19 39 GLY B C 1
ATOM 1957 O O . GLY B 1 40 ? 11.169 11.647 18.838 1.00 18.51 39 GLY B O 1
ATOM 1958 N N . VAL B 1 41 ? 13.322 11.776 18.150 1.00 21.15 40 VAL B N 1
ATOM 1959 C CA . VAL B 1 41 ? 13.722 10.384 18.496 1.00 20.31 40 VAL B CA 1
ATOM 1960 C C . VAL B 1 41 ? 15.009 10.417 19.326 1.00 20.06 40 VAL B C 1
ATOM 1961 O O . VAL B 1 41 ? 15.431 11.470 19.737 1.00 20.85 40 VAL B O 1
ATOM 1965 N N . ASP B 1 42 ? 15.613 9.260 19.598 1.00 21.51 41 ASP B N 1
ATOM 1966 C CA . ASP B 1 42 ? 16.811 9.253 20.434 1.00 21.96 41 ASP B CA 1
ATOM 1967 C C . ASP B 1 42 ? 18.003 8.538 19.811 1.00 20.25 41 ASP B C 1
ATOM 1968 O O . ASP B 1 42 ? 17.999 8.185 18.637 1.00 17.58 41 ASP B O 1
ATOM 1973 N N . GLU B 1 43 ? 19.049 8.363 20.629 1.00 19.33 42 GLU B N 1
ATOM 1974 C CA . GLU B 1 43 ? 20.351 7.880 20.182 1.00 20.14 42 GLU B CA 1
ATOM 1975 C C . GLU B 1 43 ? 20.405 6.410 19.776 1.00 20.46 42 GLU B C 1
ATOM 1976 O O . GLU B 1 43 ? 21.403 5.971 19.242 1.00 22.91 42 GLU B O 1
ATOM 1982 N N . THR B 1 44 ? 19.358 5.658 20.062 1.00 20.41 43 THR B N 1
ATOM 1983 C CA . THR B 1 44 ? 19.287 4.258 19.642 1.00 22.31 43 THR B CA 1
ATOM 1984 C C . THR B 1 44 ? 18.885 4.117 18.170 1.00 22.03 43 THR B C 1
ATOM 1985 O O . THR B 1 44 ? 19.072 3.058 17.572 1.00 21.13 43 THR B O 1
ATOM 1989 N N . THR B 1 45 ? 18.344 5.183 17.569 1.00 21.13 44 THR B N 1
ATOM 1990 C CA . THR B 1 45 ? 17.683 5.047 16.275 1.00 19.73 44 THR B CA 1
ATOM 1991 C C . THR B 1 45 ? 18.581 4.819 15.058 1.00 20.62 44 THR B C 1
ATOM 1992 O O . THR B 1 45 ? 18.142 4.203 14.099 1.00 22.85 44 THR B O 1
ATOM 1996 N N . LEU B 1 46 ? 19.801 5.346 15.065 1.00 19.17 45 LEU B N 1
ATOM 1997 C CA . LEU B 1 46 ? 20.719 5.108 13.955 1.00 20.43 45 LEU B CA 1
ATOM 1998 C C . LEU B 1 46 ? 21.611 3.914 14.169 1.00 21.53 45 LEU B C 1
ATOM 1999 O O . LEU B 1 46 ? 22.410 3.604 13.304 1.00 19.16 45 LEU B O 1
ATOM 2004 N N . VAL B 1 47 ? 21.465 3.211 15.279 1.00 20.28 46 VAL B N 1
ATOM 2005 C CA . VAL B 1 47 ? 22.358 2.087 15.554 1.00 20.16 46 VAL B CA 1
ATOM 2006 C C . VAL B 1 47 ? 22.173 0.933 14.546 1.00 17.89 46 VAL B C 1
ATOM 2007 O O . VAL B 1 47 ? 23.164 0.423 14.016 1.00 17.33 46 VAL B O 1
ATOM 2011 N N . PRO B 1 48 ? 20.933 0.534 14.246 1.00 16.35 47 PRO B N 1
ATOM 2012 C CA . PRO B 1 48 ? 20.794 -0.479 13.209 1.00 20.34 47 PRO B CA 1
ATOM 2013 C C . PRO B 1 48 ? 21.413 -0.110 11.853 1.00 20.95 47 PRO B C 1
ATOM 2014 O O . PRO B 1 48 ? 22.011 -0.974 11.215 1.00 21.49 47 PRO B O 1
ATOM 2018 N N . LEU B 1 49 ? 21.244 1.138 11.400 1.00 23.29 48 LEU B N 1
ATOM 2019 C CA . LEU B 1 49 ? 21.875 1.568 10.165 1.00 23.80 48 LEU B CA 1
ATOM 2020 C C . LEU B 1 49 ? 23.390 1.482 10.302 1.00 20.03 48 LEU B C 1
ATOM 2021 O O . LEU B 1 49 ? 24.055 1.013 9.384 1.00 20.81 48 LEU B O 1
ATOM 2026 N N . ALA B 1 50 ? 23.940 1.976 11.419 1.00 20.21 49 ALA B N 1
ATOM 2027 C CA . ALA B 1 50 ? 25.395 1.950 11.632 1.00 21.36 49 ALA B CA 1
ATOM 2028 C C . ALA B 1 50 ? 25.965 0.538 11.552 1.00 21.47 49 ALA B C 1
ATOM 2029 O O . ALA B 1 50 ? 27.022 0.346 10.962 1.00 20.00 49 ALA B O 1
ATOM 2031 N N A ARG B 1 51 ? 25.256 -0.430 12.130 0.50 23.16 50 ARG B N 1
ATOM 2032 N N B ARG B 1 51 ? 25.274 -0.432 12.146 0.50 23.26 50 ARG B N 1
ATOM 2033 C CA A ARG B 1 51 ? 25.694 -1.829 12.153 0.50 24.83 50 ARG B CA 1
ATOM 2034 C CA B ARG B 1 51 ? 25.726 -1.825 12.144 0.50 25.11 50 ARG B CA 1
ATOM 2035 C C A ARG B 1 51 ? 25.760 -2.413 10.739 0.50 24.01 50 ARG B C 1
ATOM 2036 C C B ARG B 1 51 ? 25.784 -2.392 10.723 0.50 24.08 50 ARG B C 1
ATOM 2037 O O A ARG B 1 51 ? 26.609 -3.249 10.441 0.50 23.79 50 ARG B O 1
ATOM 2038 O O B ARG B 1 51 ? 26.656 -3.197 10.406 0.50 23.73 50 ARG B O 1
ATOM 2053 N N . ARG B 1 52 ? 24.843 -1.984 9.875 1.00 22.71 51 ARG B N 1
ATOM 2054 C CA . ARG B 1 52 ? 24.850 -2.396 8.469 1.00 25.81 51 ARG B CA 1
ATOM 2055 C C . ARG B 1 52 ? 26.004 -1.792 7.689 1.00 23.67 51 ARG B C 1
ATOM 2056 O O . ARG B 1 52 ? 26.560 -2.432 6.803 1.00 24.46 51 ARG B O 1
ATOM 2064 N N . ILE B 1 53 ? 26.339 -0.550 8.017 1.00 21.32 52 ILE B N 1
ATOM 2065 C CA . ILE B 1 53 ? 27.446 0.172 7.413 1.00 21.55 52 ILE B CA 1
ATOM 2066 C C . ILE B 1 53 ? 28.812 -0.365 7.851 1.00 20.55 52 ILE B C 1
ATOM 2067 O O . ILE B 1 53 ? 29.671 -0.622 7.009 1.00 21.71 52 ILE B O 1
ATOM 2072 N N . ALA B 1 54 ? 29.001 -0.531 9.162 1.00 20.16 53 ALA B N 1
ATOM 2073 C CA . ALA B 1 54 ? 30.308 -0.868 9.733 1.00 21.11 53 ALA B CA 1
ATOM 2074 C C . ALA B 1 54 ? 30.085 -1.672 11.016 1.00 21.23 53 ALA B C 1
ATOM 2075 O O . ALA B 1 54 ? 30.171 -1.112 12.114 1.00 19.97 53 ALA B O 1
ATOM 2077 N N . PRO B 1 55 ? 29.790 -2.977 10.870 1.00 21.36 54 PRO B N 1
ATOM 2078 C CA . PRO B 1 55 ? 29.395 -3.837 12.027 1.00 21.50 54 PRO B CA 1
ATOM 2079 C C . PRO B 1 55 ? 30.439 -3.981 13.139 1.00 18.81 54 PRO B C 1
ATOM 2080 O O . PRO B 1 55 ? 30.061 -4.370 14.228 1.00 20.39 54 PRO B O 1
ATOM 2084 N N . THR B 1 56 ? 31.711 -3.666 12.869 1.00 19.01 55 THR B N 1
ATOM 2085 C CA . THR B 1 56 ? 32.772 -3.733 13.888 1.00 21.27 55 THR B CA 1
ATOM 2086 C C . THR B 1 56 ? 33.374 -2.379 14.318 1.00 18.75 55 THR B C 1
ATOM 2087 O O . THR B 1 56 ? 34.325 -2.333 15.105 1.00 18.52 55 THR B O 1
ATOM 2091 N N . ALA B 1 57 ? 32.811 -1.278 13.804 1.00 20.01 56 ALA B N 1
ATOM 2092 C CA . ALA B 1 57 ? 33.233 0.068 14.174 1.00 20.57 56 ALA B CA 1
ATOM 2093 C C . ALA B 1 57 ? 32.760 0.396 15.599 1.00 19.11 56 ALA B C 1
ATOM 2094 O O . ALA B 1 57 ? 31.740 -0.112 16.074 1.00 18.48 56 ALA B O 1
ATOM 2096 N N . THR B 1 58 ? 33.543 1.224 16.272 1.00 19.72 57 THR B N 1
ATOM 2097 C CA . THR B 1 58 ? 33.120 1.807 17.521 1.00 20.30 57 THR B CA 1
ATOM 2098 C C . THR B 1 58 ? 32.078 2.860 17.189 1.00 20.13 57 THR B C 1
ATOM 2099 O O . THR B 1 58 ? 32.306 3.704 16.320 1.00 21.32 57 THR B O 1
ATOM 2103 N N . LEU B 1 59 ? 30.938 2.816 17.871 1.00 18.47 58 LEU B N 1
ATOM 2104 C CA . LEU B 1 59 ? 29.874 3.782 17.655 1.00 18.95 58 LEU B CA 1
ATOM 2105 C C . LEU B 1 59 ? 29.675 4.687 18.878 1.00 18.73 58 LEU B C 1
ATOM 2106 O O . LEU B 1 59 ? 29.528 4.199 20.018 1.00 19.45 58 LEU B O 1
ATOM 2111 N N . VAL B 1 60 ? 29.694 5.995 18.642 1.00 18.68 59 VAL B N 1
ATOM 2112 C CA . VAL B 1 60 ? 29.306 6.985 19.661 1.00 18.22 59 VAL B CA 1
ATOM 2113 C C . VAL B 1 60 ? 27.919 7.424 19.306 1.00 17.85 59 VAL B C 1
ATOM 2114 O O . VAL B 1 60 ? 27.740 8.207 18.367 1.00 18.61 59 VAL B O 1
ATOM 2118 N N . ALA B 1 61 ? 26.915 6.869 19.981 1.00 18.90 60 ALA B N 1
ATOM 2119 C CA . ALA B 1 61 ? 25.516 7.204 19.695 1.00 19.45 60 ALA B CA 1
ATOM 2120 C C . ALA B 1 61 ? 25.069 8.314 20.666 1.00 19.07 60 ALA B C 1
ATOM 2121 O O . ALA B 1 61 ? 24.691 8.043 21.810 1.00 16.98 60 ALA B O 1
ATOM 2123 N N . ALA B 1 62 ? 25.156 9.565 20.203 1.00 17.76 61 ALA B N 1
ATOM 2124 C CA . ALA B 1 62 ? 24.881 10.736 21.038 1.00 18.56 61 ALA B CA 1
ATOM 2125 C C . ALA B 1 62 ? 23.396 11.180 20.986 1.00 19.95 61 ALA B C 1
ATOM 2126 O O . ALA B 1 62 ? 22.690 10.917 20.020 1.00 20.63 61 ALA B O 1
ATOM 2128 N N . ARG B 1 63 ? 22.934 11.805 22.074 1.00 19.00 62 ARG B N 1
ATOM 2129 C CA . ARG B 1 63 ? 21.563 12.262 22.194 1.00 18.97 62 ARG B CA 1
ATOM 2130 C C . ARG B 1 63 ? 21.562 13.782 22.223 1.00 19.92 62 ARG B C 1
ATOM 2131 O O . ARG B 1 63 ? 22.385 14.374 22.910 1.00 18.03 62 ARG B O 1
ATOM 2139 N N . GLY B 1 64 ? 20.618 14.392 21.511 1.00 17.41 63 GLY B N 1
ATOM 2140 C CA . GLY B 1 64 ? 20.439 15.846 21.557 1.00 18.79 63 GLY B CA 1
ATOM 2141 C C . GLY B 1 64 ? 19.993 16.347 22.929 1.00 20.44 63 GLY B C 1
ATOM 2142 O O . GLY B 1 64 ? 19.409 15.591 23.726 1.00 19.73 63 GLY B O 1
ATOM 2143 N N . ARG B 1 65 ? 20.220 17.623 23.210 1.00 20.63 64 ARG B N 1
ATOM 2144 C CA . ARG B 1 65 ? 19.970 18.155 24.544 1.00 20.40 64 ARG B CA 1
ATOM 2145 C C . ARG B 1 65 ? 18.623 18.804 24.691 1.00 21.11 64 ARG B C 1
ATOM 2146 O O . ARG B 1 65 ? 18.268 19.203 25.782 1.00 22.17 64 ARG B O 1
ATOM 2154 N N . ILE B 1 66 ? 17.884 18.945 23.603 1.00 20.33 65 ILE B N 1
ATOM 2155 C CA . ILE B 1 66 ? 16.578 19.580 23.652 1.00 20.98 65 ILE B CA 1
ATOM 2156 C C . ILE B 1 66 ? 15.510 18.520 23.536 1.00 19.81 65 ILE B C 1
ATOM 2157 O O . ILE B 1 66 ? 15.477 17.797 22.554 1.00 19.17 65 ILE B O 1
ATOM 2162 N N . PRO B 1 67 ? 14.608 18.429 24.537 1.00 21.72 66 PRO B N 1
ATOM 2163 C CA . PRO B 1 67 ? 13.487 17.508 24.404 1.00 24.28 66 PRO B CA 1
ATOM 2164 C C . PRO B 1 67 ? 12.545 17.853 23.234 1.00 23.80 66 PRO B C 1
ATOM 2165 O O . PRO B 1 67 ? 12.293 19.021 22.938 1.00 24.10 66 PRO B O 1
ATOM 2169 N N . GLN B 1 68 ? 12.061 16.821 22.565 1.00 22.49 67 GLN B N 1
ATOM 2170 C CA . GLN B 1 68 ? 11.037 16.963 21.544 1.00 23.60 67 GLN B CA 1
ATOM 2171 C C . GLN B 1 68 ? 10.085 15.773 21.651 1.00 24.55 67 GLN B C 1
ATOM 2172 O O . GLN B 1 68 ? 10.394 14.674 21.191 1.00 21.55 67 GLN B O 1
ATOM 2178 N N . GLU B 1 69 ? 8.921 16.008 22.258 1.00 28.71 68 GLU B N 1
ATOM 2179 C CA . GLU B 1 69 ? 7.962 14.943 22.535 1.00 30.25 68 GLU B CA 1
ATOM 2180 C C . GLU B 1 69 ? 8.684 13.856 23.311 1.00 29.15 68 GLU B C 1
ATOM 2181 O O . GLU B 1 69 ? 9.258 14.166 24.347 1.00 30.45 68 GLU B O 1
ATOM 2185 N N . ASP B 1 70 ? 8.727 12.623 22.812 1.00 30.09 69 ASP B N 1
ATOM 2186 C CA . ASP B 1 70 ? 9.376 11.522 23.537 1.00 31.95 69 ASP B CA 1
ATOM 2187 C C . ASP B 1 70 ? 10.857 11.356 23.179 1.00 28.60 69 ASP B C 1
ATOM 2188 O O . ASP B 1 70 ? 11.558 10.506 23.743 1.00 30.39 69 ASP B O 1
ATOM 2193 N N . GLY B 1 71 ? 11.339 12.179 22.259 1.00 22.98 70 GLY B N 1
ATOM 2194 C CA . GLY B 1 71 ? 12.750 12.154 21.894 1.00 21.09 70 GLY B CA 1
ATOM 2195 C C . GLY B 1 71 ? 13.370 13.508 22.127 1.00 20.40 70 GLY B C 1
ATOM 2196 O O . GLY B 1 71 ? 13.003 14.212 23.070 1.00 20.37 70 GLY B O 1
ATOM 2197 N N . PHE B 1 72 ? 14.279 13.843 21.221 1.00 20.14 71 PHE B N 1
ATOM 2198 C CA . PHE B 1 72 ? 15.246 14.923 21.367 1.00 20.20 71 PHE B CA 1
ATOM 2199 C C . PHE B 1 72 ? 15.558 15.523 19.999 1.00 19.14 71 PHE B C 1
ATOM 2200 O O . PHE B 1 72 ? 15.284 14.937 18.947 1.00 18.96 71 PHE B O 1
ATOM 2208 N N . ARG B 1 73 ? 16.107 16.721 20.034 1.00 19.32 72 ARG B N 1
ATOM 2209 C CA . ARG B 1 73 ? 16.560 17.414 18.841 1.00 19.58 72 ARG B CA 1
ATOM 2210 C C . ARG B 1 73 ? 17.849 18.116 19.211 1.00 17.20 72 ARG B C 1
ATOM 2211 O O . ARG B 1 73 ? 18.197 18.215 20.388 1.00 17.50 72 ARG B O 1
ATOM 2219 N N . TRP B 1 74 ? 18.553 18.589 18.199 1.00 18.90 73 TRP B N 1
ATOM 2220 C CA . TRP B 1 74 ? 19.897 19.141 18.340 1.00 18.58 73 TRP B CA 1
ATOM 2221 C C . TRP B 1 74 ? 19.947 20.665 18.522 1.00 21.40 73 TRP B C 1
ATOM 2222 O O . TRP B 1 74 ? 20.792 21.159 19.225 1.00 19.31 73 TRP B O 1
ATOM 2233 N N . PHE B 1 75 ? 19.029 21.380 17.881 1.00 19.47 74 PHE B N 1
ATOM 2234 C CA . PHE B 1 75 ? 18.917 22.817 18.028 1.00 17.03 74 PHE B CA 1
ATOM 2235 C C . PHE B 1 75 ? 17.517 23.235 17.720 1.00 19.78 74 PHE B C 1
ATOM 2236 O O . PHE B 1 75 ? 16.800 22.480 17.081 1.00 19.57 74 PHE B O 1
ATOM 2244 N N . GLU B 1 76 ? 17.138 24.429 18.165 1.00 18.41 75 GLU B N 1
ATOM 2245 C CA . GLU B 1 76 ? 15.746 24.874 18.111 1.00 20.47 75 GLU B CA 1
ATOM 2246 C C . GLU B 1 76 ? 15.333 25.276 16.696 1.00 20.96 75 GLU B C 1
ATOM 2247 O O . GLU B 1 76 ? 16.127 25.762 15.884 1.00 19.46 75 GLU B O 1
ATOM 2253 N N . ARG B 1 77 ? 14.045 25.097 16.437 1.00 21.74 76 ARG B N 1
ATOM 2254 C CA . ARG B 1 77 ? 13.444 25.390 15.156 1.00 22.62 76 ARG B CA 1
ATOM 2255 C C . ARG B 1 77 ? 12.496 26.587 15.248 1.00 22.45 76 ARG B C 1
ATOM 2256 O O . ARG B 1 77 ? 11.739 26.691 16.198 1.00 22.95 76 ARG B O 1
ATOM 2264 N N . ILE B 1 78 ? 12.499 27.439 14.224 1.00 22.99 77 ILE B N 1
ATOM 2265 C CA . ILE B 1 78 ? 11.520 28.527 14.096 1.00 21.31 77 ILE B CA 1
ATOM 2266 C C . ILE B 1 78 ? 10.304 28.097 13.276 1.00 20.64 77 ILE B C 1
ATOM 2267 O O . ILE B 1 78 ? 9.171 28.319 13.697 1.00 19.19 77 ILE B O 1
ATOM 2272 N N . ASP B 1 79 ? 10.539 27.465 12.133 1.00 19.98 78 ASP B N 1
ATOM 2273 C CA . ASP B 1 79 ? 9.472 26.901 11.296 1.00 20.60 78 ASP B CA 1
ATOM 2274 C C . ASP B 1 79 ? 10.146 25.761 10.492 1.00 23.18 78 ASP B C 1
ATOM 2275 O O . ASP B 1 79 ? 11.358 25.516 10.658 1.00 19.57 78 ASP B O 1
ATOM 2280 N N . PRO B 1 80 ? 9.372 25.012 9.702 1.00 23.53 79 PRO B N 1
ATOM 2281 C CA . PRO B 1 80 ? 9.921 23.805 9.078 1.00 24.36 79 PRO B CA 1
ATOM 2282 C C . PRO B 1 80 ? 11.266 23.944 8.341 1.00 24.02 79 PRO B C 1
ATOM 2283 O O . PRO B 1 80 ? 11.998 22.959 8.247 1.00 24.04 79 PRO B O 1
ATOM 2287 N N . THR B 1 81 ? 11.570 25.122 7.801 1.00 23.94 80 THR B N 1
ATOM 2288 C CA . THR B 1 81 ? 12.835 25.318 7.050 1.00 25.50 80 THR B CA 1
ATOM 2289 C C . THR B 1 81 ? 13.719 26.485 7.587 1.00 24.58 80 THR B C 1
ATOM 2290 O O . THR B 1 81 ? 14.678 26.882 6.911 1.00 26.32 80 THR B O 1
ATOM 2294 N N . ARG B 1 82 ? 13.432 26.952 8.809 1.00 22.49 81 ARG B N 1
ATOM 2295 C CA . ARG B 1 82 ? 14.195 28.005 9.485 1.00 25.38 81 ARG B CA 1
ATOM 2296 C C . ARG B 1 82 ? 14.496 27.666 10.966 1.00 22.74 81 ARG B C 1
ATOM 2297 O O . ARG B 1 82 ? 13.617 27.233 11.728 1.00 19.6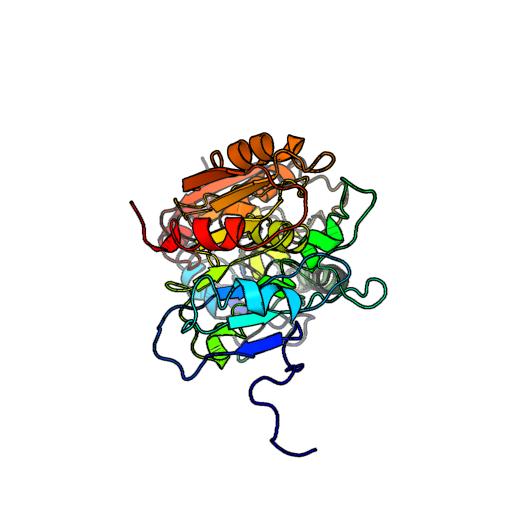7 81 ARG B O 1
ATOM 2305 N N . PHE B 1 83 ? 15.743 27.861 11.357 1.00 20.28 82 PHE B N 1
ATOM 2306 C CA . PHE B 1 83 ? 16.258 27.413 12.641 1.00 21.37 82 PHE B CA 1
ATOM 2307 C C . PHE B 1 83 ? 16.853 28.588 13.414 1.00 19.06 82 PHE B C 1
ATOM 2308 O O . PHE B 1 83 ? 17.291 29.573 12.791 1.00 20.45 82 PHE B O 1
ATOM 2316 N N A GLU B 1 84 ? 16.845 28.481 14.752 0.50 19.99 83 GLU B N 1
ATOM 2317 N N B GLU B 1 84 ? 16.838 28.493 14.753 0.50 19.92 83 GLU B N 1
ATOM 2318 C CA A GLU B 1 84 ? 17.342 29.537 15.649 0.50 19.88 83 GLU B CA 1
ATOM 2319 C CA B GLU B 1 84 ? 17.337 29.562 15.636 0.50 20.10 83 GLU B CA 1
ATOM 2320 C C A GLU B 1 84 ? 18.865 29.548 15.641 0.50 19.58 83 GLU B C 1
ATOM 2321 C C B GLU B 1 84 ? 18.858 29.549 15.629 0.50 19.63 83 GLU B C 1
ATOM 2322 O O A GLU B 1 84 ? 19.502 28.559 16.006 0.50 17.36 83 GLU B O 1
ATOM 2323 O O B GLU B 1 84 ? 19.485 28.551 15.983 0.50 17.38 83 GLU B O 1
ATOM 2334 N N . GLN B 1 85 ? 19.437 30.671 15.215 1.00 19.25 84 GLN B N 1
ATOM 2335 C CA . GLN B 1 85 ? 20.870 30.772 14.996 1.00 18.99 84 GLN B CA 1
ATOM 2336 C C . GLN B 1 85 ? 21.662 30.650 16.287 1.00 19.22 84 GLN B C 1
ATOM 2337 O O . GLN B 1 85 ? 22.665 29.937 16.332 1.00 19.90 84 GLN B O 1
ATOM 2343 N N . LYS B 1 86 ? 21.177 31.303 17.338 1.00 20.34 85 LYS B N 1
ATOM 2344 C CA . LYS B 1 86 ? 21.833 31.214 18.633 1.00 22.82 85 LYS B CA 1
ATOM 2345 C C . LYS B 1 86 ? 21.856 29.786 19.148 1.00 20.18 85 LYS B C 1
ATOM 2346 O O . LYS B 1 86 ? 22.845 29.387 19.743 1.00 20.82 85 LYS B O 1
ATOM 2352 N N . SER B 1 87 ? 20.755 29.050 18.963 1.00 20.38 86 SER B N 1
ATOM 2353 C CA . SER B 1 87 ? 20.682 27.616 19.312 1.00 18.82 86 SER B CA 1
ATOM 2354 C C . SER B 1 87 ? 21.679 26.756 18.525 1.00 21.55 86 SER B C 1
ATOM 2355 O O . SER B 1 87 ? 22.419 25.971 19.135 1.00 20.61 86 SER B O 1
ATOM 2358 N N . ILE B 1 88 ? 21.763 26.965 17.212 1.00 19.33 87 ILE B N 1
ATOM 2359 C CA . ILE B 1 88 ? 22.777 26.281 16.394 1.00 19.73 87 ILE B CA 1
ATOM 2360 C C . ILE B 1 88 ? 24.188 26.538 16.950 1.00 18.24 87 ILE B C 1
ATOM 2361 O O . ILE B 1 88 ? 24.956 25.613 17.192 1.00 18.60 87 ILE B O 1
ATOM 2366 N N . LEU B 1 89 ? 24.516 27.804 17.183 1.00 17.11 88 LEU B N 1
ATOM 2367 C CA . LEU B 1 89 ? 25.856 28.142 17.604 1.00 20.37 88 LEU B CA 1
ATOM 2368 C C . LEU B 1 89 ? 26.180 27.537 18.998 1.00 19.12 88 LEU B C 1
ATOM 2369 O O . LEU B 1 89 ? 27.268 26.978 19.205 1.00 17.54 88 LEU B O 1
ATOM 2374 N N . ALA B 1 90 ? 25.251 27.653 19.939 1.00 18.24 89 ALA B N 1
ATOM 2375 C CA . ALA B 1 90 ? 25.446 27.152 21.284 1.00 18.36 89 ALA B CA 1
ATOM 2376 C C . ALA B 1 90 ? 25.620 25.634 21.297 1.00 19.26 89 ALA B C 1
ATOM 2377 O O . ALA B 1 90 ? 26.532 25.100 21.919 1.00 17.94 89 ALA B O 1
ATOM 2379 N N . GLU B 1 91 ? 24.715 24.939 20.619 1.00 19.50 90 GLU B N 1
ATOM 2380 C CA . GLU B 1 91 ? 24.714 23.470 20.641 1.00 17.35 90 GLU B CA 1
ATOM 2381 C C . GLU B 1 91 ? 25.874 22.859 19.865 1.00 18.82 90 GLU B C 1
ATOM 2382 O O . GLU B 1 91 ? 26.442 21.839 20.279 1.00 19.73 90 GLU B O 1
ATOM 2388 N N A THR B 1 92 ? 26.242 23.508 18.763 0.50 17.95 91 THR B N 1
ATOM 2389 N N B THR B 1 92 ? 26.285 23.497 18.769 0.50 18.98 91 THR B N 1
ATOM 2390 C CA A THR B 1 92 ? 27.333 23.051 17.940 0.50 17.53 91 THR B CA 1
ATOM 2391 C CA B THR B 1 92 ? 27.385 22.987 17.957 0.50 20.17 91 THR B CA 1
ATOM 2392 C C A THR B 1 92 ? 28.640 23.160 18.746 0.50 16.13 91 THR B C 1
ATOM 2393 C C B THR B 1 92 ? 28.729 23.185 18.692 0.50 17.91 91 THR B C 1
ATOM 2394 O O A THR B 1 92 ? 29.410 22.214 18.782 0.50 18.46 91 THR B O 1
ATOM 2395 O O B THR B 1 92 ? 29.642 22.355 18.606 0.50 19.36 91 THR B O 1
ATOM 2402 N N . ALA B 1 93 ? 28.868 24.312 19.387 1.00 18.06 92 ALA B N 1
ATOM 2403 C CA . ALA B 1 93 ? 30.061 24.545 20.205 1.00 18.30 92 ALA B CA 1
ATOM 2404 C C . ALA B 1 93 ? 30.134 23.540 21.356 1.00 17.93 92 ALA B C 1
ATOM 2405 O O . ALA B 1 93 ? 31.212 23.053 21.673 1.00 15.75 92 ALA B O 1
ATOM 2407 N N . ALA B 1 94 ? 29.015 23.290 22.019 1.00 16.47 93 ALA B N 1
ATOM 2408 C CA . ALA B 1 94 ? 28.962 22.261 23.048 1.00 18.28 93 ALA B CA 1
ATOM 2409 C C . ALA B 1 94 ? 29.367 20.904 22.504 1.00 17.18 93 ALA B C 1
ATOM 2410 O O . ALA B 1 94 ? 30.080 20.161 23.188 1.00 18.94 93 ALA B O 1
ATOM 2412 N N . PHE B 1 95 ? 28.871 20.572 21.295 1.00 20.03 94 PHE B N 1
ATOM 2413 C CA . PHE B 1 95 ? 29.103 19.273 20.688 1.00 19.90 94 PHE B CA 1
ATOM 2414 C C . PHE B 1 95 ? 30.576 19.126 20.266 1.00 18.08 94 PHE B C 1
ATOM 2415 O O . PHE B 1 95 ? 31.148 18.043 20.403 1.00 17.25 94 PHE B O 1
ATOM 2423 N N . ALA B 1 96 ? 31.178 20.212 19.788 1.00 18.14 95 ALA B N 1
ATOM 2424 C CA . ALA B 1 96 ? 32.612 20.257 19.484 1.00 19.48 95 ALA B CA 1
ATOM 2425 C C . ALA B 1 96 ? 33.487 19.849 20.693 1.00 18.70 95 ALA B C 1
ATOM 2426 O O . ALA B 1 96 ? 34.386 18.967 20.597 1.00 18.83 95 ALA B O 1
ATOM 2428 N N . ALA B 1 97 ? 33.200 20.471 21.827 1.00 19.83 96 ALA B N 1
ATOM 2429 C CA . ALA B 1 97 ? 33.878 20.185 23.084 1.00 18.82 96 ALA B CA 1
ATOM 2430 C C . ALA B 1 97 ? 33.622 18.734 23.529 1.00 19.94 96 ALA B C 1
ATOM 2431 O O . ALA B 1 97 ? 34.535 18.019 23.933 1.00 17.88 96 ALA B O 1
ATOM 2433 N N . PHE B 1 98 ? 32.359 18.314 23.448 1.00 19.81 97 PHE B N 1
ATOM 2434 C CA . PHE B 1 98 ? 31.955 16.914 23.692 1.00 19.23 97 PHE B CA 1
ATOM 2435 C C . PHE B 1 98 ? 32.744 15.871 22.873 1.00 19.70 97 PHE B C 1
ATOM 2436 O O . PHE B 1 98 ? 33.192 14.869 23.425 1.00 18.75 97 PHE B O 1
ATOM 2444 N N A THR B 1 99 ? 32.896 16.125 21.574 0.50 19.47 98 THR B N 1
ATOM 2445 N N B THR B 1 99 ? 32.918 16.111 21.568 0.50 20.47 98 THR B N 1
ATOM 2446 C CA A THR B 1 99 ? 33.630 15.232 20.664 0.50 19.22 98 THR B CA 1
ATOM 2447 C CA B THR B 1 99 ? 33.653 15.161 20.701 0.50 21.02 98 THR B CA 1
ATOM 2448 C C A THR B 1 99 ? 35.070 15.040 21.116 0.50 20.88 98 THR B C 1
ATOM 2449 C C B THR B 1 99 ? 35.085 15.015 21.161 0.50 21.80 98 THR B C 1
ATOM 2450 O O A THR B 1 99 ? 35.574 13.923 21.126 0.50 20.48 98 THR B O 1
ATOM 2451 O O B THR B 1 99 ? 35.608 13.907 21.217 0.50 21.38 98 THR B O 1
ATOM 2458 N N . ASN B 1 100 ? 35.720 16.138 21.495 1.00 21.86 99 ASN B N 1
ATOM 2459 C CA . ASN B 1 100 ? 37.070 16.080 22.017 1.00 22.56 99 ASN B CA 1
ATOM 2460 C C . ASN B 1 100 ? 37.155 15.338 23.389 1.00 20.90 99 ASN B C 1
ATOM 2461 O O . ASN B 1 100 ? 38.074 14.534 23.597 1.00 23.59 99 ASN B O 1
ATOM 2466 N N A GLU B 1 101 ? 36.218 15.583 24.303 0.50 22.70 100 GLU B N 1
ATOM 2467 N N B GLU B 1 101 ? 36.212 15.600 24.292 0.50 22.74 100 GLU B N 1
ATOM 2468 C CA A GLU B 1 101 ? 36.220 14.869 25.598 0.50 22.60 100 GLU B CA 1
ATOM 2469 C CA B GLU B 1 101 ? 36.159 14.890 25.582 0.50 22.70 100 GLU B CA 1
ATOM 2470 C C A GLU B 1 101 ? 35.915 13.379 25.439 0.50 21.77 100 GLU B C 1
ATOM 2471 C C B GLU B 1 101 ? 35.952 13.394 25.388 0.50 21.88 100 GLU B C 1
ATOM 2472 O O A GLU B 1 101 ? 36.511 12.552 26.133 0.50 20.86 100 GLU B O 1
ATOM 2473 O O B GLU B 1 101 ? 36.653 12.583 25.993 0.50 21.05 100 GLU B O 1
ATOM 2484 N N . ALA B 1 102 ? 34.973 13.048 24.552 1.00 19.21 101 ALA B N 1
ATOM 2485 C CA . ALA B 1 102 ? 34.627 11.657 24.286 1.00 20.07 101 ALA B CA 1
ATOM 2486 C C . ALA B 1 102 ? 35.799 10.922 23.627 1.00 20.19 101 ALA B C 1
ATOM 2487 O O . ALA B 1 102 ? 36.093 9.749 23.943 1.00 19.25 101 ALA B O 1
ATOM 2489 N N . ALA B 1 103 ? 36.495 11.609 22.732 1.00 19.73 102 ALA B N 1
ATOM 2490 C CA . ALA B 1 103 ? 37.598 11.013 22.000 1.00 21.40 102 ALA B CA 1
ATOM 2491 C C . ALA B 1 103 ? 38.751 10.754 22.942 1.00 19.87 102 ALA B C 1
ATOM 2492 O O . ALA B 1 103 ? 39.375 9.685 22.905 1.00 21.08 102 ALA B O 1
ATOM 2494 N N . LYS B 1 104 ? 39.025 11.705 23.832 1.00 19.49 103 LYS B N 1
ATOM 2495 C CA . LYS B 1 104 ? 40.075 11.545 24.842 1.00 20.82 103 LYS B CA 1
ATOM 2496 C C . LYS B 1 104 ? 39.746 10.386 25.801 1.00 21.76 103 LYS B C 1
ATOM 2497 O O . LYS B 1 104 ? 40.595 9.536 26.089 1.00 22.88 103 LYS B O 1
ATOM 2500 N N . ARG B 1 105 ? 38.501 10.355 26.267 1.00 19.90 104 ARG B N 1
ATOM 2501 C CA . ARG B 1 105 ? 38.043 9.355 27.192 1.00 19.47 104 ARG B CA 1
ATOM 2502 C C . ARG B 1 105 ? 38.134 7.922 26.656 1.00 18.93 104 ARG B C 1
ATOM 2503 O O . ARG B 1 105 ? 38.472 6.997 27.393 1.00 19.96 104 ARG B O 1
ATOM 2511 N N . HIS B 1 106 ? 37.781 7.731 25.398 1.00 19.00 105 HIS B N 1
ATOM 2512 C CA . HIS B 1 106 ? 37.631 6.378 24.875 1.00 19.73 105 HIS B CA 1
ATOM 2513 C C . HIS B 1 106 ? 38.726 6.024 23.869 1.00 19.70 105 HIS B C 1
ATOM 2514 O O . HIS B 1 106 ? 38.674 4.977 23.218 1.00 19.91 105 HIS B O 1
ATOM 2521 N N . GLY B 1 107 ? 39.720 6.897 23.740 1.00 19.74 106 GLY B N 1
ATOM 2522 C CA . GLY B 1 107 ? 40.790 6.705 22.764 1.00 19.84 106 GLY B CA 1
ATOM 2523 C C . GLY B 1 107 ? 40.347 6.704 21.317 1.00 19.25 106 GLY B C 1
ATOM 2524 O O . GLY B 1 107 ? 40.887 5.987 20.496 1.00 21.14 106 GLY B O 1
ATOM 2525 N N . LEU B 1 108 ? 39.366 7.526 20.979 1.00 20.64 107 LEU B N 1
ATOM 2526 C CA . LEU B 1 108 ? 38.887 7.570 19.615 1.00 20.91 107 LEU B CA 1
ATOM 2527 C C . LEU B 1 108 ? 39.841 8.396 18.748 1.00 23.54 107 LEU B C 1
ATOM 2528 O O . LEU B 1 108 ? 40.218 9.507 19.111 1.00 28.25 107 LEU B O 1
ATOM 2533 N N . ASN B 1 109 ? 40.237 7.832 17.622 1.00 25.07 108 ASN B N 1
ATOM 2534 C CA . ASN B 1 109 ? 41.123 8.491 16.672 1.00 28.18 108 ASN B CA 1
ATOM 2535 C C . ASN B 1 109 ? 40.264 9.204 15.631 1.00 26.93 108 ASN B C 1
ATOM 2536 O O . ASN B 1 109 ? 39.625 8.577 14.769 1.00 22.55 108 ASN B O 1
ATOM 2541 N N . LEU B 1 110 ? 40.227 10.521 15.732 1.00 27.78 109 LEU B N 1
ATOM 2542 C CA . LEU B 1 110 ? 39.367 11.322 14.872 1.00 29.22 109 LEU B CA 1
ATOM 2543 C C . LEU B 1 110 ? 39.818 11.321 13.404 1.00 29.92 109 LEU B C 1
ATOM 2544 O O . LEU B 1 110 ? 39.036 11.634 12.528 1.00 30.92 109 LEU B O 1
ATOM 2549 N N . ASP B 1 111 ? 41.057 10.925 13.146 1.00 32.53 110 ASP B N 1
ATOM 2550 C CA . ASP B 1 111 ? 41.480 10.564 11.790 1.00 34.87 110 ASP B CA 1
ATOM 2551 C C . ASP B 1 111 ? 40.782 9.352 11.206 1.00 36.67 110 ASP B C 1
ATOM 2552 O O . ASP B 1 111 ? 40.793 9.197 9.992 1.00 38.77 110 ASP B O 1
ATOM 2557 N N . HIS B 1 112 ? 40.189 8.494 12.054 1.00 34.97 111 HIS B N 1
ATOM 2558 C CA . HIS B 1 112 ? 39.429 7.330 11.590 1.00 33.21 111 HIS B CA 1
ATOM 2559 C C . HIS B 1 112 ? 37.959 7.407 11.974 1.00 32.17 111 HIS B C 1
ATOM 2560 O O . HIS B 1 112 ? 37.295 6.378 12.131 1.00 34.78 111 HIS B O 1
ATOM 2567 N N . ALA B 1 113 ? 37.442 8.618 12.129 1.00 26.22 112 ALA B N 1
ATOM 2568 C CA . ALA B 1 113 ? 36.081 8.804 12.572 1.00 23.36 112 ALA B CA 1
ATOM 2569 C C . ALA B 1 113 ? 35.244 9.350 11.402 1.00 24.85 112 ALA B C 1
ATOM 2570 O O . ALA B 1 113 ? 35.704 10.202 10.626 1.00 28.60 112 ALA B O 1
ATOM 2572 N N . THR B 1 114 ? 34.018 8.883 11.322 1.00 23.71 113 THR B N 1
ATOM 2573 C CA . THR B 1 114 ? 33.003 9.437 10.439 1.00 22.99 113 THR B CA 1
ATOM 2574 C C . THR B 1 114 ? 31.843 10.003 11.257 1.00 23.27 113 THR B C 1
ATOM 2575 O O . THR B 1 114 ? 31.307 9.345 12.146 1.00 26.43 113 THR B O 1
ATOM 2579 N N . PHE B 1 115 ? 31.451 11.224 10.941 1.00 18.97 114 PHE B N 1
ATOM 2580 C CA . PHE B 1 115 ? 30.299 11.810 11.576 1.00 18.14 114 PHE B CA 1
ATOM 2581 C C . PHE B 1 115 ? 29.080 11.604 10.688 1.00 20.93 114 PHE B C 1
ATOM 2582 O O . PHE B 1 115 ? 28.985 12.205 9.615 1.00 22.09 114 PHE B O 1
ATOM 2590 N N A LEU B 1 116 ? 28.120 10.818 11.167 0.50 19.28 115 LEU B N 1
ATOM 2591 N N B LEU B 1 116 ? 28.159 10.765 11.136 0.50 19.34 115 LEU B N 1
ATOM 2592 C CA A LEU B 1 116 ? 26.949 10.432 10.389 0.50 17.88 115 LEU B CA 1
ATOM 2593 C CA B LEU B 1 116 ? 26.959 10.489 10.387 0.50 17.07 115 LEU B CA 1
ATOM 2594 C C A LEU B 1 116 ? 25.689 10.973 11.039 0.50 18.70 115 LEU B C 1
ATOM 2595 C C B LEU B 1 116 ? 25.805 11.127 11.102 0.50 17.28 115 LEU B C 1
ATOM 2596 O O A LEU B 1 116 ? 25.289 10.516 12.113 0.50 18.64 115 LEU B O 1
ATOM 2597 O O B LEU B 1 116 ? 25.630 10.929 12.301 0.50 15.63 115 LEU B O 1
ATOM 2606 N N . GLY B 1 117 ? 25.034 11.915 10.358 1.00 18.37 116 GLY B N 1
ATOM 2607 C CA . GLY B 1 117 ? 23.825 12.534 10.892 1.00 17.42 116 GLY B CA 1
ATOM 2608 C C . GLY B 1 117 ? 22.653 12.385 9.967 1.00 18.28 116 GLY B C 1
ATOM 2609 O O . GLY B 1 117 ? 22.798 12.239 8.744 1.00 21.86 116 GLY B O 1
ATOM 2610 N N . TYR B 1 118 ? 21.495 12.358 10.588 1.00 16.84 117 TYR B N 1
ATOM 2611 C CA . TYR B 1 118 ? 20.210 12.336 9.881 1.00 16.68 117 TYR B CA 1
ATOM 2612 C C . TYR B 1 118 ? 19.411 13.594 10.183 1.00 19.37 117 TYR B C 1
ATOM 2613 O O . TYR B 1 118 ? 19.136 13.877 11.350 1.00 19.47 117 TYR B O 1
ATOM 2622 N N . SER B 1 119 ? 19.086 14.340 9.110 1.00 19.54 118 SER B N 1
ATOM 2623 C CA . SER B 1 119 ? 18.154 15.458 9.086 1.00 20.18 118 SER B CA 1
ATOM 2624 C C . SER B 1 119 ? 18.693 16.499 10.080 1.00 17.59 118 SER B C 1
ATOM 2625 O O . SER B 1 119 ? 19.767 16.991 9.856 1.00 19.43 118 SER B O 1
ATOM 2628 N N . ASN B 1 120 ? 18.007 16.784 11.187 1.00 18.28 119 ASN B N 1
ATOM 2629 C CA . ASN B 1 120 ? 18.511 17.754 12.184 1.00 17.81 119 ASN B CA 1
ATOM 2630 C C . ASN B 1 120 ? 19.936 17.431 12.644 1.00 18.61 119 ASN B C 1
ATOM 2631 O O . ASN B 1 120 ? 20.771 18.296 12.745 1.00 19.03 119 ASN B O 1
ATOM 2636 N N . GLY B 1 121 ? 20.197 16.147 12.861 1.00 19.07 120 GLY B N 1
ATOM 2637 C CA . GLY B 1 121 ? 21.535 15.690 13.223 1.00 18.56 120 GLY B CA 1
ATOM 2638 C C . GLY B 1 121 ? 22.567 15.918 12.148 1.00 20.30 120 GLY B C 1
ATOM 2639 O O . GLY B 1 121 ? 23.730 16.221 12.449 1.00 16.93 120 GLY B O 1
ATOM 2640 N N . ALA B 1 122 ? 22.184 15.717 10.889 1.00 18.79 121 ALA B N 1
ATOM 2641 C CA . ALA B 1 122 ? 23.061 16.018 9.733 1.00 18.51 121 ALA B CA 1
ATOM 2642 C C . ALA B 1 122 ? 23.416 17.521 9.702 1.00 15.85 121 ALA B C 1
ATOM 2643 O O . ALA B 1 122 ? 24.532 17.904 9.383 1.00 16.18 121 ALA B O 1
ATOM 2645 N N . ASN B 1 123 ? 22.468 18.349 10.096 1.00 17.58 122 ASN B N 1
ATOM 2646 C CA . ASN B 1 123 ? 22.615 19.808 10.073 1.00 17.63 122 ASN B CA 1
ATOM 2647 C C . ASN B 1 123 ? 23.472 20.316 11.260 1.00 18.64 122 ASN B C 1
ATOM 2648 O O . ASN B 1 123 ? 24.183 21.318 11.158 1.00 19.66 122 ASN B O 1
ATOM 2653 N N . LEU B 1 124 ? 23.452 19.556 12.355 1.00 17.56 123 LEU B N 1
ATOM 2654 C CA . LEU B 1 124 ? 24.436 19.747 13.435 1.00 16.42 123 LEU B CA 1
ATOM 2655 C C . LEU B 1 124 ? 25.824 19.496 12.841 1.00 15.87 123 LEU B C 1
ATOM 2656 O O . LEU B 1 124 ? 26.748 20.277 13.016 1.00 18.12 123 LEU B O 1
ATOM 2661 N N . VAL B 1 125 ? 26.009 18.337 12.205 1.00 18.61 124 VAL B N 1
ATOM 2662 C CA . VAL B 1 125 ? 27.312 17.957 11.651 1.00 19.06 124 VAL B CA 1
ATOM 2663 C C . VAL B 1 125 ? 27.856 18.972 10.637 1.00 19.24 124 VAL B C 1
ATOM 2664 O O . VAL B 1 125 ? 29.023 19.322 10.702 1.00 19.69 124 VAL B O 1
ATOM 2668 N N . SER B 1 126 ? 27.027 19.420 9.704 1.00 18.87 125 SER B N 1
ATOM 2669 C CA . SER B 1 126 ? 27.509 20.402 8.720 1.00 18.34 125 SER B CA 1
ATOM 2670 C C . SER B 1 126 ? 27.932 21.712 9.424 1.00 19.92 125 SER B C 1
ATOM 2671 O O . SER B 1 126 ? 28.905 22.337 9.036 1.00 20.20 125 SER B O 1
ATOM 2674 N N . SER B 1 127 ? 27.155 22.125 10.413 1.00 19.29 126 SER B N 1
ATOM 2675 C CA . SER B 1 127 ? 27.428 23.344 11.204 1.00 18.65 126 SER B CA 1
ATOM 2676 C C . SER B 1 127 ? 28.715 23.150 11.998 1.00 17.82 126 SER B C 1
ATOM 2677 O O . SER B 1 127 ? 29.519 24.080 12.094 1.00 18.63 126 SER B O 1
ATOM 2680 N N . LEU B 1 128 ? 28.939 21.942 12.515 1.00 20.81 127 LEU B N 1
ATOM 2681 C CA . LEU B 1 128 ? 30.196 21.615 13.206 1.00 19.75 127 LEU B CA 1
ATOM 2682 C C . LEU B 1 128 ? 31.410 21.779 12.286 1.00 19.32 127 LEU B C 1
ATOM 2683 O O . LEU B 1 128 ? 32.454 22.344 12.679 1.00 21.02 127 LEU B O 1
ATOM 2696 N N . LEU B 1 130 ? 31.702 23.734 9.632 1.00 18.71 129 LEU B N 1
ATOM 2697 C CA . LEU B 1 130 ? 31.842 25.139 9.236 1.00 19.96 129 LEU B CA 1
ATOM 2698 C C . LEU B 1 130 ? 32.231 26.059 10.401 1.00 21.32 129 LEU B C 1
ATOM 2699 O O . LEU B 1 130 ? 33.030 26.999 10.217 1.00 20.88 129 LEU B O 1
ATOM 2704 N N . LEU B 1 131 ? 31.732 25.758 11.594 1.00 20.30 130 LEU B N 1
ATOM 2705 C CA . LEU B 1 131 ? 31.961 26.588 12.787 1.00 19.19 130 LEU B CA 1
ATOM 2706 C C . LEU B 1 131 ? 33.146 26.116 13.626 1.00 19.08 130 LEU B C 1
ATOM 2707 O O . LEU B 1 131 ? 33.745 26.930 14.350 1.00 21.71 130 LEU B O 1
ATOM 2712 N N . HIS B 1 132 ? 33.476 24.814 13.553 1.00 19.46 131 HIS B N 1
ATOM 2713 C CA . HIS B 1 132 ? 34.549 24.211 14.356 1.00 20.40 131 HIS B CA 1
ATOM 2714 C C . HIS B 1 132 ? 35.501 23.333 13.527 1.00 20.26 131 HIS B C 1
ATOM 2715 O O . HIS B 1 132 ? 35.586 22.121 13.744 1.00 21.04 131 HIS B O 1
ATOM 2722 N N . PRO B 1 133 ? 36.229 23.942 12.579 1.00 22.16 132 PRO B N 1
ATOM 2723 C CA . PRO B 1 133 ? 37.127 23.170 11.719 1.00 23.62 132 PRO B CA 1
ATOM 2724 C C . PRO B 1 133 ? 38.217 22.549 12.572 1.00 21.93 132 PRO B C 1
ATOM 2725 O O . PRO B 1 133 ? 38.556 23.105 13.619 1.00 26.38 132 PRO B O 1
ATOM 2729 N N . GLY B 1 134 ? 38.746 21.408 12.138 1.00 22.39 133 GLY B N 1
ATOM 2730 C CA . GLY B 1 134 ? 39.781 20.736 12.866 1.00 24.72 133 GLY B CA 1
ATOM 2731 C C . GLY B 1 134 ? 39.304 19.503 13.586 1.00 25.32 133 GLY B C 1
ATOM 2732 O O . GLY B 1 134 ? 40.110 18.823 14.194 1.00 29.36 133 GLY B O 1
ATOM 2733 N N . ILE B 1 135 ? 38.005 19.225 13.569 1.00 21.96 134 ILE B N 1
ATOM 2734 C CA . ILE B 1 135 ? 37.470 18.046 14.268 1.00 21.71 134 ILE B CA 1
ATOM 2735 C C . ILE B 1 135 ? 37.022 16.958 13.278 1.00 23.51 134 ILE B C 1
ATOM 2736 O O . ILE B 1 135 ? 37.435 15.794 13.376 1.00 23.46 134 ILE B O 1
ATOM 2741 N N . VAL B 1 136 ? 36.113 17.326 12.364 1.00 22.36 135 VAL B N 1
ATOM 2742 C CA . VAL B 1 136 ? 35.572 16.384 11.393 1.00 22.68 135 VAL B CA 1
ATOM 2743 C C . VAL B 1 136 ? 36.543 16.172 10.217 1.00 24.23 135 VAL B C 1
ATOM 2744 O O . VAL B 1 136 ? 37.081 17.128 9.675 1.00 26.37 135 VAL B O 1
ATOM 2748 N N . ARG B 1 137 ? 36.822 14.909 9.891 1.00 24.09 136 ARG B N 1
ATOM 2749 C CA . ARG B 1 137 ? 37.557 14.518 8.656 1.00 25.01 136 ARG B CA 1
ATOM 2750 C C . ARG B 1 137 ? 36.672 13.796 7.599 1.00 22.68 136 ARG B C 1
ATOM 2751 O O . ARG B 1 137 ? 36.997 13.780 6.423 1.00 20.12 136 ARG B O 1
ATOM 2759 N N . LEU B 1 138 ? 35.573 13.188 8.037 1.00 20.46 137 LEU B N 1
ATOM 2760 C CA . LEU B 1 138 ? 34.675 12.441 7.179 1.00 21.33 137 LEU B CA 1
ATOM 2761 C C . LEU B 1 138 ? 33.288 12.669 7.707 1.00 18.85 137 LEU B C 1
ATOM 2762 O O . LEU B 1 138 ? 33.064 12.557 8.918 1.00 19.80 137 LEU B O 1
ATOM 2767 N N . ALA B 1 139 ? 32.344 13.012 6.813 1.00 19.96 138 ALA B N 1
ATOM 2768 C CA . ALA B 1 139 ? 30.973 13.268 7.196 1.00 20.59 138 ALA B CA 1
ATOM 2769 C C . ALA B 1 139 ? 30.014 12.619 6.223 1.00 19.77 138 ALA B C 1
ATOM 2770 O O . ALA B 1 139 ? 30.208 12.713 5.017 1.00 19.17 138 ALA B O 1
ATOM 2772 N N . ALA B 1 140 ? 28.949 12.038 6.757 1.00 19.04 139 ALA B N 1
ATOM 2773 C CA . ALA B 1 140 ? 27.852 11.500 5.961 1.00 17.48 139 ALA B CA 1
ATOM 2774 C C . ALA B 1 140 ? 26.548 12.149 6.402 1.00 18.98 139 ALA B C 1
ATOM 2775 O O . ALA B 1 140 ? 26.099 11.997 7.560 1.00 19.06 139 ALA B O 1
ATOM 2777 N N . LEU B 1 141 ? 25.926 12.886 5.482 1.00 20.05 140 LEU B N 1
ATOM 2778 C CA . LEU B 1 141 ? 24.768 13.727 5.792 1.00 19.27 140 LEU B CA 1
ATOM 2779 C C . LEU B 1 141 ? 23.546 13.202 5.072 1.00 21.28 140 LEU B C 1
ATOM 2780 O O . LEU B 1 141 ? 23.480 13.350 3.850 1.00 20.63 140 LEU B O 1
ATOM 2785 N N . LEU B 1 142 ? 22.609 12.596 5.819 1.00 19.67 141 LEU B N 1
ATOM 2786 C CA . LEU B 1 142 ? 21.366 12.040 5.296 1.00 20.24 141 LEU B CA 1
ATOM 2787 C C . LEU B 1 142 ? 20.237 13.048 5.438 1.00 20.26 141 LEU B C 1
ATOM 2788 O O . LEU B 1 142 ? 19.921 13.525 6.554 1.00 18.69 141 LEU B O 1
ATOM 2793 N N . ARG B 1 143 ? 19.646 13.414 4.284 1.00 20.46 142 ARG B N 1
ATOM 2794 C CA . ARG B 1 143 ? 18.583 14.413 4.186 1.00 18.39 142 ARG B CA 1
ATOM 2795 C C . ARG B 1 143 ? 18.865 15.748 4.873 1.00 17.36 142 ARG B C 1
ATOM 2796 O O . ARG B 1 143 ? 18.073 16.225 5.655 1.00 19.96 142 ARG B O 1
ATOM 2804 N N . PRO B 1 144 ? 20.007 16.374 4.526 1.00 17.14 143 PRO B N 1
ATOM 2805 C CA . PRO B 1 144 ? 20.410 17.625 5.132 1.00 18.18 143 PRO B CA 1
ATOM 2806 C C . PRO B 1 144 ? 19.897 18.853 4.375 1.00 19.71 143 PRO B C 1
ATOM 2807 O O . PRO B 1 144 ? 19.368 18.738 3.272 1.00 18.59 143 PRO B O 1
ATOM 2819 N N . PRO B 1 146 ? 20.947 23.498 4.183 1.00 22.11 145 PRO B N 1
ATOM 2820 C CA . PRO B 1 146 ? 21.622 24.602 4.849 1.00 22.97 145 PRO B CA 1
ATOM 2821 C C . PRO B 1 146 ? 20.754 25.178 5.970 1.00 19.37 145 PRO B C 1
ATOM 2822 O O . PRO B 1 146 ? 19.513 25.285 5.845 1.00 18.59 145 PRO B O 1
ATOM 2826 N N . VAL B 1 147 ? 21.406 25.507 7.077 1.00 16.57 146 VAL B N 1
ATOM 2827 C CA . VAL B 1 147 ? 20.773 26.042 8.260 1.00 19.15 146 VAL B CA 1
ATOM 2828 C C . VAL B 1 147 ? 21.431 27.322 8.840 1.00 18.66 146 VAL B C 1
ATOM 2829 O O . VAL B 1 147 ? 20.798 28.040 9.597 1.00 18.27 146 VAL B O 1
ATOM 2833 N N . LEU B 1 148 ? 22.692 27.625 8.518 1.00 20.46 147 LEU B N 1
ATOM 2834 C CA . LEU B 1 148 ? 23.379 28.782 9.110 1.00 21.89 147 LEU B CA 1
ATOM 2835 C C . LEU B 1 148 ? 23.245 30.045 8.275 1.00 24.11 147 LEU B C 1
ATOM 2836 O O . LEU B 1 148 ? 23.497 30.035 7.063 1.00 25.85 147 LEU B O 1
ATOM 2841 N N . ASP B 1 149 ? 22.873 31.147 8.918 1.00 23.05 148 ASP B N 1
ATOM 2842 C CA . ASP B 1 149 ? 22.786 32.420 8.206 1.00 23.29 148 ASP B CA 1
ATOM 2843 C C . ASP B 1 149 ? 24.153 32.956 7.869 1.00 26.72 148 ASP B C 1
ATOM 2844 O O . ASP B 1 149 ? 24.339 33.486 6.794 1.00 27.33 148 ASP B O 1
ATOM 2849 N N . HIS B 1 150 ? 25.094 32.837 8.794 1.00 25.75 149 HIS B N 1
ATOM 2850 C CA . HIS B 1 150 ? 26.443 33.367 8.628 1.00 28.83 149 HIS B CA 1
ATOM 2851 C C . HIS B 1 150 ? 27.429 32.239 8.824 1.00 25.57 149 HIS B C 1
ATOM 2852 O O . HIS B 1 150 ? 27.322 31.442 9.764 1.00 26.45 149 HIS B O 1
ATOM 2859 N N . VAL B 1 151 ? 28.371 32.145 7.896 1.00 24.96 150 VAL B N 1
ATOM 2860 C CA . VAL B 1 151 ? 29.316 31.061 7.868 1.00 25.43 150 VAL B CA 1
ATOM 2861 C C . VAL B 1 151 ? 30.680 31.713 7.978 1.00 22.70 150 VAL B C 1
ATOM 2862 O O . VAL B 1 151 ? 30.968 32.703 7.272 1.00 20.94 150 VAL B O 1
ATOM 2866 N N . PRO B 1 152 ? 31.521 31.236 8.892 1.00 22.69 151 PRO B N 1
ATOM 2867 C CA . PRO B 1 152 ? 32.871 31.787 8.919 1.00 22.61 151 PRO B CA 1
ATOM 2868 C C . PRO B 1 152 ? 33.677 31.518 7.623 1.00 22.15 151 PRO B C 1
ATOM 2869 O O . PRO B 1 152 ? 33.225 30.772 6.742 1.00 21.23 151 PRO B O 1
ATOM 2873 N N . ALA B 1 153 ? 34.887 32.083 7.569 1.00 22.92 152 ALA B N 1
ATOM 2874 C CA . ALA B 1 153 ? 35.759 31.948 6.392 1.00 21.20 152 ALA B CA 1
ATOM 2875 C C . ALA B 1 153 ? 36.500 30.615 6.421 1.00 20.26 152 ALA B C 1
ATOM 2876 O O . ALA B 1 153 ? 37.750 30.544 6.401 1.00 19.75 152 ALA B O 1
ATOM 2878 N N . THR B 1 154 ? 35.734 29.538 6.429 1.00 19.23 153 THR B N 1
ATOM 2879 C CA . THR B 1 154 ? 36.283 28.213 6.697 1.00 20.82 153 THR B CA 1
ATOM 2880 C C . THR B 1 154 ? 36.691 27.520 5.389 1.00 19.85 153 THR B C 1
ATOM 2881 O O . THR B 1 154 ? 35.908 27.427 4.441 1.00 21.17 153 THR B O 1
ATOM 2885 N N . ASP B 1 155 ? 37.922 27.033 5.375 1.00 21.69 154 ASP B N 1
ATOM 2886 C CA . ASP B 1 155 ? 38.449 26.191 4.304 1.00 19.75 154 ASP B CA 1
ATOM 2887 C C . ASP B 1 155 ? 38.476 24.782 4.845 1.00 21.21 154 ASP B C 1
ATOM 2888 O O . ASP B 1 155 ? 39.335 24.430 5.637 1.00 23.23 154 ASP B O 1
ATOM 2893 N N . LEU B 1 156 ? 37.518 23.976 4.381 1.00 18.63 155 LEU B N 1
ATOM 2894 C CA . LEU B 1 156 ? 37.340 22.587 4.817 1.00 21.25 155 LEU B CA 1
ATOM 2895 C C . LEU B 1 156 ? 38.473 21.670 4.362 1.00 24.29 155 LEU B C 1
ATOM 2896 O O . LEU B 1 156 ? 38.558 20.520 4.796 1.00 26.65 155 LEU B O 1
ATOM 2901 N N . ALA B 1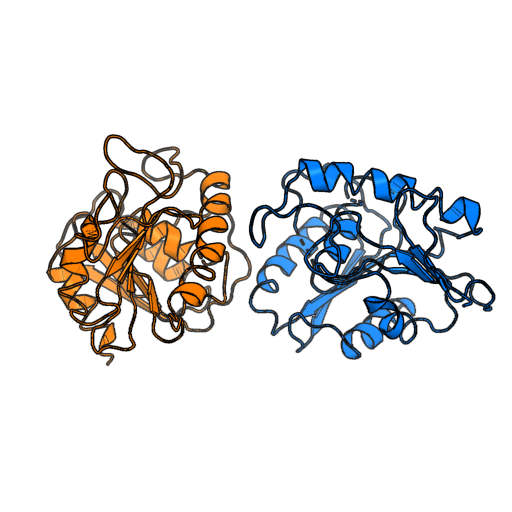 157 ? 39.347 22.199 3.516 1.00 21.26 156 ALA B N 1
ATOM 2902 C CA . ALA B 1 157 ? 40.612 21.551 3.203 1.00 21.75 156 ALA B CA 1
ATOM 2903 C C . ALA B 1 157 ? 40.423 20.133 2.684 1.00 21.12 156 ALA B C 1
ATOM 2904 O O . ALA B 1 157 ? 41.146 19.225 3.059 1.00 24.78 156 ALA B O 1
ATOM 2906 N N . GLY B 1 158 ? 39.425 19.932 1.848 1.00 23.92 157 GLY B N 1
ATOM 2907 C CA . GLY B 1 158 ? 39.277 18.675 1.143 1.00 26.76 157 GLY B CA 1
ATOM 2908 C C . GLY B 1 158 ? 38.686 17.528 1.905 1.00 26.61 157 GLY B C 1
ATOM 2909 O O . GLY B 1 158 ? 38.679 16.407 1.380 1.00 25.57 157 GLY B O 1
ATOM 2910 N N . ILE B 1 159 ? 38.140 17.779 3.096 1.00 25.79 158 ILE B N 1
ATOM 2911 C CA . ILE B 1 159 ? 37.437 16.709 3.807 1.00 24.97 158 ILE B CA 1
ATOM 2912 C C . ILE B 1 159 ? 36.287 16.148 2.971 1.00 23.08 158 ILE B C 1
ATOM 2913 O O . ILE B 1 159 ? 35.546 16.876 2.274 1.00 22.40 158 ILE B O 1
ATOM 2918 N N . ARG B 1 160 ? 36.172 14.830 3.019 1.00 23.71 159 ARG B N 1
ATOM 2919 C CA . ARG B 1 160 ? 35.143 14.141 2.257 1.00 23.27 159 ARG B CA 1
ATOM 2920 C C . ARG B 1 160 ? 33.804 14.149 2.958 1.00 19.96 159 ARG B C 1
ATOM 2921 O O . ARG B 1 160 ? 33.686 13.747 4.106 1.00 21.78 159 ARG B O 1
ATOM 2929 N N A THR B 1 161 ? 32.777 14.588 2.225 0.50 17.33 160 THR B N 1
ATOM 2930 N N B THR B 1 161 ? 32.800 14.663 2.252 0.50 18.78 160 THR B N 1
ATOM 2931 C CA A THR B 1 161 ? 31.421 14.780 2.741 0.50 19.45 160 THR B CA 1
ATOM 2932 C CA B THR B 1 161 ? 31.438 14.753 2.740 0.50 21.29 160 THR B CA 1
ATOM 2933 C C A THR B 1 161 ? 30.428 14.146 1.782 0.50 18.43 160 THR B C 1
ATOM 2934 C C B THR B 1 161 ? 30.588 13.995 1.722 0.50 18.62 160 THR B C 1
ATOM 2935 O O A THR B 1 161 ? 30.212 14.667 0.679 0.50 19.21 160 THR B O 1
ATOM 2936 O O B THR B 1 161 ? 30.727 14.182 0.512 0.50 17.31 160 THR B O 1
ATOM 2943 N N . LEU B 1 162 ? 29.797 13.060 2.230 1.00 18.34 161 LEU B N 1
ATOM 2944 C CA . LEU B 1 162 ? 28.754 12.372 1.487 1.00 19.57 161 LEU B CA 1
ATOM 2945 C C . LEU B 1 162 ? 27.406 13.000 1.849 1.00 19.68 161 LEU B C 1
ATOM 2946 O O . LEU B 1 162 ? 27.117 13.244 3.042 1.00 19.97 161 LEU B O 1
ATOM 2951 N N . ILE B 1 163 ? 26.569 13.260 0.843 1.00 18.84 162 ILE B N 1
ATOM 2952 C CA . ILE B 1 163 ? 25.224 13.760 1.063 1.00 17.81 162 ILE B CA 1
ATOM 2953 C C . ILE B 1 163 ? 24.271 12.824 0.343 1.00 18.17 162 ILE B C 1
ATOM 2954 O O . ILE B 1 163 ? 24.521 12.447 -0.811 1.00 17.17 162 ILE B O 1
ATOM 2959 N N . ILE B 1 164 ? 23.222 12.411 1.031 1.00 16.48 163 ILE B N 1
ATOM 2960 C CA . ILE B 1 164 ? 22.157 11.613 0.402 1.00 16.48 163 ILE B CA 1
ATOM 2961 C C . ILE B 1 164 ? 20.799 12.309 0.523 1.00 19.08 163 ILE B C 1
ATOM 2962 O O . ILE B 1 164 ? 20.231 12.411 1.628 1.00 19.88 163 ILE B O 1
ATOM 2967 N N . ALA B 1 165 ? 20.290 12.766 -0.626 1.00 19.18 164 ALA B N 1
ATOM 2968 C CA . ALA B 1 165 ? 18.945 13.365 -0.774 1.00 18.14 164 ALA B CA 1
ATOM 2969 C C . ALA B 1 165 ? 17.960 12.304 -1.147 1.00 18.31 164 ALA B C 1
ATOM 2970 O O . ALA B 1 165 ? 18.285 11.355 -1.836 1.00 18.66 164 ALA B O 1
ATOM 2972 N N . GLY B 1 166 ? 16.720 12.467 -0.703 1.00 14.52 165 GLY B N 1
ATOM 2973 C CA . GLY B 1 166 ? 15.624 11.667 -1.192 1.00 17.89 165 GLY B CA 1
ATOM 2974 C C . GLY B 1 166 ? 14.856 12.379 -2.294 1.00 17.70 165 GLY B C 1
ATOM 2975 O O . GLY B 1 166 ? 14.439 13.546 -2.143 1.00 20.39 165 GLY B O 1
ATOM 2976 N N . ALA B 1 167 ? 14.679 11.685 -3.413 1.00 16.89 166 ALA B N 1
ATOM 2977 C CA . ALA B 1 167 ? 13.873 12.196 -4.547 1.00 15.94 166 ALA B CA 1
ATOM 2978 C C . ALA B 1 167 ? 12.437 12.480 -4.164 1.00 18.36 166 ALA B C 1
ATOM 2979 O O . ALA B 1 167 ? 11.780 13.328 -4.770 1.00 19.21 166 ALA B O 1
ATOM 2981 N N . ALA B 1 168 ? 11.925 11.733 -3.196 1.00 18.00 167 ALA B N 1
ATOM 2982 C CA . ALA B 1 168 ? 10.564 11.891 -2.747 1.00 16.56 167 ALA B CA 1
ATOM 2983 C C . ALA B 1 168 ? 10.461 12.722 -1.455 1.00 17.00 167 ALA B C 1
ATOM 2984 O O . ALA B 1 168 ? 9.425 12.766 -0.825 1.00 19.34 167 ALA B O 1
ATOM 2986 N N . ASP B 1 169 ? 11.551 13.383 -1.066 1.00 17.87 168 ASP B N 1
ATOM 2987 C CA . ASP B 1 169 ? 11.619 14.215 0.125 1.00 16.95 168 ASP B CA 1
ATOM 2988 C C . ASP B 1 169 ? 11.180 15.601 -0.336 1.00 17.68 168 ASP B C 1
ATOM 2989 O O . ASP B 1 169 ? 11.969 16.422 -0.760 1.00 17.97 168 ASP B O 1
ATOM 2994 N N . GLU B 1 170 ? 9.869 15.841 -0.259 1.00 17.95 169 GLU B N 1
ATOM 2995 C CA . GLU B 1 170 ? 9.270 17.047 -0.800 1.00 22.27 169 GLU B CA 1
ATOM 2996 C C . GLU B 1 170 ? 9.734 18.342 -0.123 1.00 21.06 169 GLU B C 1
ATOM 2997 O O . GLU B 1 170 ? 10.033 19.335 -0.804 1.00 18.91 169 GLU B O 1
ATOM 3003 N N . THR B 1 171 ? 9.793 18.351 1.211 1.00 21.68 170 THR B N 1
ATOM 3004 C CA . THR B 1 171 ? 10.138 19.604 1.955 1.00 20.63 170 THR B CA 1
ATOM 3005 C C . THR B 1 171 ? 11.590 19.934 1.868 1.00 19.98 170 THR B C 1
ATOM 3006 O O . THR B 1 171 ? 11.930 21.090 1.601 1.00 20.60 170 THR B O 1
ATOM 3010 N N . TYR B 1 172 ? 12.416 18.922 2.056 1.00 19.81 171 TYR B N 1
ATOM 3011 C CA . TYR B 1 172 ? 13.871 19.150 2.209 1.00 20.29 171 TYR B CA 1
ATOM 3012 C C . TYR B 1 172 ? 14.709 18.866 0.986 1.00 23.38 171 TYR B C 1
ATOM 3013 O O . TYR B 1 172 ? 15.811 19.394 0.875 1.00 19.82 171 TYR B O 1
ATOM 3022 N N . GLY B 1 173 ? 14.240 18.009 0.097 1.00 23.98 172 GLY B N 1
ATOM 3023 C CA . GLY B 1 173 ? 15.012 17.686 -1.109 1.00 24.10 172 GLY B CA 1
ATOM 3024 C C . GLY B 1 173 ? 15.515 18.876 -1.926 1.00 22.70 172 GLY B C 1
ATOM 3025 O O . GLY B 1 173 ? 16.660 18.845 -2.387 1.00 24.87 172 GLY B O 1
ATOM 3026 N N . PRO B 1 174 ? 14.688 19.936 -2.090 1.00 21.99 173 PRO B N 1
ATOM 3027 C CA . PRO B 1 174 ? 15.093 21.125 -2.884 1.00 22.65 173 PRO B CA 1
ATOM 3028 C C . PRO B 1 174 ? 16.417 21.805 -2.484 1.00 19.65 173 PRO B C 1
ATOM 3029 O O . PRO B 1 174 ? 17.004 22.502 -3.307 1.00 19.50 173 PRO B O 1
ATOM 3033 N N . PHE B 1 175 ? 16.834 21.625 -1.237 1.00 19.28 174 PHE B N 1
ATOM 3034 C CA . PHE B 1 175 ? 17.907 22.421 -0.640 1.00 19.56 174 PHE B CA 1
ATOM 3035 C C . PHE B 1 175 ? 19.228 21.720 -0.757 1.00 17.75 174 PHE B C 1
ATOM 3036 O O . PHE B 1 175 ? 20.249 22.275 -0.392 1.00 19.86 174 PHE B O 1
ATOM 3044 N N . VAL B 1 176 ? 19.204 20.480 -1.249 1.00 18.18 175 VAL B N 1
ATOM 3045 C CA . VAL B 1 176 ? 20.453 19.740 -1.344 1.00 18.18 175 VAL B CA 1
ATOM 3046 C C . VAL B 1 176 ? 21.468 20.378 -2.304 1.00 18.51 175 VAL B C 1
ATOM 3047 O O . VAL B 1 176 ? 22.603 20.488 -1.923 1.00 17.33 175 VAL B O 1
ATOM 3051 N N . PRO B 1 177 ? 21.068 20.816 -3.504 1.00 19.62 176 PRO B N 1
ATOM 3052 C CA . PRO B 1 177 ? 22.012 21.545 -4.383 1.00 19.60 176 PRO B CA 1
ATOM 3053 C C . PRO B 1 177 ? 22.687 22.755 -3.740 1.00 17.81 176 PRO B C 1
ATOM 3054 O O . PRO B 1 177 ? 23.885 22.916 -3.868 1.00 18.67 176 PRO B O 1
ATOM 3058 N N . ALA B 1 178 ? 21.923 23.560 -2.995 1.00 18.75 177 ALA B N 1
ATOM 3059 C CA . ALA B 1 178 ? 22.500 24.698 -2.240 1.00 18.50 177 ALA B CA 1
ATOM 3060 C C . ALA B 1 178 ? 23.575 24.248 -1.250 1.00 15.97 177 ALA B C 1
ATOM 3061 O O . ALA B 1 178 ? 24.615 24.906 -1.089 1.00 19.38 177 ALA B O 1
ATOM 3063 N N . LEU B 1 179 ? 23.335 23.120 -0.568 1.00 17.53 178 LEU B N 1
ATOM 3064 C CA . LEU B 1 179 ? 24.288 22.596 0.395 1.00 18.36 178 LEU B CA 1
ATOM 3065 C C . LEU B 1 179 ? 25.523 22.088 -0.331 1.00 18.21 178 LEU B C 1
ATOM 3066 O O . LEU B 1 179 ? 26.654 22.314 0.105 1.00 18.63 178 LEU B O 1
ATOM 3071 N N . VAL B 1 180 ? 25.316 21.402 -1.447 1.00 18.82 179 VAL B N 1
ATOM 3072 C CA . VAL B 1 180 ? 26.463 20.962 -2.283 1.00 15.30 179 VAL B CA 1
ATOM 3073 C C . VAL B 1 180 ? 27.322 22.155 -2.685 1.00 17.95 179 VAL B C 1
ATOM 3074 O O . VAL B 1 180 ? 28.555 22.137 -2.564 1.00 20.31 179 VAL B O 1
ATOM 3078 N N . THR B 1 181 ? 26.662 23.200 -3.148 1.00 19.15 180 THR B N 1
ATOM 3079 C CA . THR B 1 181 ? 27.357 24.407 -3.567 1.00 19.72 180 THR B CA 1
ATOM 3080 C C . THR B 1 181 ? 28.070 25.044 -2.377 1.00 20.90 180 THR B C 1
ATOM 3081 O O . THR B 1 181 ? 29.241 25.406 -2.508 1.00 17.90 180 THR B O 1
ATOM 3085 N N . LEU B 1 182 ? 27.389 25.154 -1.227 1.00 18.91 181 LEU B N 1
ATOM 3086 C CA . LEU B 1 182 ? 28.025 25.672 -0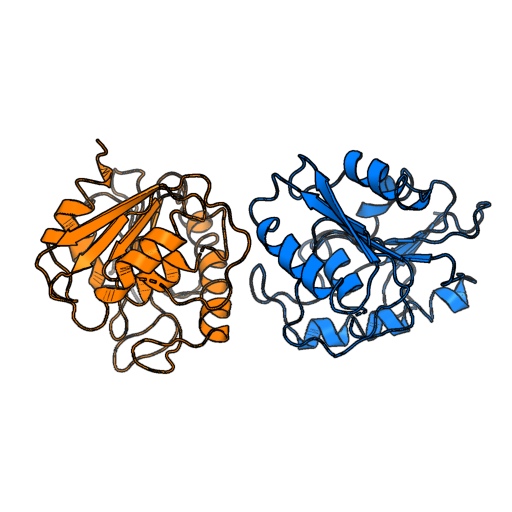.014 1.00 23.62 181 LEU B CA 1
ATOM 3087 C C . LEU B 1 182 ? 29.266 24.944 0.420 1.00 19.07 181 LEU B C 1
ATOM 3088 O O . LEU B 1 182 ? 30.324 25.540 0.649 1.00 18.94 181 LEU B O 1
ATOM 3093 N N . LEU B 1 183 ? 29.165 23.642 0.577 1.00 17.97 182 LEU B N 1
ATOM 3094 C CA . LEU B 1 183 ? 30.302 22.910 1.040 1.00 19.52 182 LEU B CA 1
ATOM 3095 C C . LEU B 1 183 ? 31.447 22.869 0.014 1.00 19.96 182 LEU B C 1
ATOM 3096 O O . LEU B 1 183 ? 32.592 22.954 0.400 1.00 18.77 182 LEU B O 1
ATOM 3101 N N A SER B 1 184 ? 31.101 22.756 -1.272 0.50 20.17 183 SER B N 1
ATOM 3102 N N B SER B 1 184 ? 31.127 22.785 -1.274 0.50 21.10 183 SER B N 1
ATOM 3103 C CA A SER B 1 184 ? 32.059 22.823 -2.388 0.50 19.51 183 SER B CA 1
ATOM 3104 C CA B SER B 1 184 ? 32.139 22.796 -2.340 0.50 21.55 183 SER B CA 1
ATOM 3105 C C A SER B 1 184 ? 32.841 24.113 -2.332 0.50 19.16 183 SER B C 1
ATOM 3106 C C B SER B 1 184 ? 32.858 24.131 -2.417 0.50 20.34 183 SER B C 1
ATOM 3107 O O A SER B 1 184 ? 34.064 24.114 -2.351 0.50 19.42 183 SER B O 1
ATOM 3108 O O B SER B 1 184 ? 34.067 24.182 -2.637 0.50 20.88 183 SER B O 1
ATOM 3113 N N . ARG B 1 185 ? 32.123 25.226 -2.245 1.00 19.69 184 ARG B N 1
ATOM 3114 C CA . ARG B 1 185 ? 32.787 26.528 -2.142 1.00 20.34 184 ARG B CA 1
ATOM 3115 C C . ARG B 1 185 ? 33.630 26.709 -0.908 1.00 22.12 184 ARG B C 1
ATOM 3116 O O . ARG B 1 185 ? 34.406 27.611 -0.902 1.00 19.98 184 ARG B O 1
ATOM 3124 N N . HIS B 1 186 ? 33.446 25.886 0.141 1.00 26.07 185 HIS B N 1
ATOM 3125 C CA . HIS B 1 186 ? 34.265 25.990 1.324 1.00 19.09 185 HIS B CA 1
ATOM 3126 C C . HIS B 1 186 ? 35.355 24.932 1.333 1.00 21.16 185 HIS B C 1
ATOM 3127 O O . HIS B 1 186 ? 35.937 24.684 2.381 1.00 22.04 185 HIS B O 1
ATOM 3134 N N . GLY B 1 187 ? 35.591 24.297 0.183 1.00 19.61 186 GLY B N 1
ATOM 3135 C CA . GLY B 1 187 ? 36.731 23.407 -0.028 1.00 22.28 186 GLY B CA 1
ATOM 3136 C C . GLY B 1 187 ? 36.531 21.931 0.310 1.00 23.53 186 GLY B C 1
ATOM 3137 O O . GLY B 1 187 ? 37.492 21.165 0.303 1.00 21.47 186 GLY B O 1
ATOM 3138 N N . ALA B 1 188 ? 35.307 21.504 0.575 1.00 19.83 187 ALA B N 1
ATOM 3139 C CA . ALA B 1 188 ? 35.054 20.060 0.822 1.00 20.59 187 ALA B CA 1
ATOM 3140 C C . ALA B 1 188 ? 35.062 19.279 -0.501 1.00 20.62 187 ALA B C 1
ATOM 3141 O O . ALA B 1 188 ? 34.707 19.819 -1.561 1.00 19.89 187 ALA B O 1
ATOM 3143 N N . GLU B 1 189 ? 35.393 17.999 -0.408 1.00 17.72 188 GLU B N 1
ATOM 3144 C CA . GLU B 1 189 ? 35.173 17.055 -1.478 1.00 19.76 188 GLU B CA 1
ATOM 3145 C C . GLU B 1 189 ? 33.792 16.418 -1.285 1.00 18.55 188 GLU B C 1
ATOM 3146 O O . GLU B 1 189 ? 33.619 15.544 -0.474 1.00 20.41 188 GLU B O 1
ATOM 3152 N N . VAL B 1 190 ? 32.845 16.841 -2.091 1.00 18.07 189 VAL B N 1
ATOM 3153 C CA . VAL B 1 190 ? 31.467 16.477 -1.900 1.00 20.19 189 VAL B CA 1
ATOM 3154 C C . VAL B 1 190 ? 31.124 15.310 -2.844 1.00 21.62 189 VAL B C 1
ATOM 3155 O O . VAL B 1 190 ? 31.482 15.314 -4.017 1.00 19.49 189 VAL B O 1
ATOM 3159 N N . ASP B 1 191 ? 30.459 14.302 -2.293 1.00 18.85 190 ASP B N 1
ATOM 3160 C CA . ASP B 1 191 ? 29.809 13.264 -3.067 1.00 18.94 190 ASP B CA 1
ATOM 3161 C C . ASP B 1 191 ? 28.339 13.313 -2.720 1.00 19.04 190 ASP B C 1
ATOM 3162 O O . ASP B 1 191 ? 27.980 12.924 -1.613 1.00 20.91 190 ASP B O 1
ATOM 3167 N N . ALA B 1 192 ? 27.489 13.807 -3.627 1.00 18.87 191 ALA B N 1
ATOM 3168 C CA . ALA B 1 192 ? 26.061 13.920 -3.357 1.00 18.41 191 ALA B CA 1
ATOM 3169 C C . ALA B 1 192 ? 25.235 13.022 -4.277 1.00 19.14 191 ALA B C 1
ATOM 3170 O O . ALA B 1 192 ? 25.470 12.968 -5.491 1.00 18.06 191 ALA B O 1
ATOM 3172 N N . ARG B 1 193 ? 24.290 12.321 -3.652 1.00 17.98 192 ARG B N 1
ATOM 3173 C CA . ARG B 1 193 ? 23.385 11.411 -4.297 1.00 18.47 192 ARG B CA 1
ATOM 3174 C C . ARG B 1 193 ? 21.983 11.839 -4.077 1.00 19.53 192 ARG B C 1
ATOM 3175 O O . ARG B 1 193 ? 21.679 12.457 -3.079 1.00 20.50 192 ARG B O 1
ATOM 3183 N N . ILE B 1 194 ? 21.135 11.458 -5.029 1.00 17.63 193 ILE B N 1
ATOM 3184 C CA . ILE B 1 194 ? 19.693 11.435 -4.886 1.00 19.66 193 ILE B CA 1
ATOM 3185 C C . ILE B 1 194 ? 19.260 10.008 -5.028 1.00 17.91 193 ILE B C 1
ATOM 3186 O O . ILE B 1 194 ? 19.548 9.370 -6.037 1.00 17.36 193 ILE B O 1
ATOM 3191 N N . ILE B 1 195 ? 18.497 9.508 -4.060 1.00 18.08 194 ILE B N 1
ATOM 3192 C CA . ILE B 1 195 ? 17.987 8.151 -4.131 1.00 18.91 194 ILE B CA 1
ATOM 3193 C C . ILE B 1 195 ? 16.460 8.250 -4.167 1.00 18.28 194 ILE B C 1
ATOM 3194 O O . ILE B 1 195 ? 15.907 9.300 -3.835 1.00 17.70 194 ILE B O 1
ATOM 3199 N N . PRO B 1 196 ? 15.785 7.198 -4.633 1.00 20.01 195 PRO B N 1
ATOM 3200 C CA . PRO B 1 196 ? 14.332 7.191 -4.774 1.00 20.36 195 PRO B CA 1
ATOM 3201 C C . PRO B 1 196 ? 13.512 7.397 -3.481 1.00 23.19 195 PRO B C 1
ATOM 3202 O O . PRO B 1 196 ? 12.333 7.729 -3.555 1.00 25.13 195 PRO B O 1
ATOM 3206 N N . SER B 1 197 ? 14.146 7.283 -2.328 1.00 21.31 196 SER B N 1
ATOM 3207 C CA . SER B 1 197 ? 13.488 7.411 -1.026 1.00 20.24 196 SER B CA 1
ATOM 3208 C C . SER B 1 197 ? 12.893 8.790 -0.747 1.00 18.97 196 SER B C 1
ATOM 3209 O O . SER B 1 197 ? 13.239 9.783 -1.376 1.00 17.55 196 SER B O 1
ATOM 3212 N N . GLY B 1 198 ? 11.978 8.831 0.207 1.00 17.42 197 GLY B N 1
ATOM 3213 C CA . GLY B 1 198 ? 11.507 10.087 0.792 1.00 17.12 197 GLY B CA 1
ATOM 3214 C C . GLY B 1 198 ? 12.446 10.597 1.867 1.00 18.20 197 GLY B C 1
ATOM 3215 O O . GLY B 1 198 ? 13.649 10.393 1.822 1.00 19.80 197 GLY B O 1
ATOM 3216 N N . HIS B 1 199 ? 11.881 11.274 2.857 1.00 19.60 198 HIS B N 1
ATOM 3217 C CA . HIS B 1 199 ? 12.669 11.763 3.993 1.00 17.85 198 HIS B CA 1
ATOM 3218 C C . HIS B 1 199 ? 13.138 10.648 4.924 1.00 19.29 198 HIS B C 1
ATOM 3219 O O . HIS B 1 199 ? 14.133 10.789 5.638 1.00 18.04 198 HIS B O 1
ATOM 3226 N N . ASP B 1 200 ? 12.449 9.519 4.911 1.00 19.24 199 ASP B N 1
ATOM 3227 C CA . ASP B 1 200 ? 12.884 8.371 5.716 1.00 22.38 199 ASP B CA 1
ATOM 3228 C C . ASP B 1 200 ? 14.166 7.772 5.160 1.00 20.62 199 ASP B C 1
ATOM 3229 O O . ASP B 1 200 ? 14.416 7.817 3.952 1.00 20.03 199 ASP B O 1
ATOM 3234 N N . ILE B 1 201 ? 14.962 7.220 6.067 1.00 21.44 200 ILE B N 1
ATOM 3235 C CA . ILE B 1 201 ? 16.206 6.552 5.723 1.00 22.36 200 ILE B CA 1
ATOM 3236 C C . ILE B 1 201 ? 16.099 5.037 5.986 1.00 24.28 200 ILE B C 1
ATOM 3237 O O . ILE B 1 201 ? 15.204 4.572 6.699 1.00 23.29 200 ILE B O 1
ATOM 3242 N N . GLY B 1 202 ? 16.984 4.277 5.359 1.00 22.92 201 GLY B N 1
ATOM 3243 C CA . GLY B 1 202 ? 16.996 2.829 5.463 1.00 23.46 201 GLY B CA 1
ATOM 3244 C C . GLY B 1 202 ? 18.166 2.149 4.797 1.00 24.56 201 GLY B C 1
ATOM 3245 O O . GLY B 1 202 ? 19.235 2.717 4.644 1.00 22.82 201 GLY B O 1
ATOM 3246 N N . ASP B 1 203 ? 17.972 0.908 4.391 1.00 24.08 202 ASP B N 1
ATOM 3247 C CA . ASP B 1 203 ? 19.077 0.127 3.829 1.00 24.81 202 ASP B CA 1
ATOM 3248 C C . ASP B 1 203 ? 19.744 0.745 2.610 1.00 25.05 202 ASP B C 1
ATOM 3249 O O . ASP B 1 203 ? 20.957 0.628 2.493 1.00 22.29 202 ASP B O 1
ATOM 3254 N N . PRO B 1 204 ? 18.974 1.382 1.686 1.00 22.47 203 PRO B N 1
ATOM 3255 C CA . PRO B 1 204 ? 19.649 2.090 0.562 1.00 24.28 203 PRO B CA 1
ATOM 3256 C C . PRO B 1 204 ? 20.686 3.127 0.961 1.00 21.87 203 PRO B C 1
ATOM 3257 O O . PRO B 1 204 ? 21.714 3.274 0.287 1.00 21.26 203 PRO B O 1
ATOM 3261 N N . ASP B 1 205 ? 20.400 3.853 2.041 1.00 20.31 204 ASP B N 1
ATOM 3262 C CA . ASP B 1 205 ? 21.368 4.792 2.629 1.00 20.81 204 ASP B CA 1
ATOM 3263 C C . ASP B 1 205 ? 22.578 4.063 3.155 1.00 20.24 204 ASP B C 1
ATOM 3264 O O . ASP B 1 205 ? 23.687 4.447 2.847 1.00 20.46 204 ASP B O 1
ATOM 3269 N N . ALA B 1 206 ? 22.357 2.957 3.881 1.00 21.99 205 ALA B N 1
ATOM 3270 C CA . ALA B 1 206 ? 23.479 2.158 4.403 1.00 21.19 205 ALA B CA 1
ATOM 3271 C C . ALA B 1 206 ? 24.396 1.640 3.290 1.00 20.93 205 ALA B C 1
ATOM 3272 O O . ALA B 1 206 ? 25.624 1.615 3.448 1.00 20.69 205 ALA B O 1
ATOM 3274 N N . ALA B 1 207 ? 23.802 1.182 2.192 1.00 19.66 206 ALA B N 1
ATOM 3275 C CA . ALA B 1 207 ? 24.574 0.649 1.077 1.00 19.16 206 ALA B CA 1
ATOM 3276 C C . ALA B 1 207 ? 25.497 1.733 0.489 1.00 19.04 206 ALA B C 1
ATOM 3277 O O . ALA B 1 207 ? 26.664 1.478 0.224 1.00 19.82 206 ALA B O 1
ATOM 3279 N N . ILE B 1 208 ? 24.989 2.951 0.346 1.00 18.90 207 ILE B N 1
ATOM 3280 C CA . ILE B 1 208 ? 25.776 4.037 -0.249 1.00 18.55 207 ILE B CA 1
ATOM 3281 C C . ILE B 1 208 ? 26.923 4.484 0.684 1.00 19.37 207 ILE B C 1
ATOM 3282 O O . ILE B 1 208 ? 28.084 4.658 0.254 1.00 18.71 207 ILE B O 1
ATOM 3287 N N . VAL B 1 209 ? 26.602 4.644 1.963 1.00 18.38 208 VAL B N 1
ATOM 3288 C CA . VAL B 1 209 ? 27.626 4.995 2.960 1.00 20.54 208 VAL B CA 1
ATOM 3289 C C . VAL B 1 209 ? 28.780 3.970 2.960 1.00 20.20 208 VAL B C 1
ATOM 3290 O O . VAL B 1 209 ? 29.976 4.350 2.947 1.00 21.37 208 VAL B O 1
ATOM 3294 N N A ARG B 1 210 ? 28.420 2.687 2.921 0.50 20.61 209 ARG B N 1
ATOM 3295 N N B ARG B 1 210 ? 28.426 2.691 3.029 0.50 20.83 209 ARG B N 1
ATOM 3296 C CA A ARG B 1 210 ? 29.379 1.570 2.787 0.50 22.68 209 ARG B CA 1
ATOM 3297 C CA B ARG B 1 210 ? 29.415 1.610 3.082 0.50 23.77 209 ARG B CA 1
ATOM 3298 C C A ARG B 1 210 ? 30.220 1.695 1.502 0.50 23.08 209 ARG B C 1
ATOM 3299 C C B ARG B 1 210 ? 30.368 1.711 1.885 0.50 24.11 209 ARG B C 1
ATOM 3300 O O A ARG B 1 210 ? 31.437 1.561 1.536 0.50 22.90 209 ARG B O 1
ATOM 3301 O O B ARG B 1 210 ? 31.585 1.732 2.071 0.50 22.88 209 ARG B O 1
ATOM 3316 N N A GLN B 1 211 ? 29.576 1.972 0.378 0.50 23.50 210 GLN B N 1
ATOM 3317 N N B GLN B 1 211 ? 29.812 1.835 0.682 0.50 23.24 210 GLN B N 1
ATOM 3318 C CA A GLN B 1 211 ? 30.293 2.105 -0.890 0.50 24.28 210 GLN B CA 1
ATOM 3319 C CA B GLN B 1 211 ? 30.605 1.958 -0.547 0.50 23.89 210 GLN B CA 1
ATOM 3320 C C A GLN B 1 211 ? 31.246 3.305 -0.837 0.50 22.94 210 GLN B C 1
ATOM 3321 C C B GLN B 1 211 ? 31.403 3.256 -0.586 0.50 23.01 210 GLN B C 1
ATOM 3322 O O A GLN B 1 211 ? 32.360 3.255 -1.348 0.50 22.48 210 GLN B O 1
ATOM 3323 O O B GLN B 1 211 ? 32.584 3.232 -0.932 0.50 21.66 210 GLN B O 1
ATOM 3334 N N . TRP B 1 212 ? 30.786 4.381 -0.211 1.00 22.43 211 TRP B N 1
ATOM 3335 C CA . TRP B 1 212 ? 31.545 5.627 -0.089 1.00 23.08 211 TRP B CA 1
ATOM 3336 C C . TRP B 1 212 ? 32.771 5.457 0.834 1.00 23.98 211 TRP B C 1
ATOM 3337 O O . TRP B 1 212 ? 33.874 5.916 0.513 1.00 25.56 211 TRP B O 1
ATOM 3348 N N . LEU B 1 213 ? 32.578 4.795 1.967 1.00 23.58 212 LEU B N 1
ATOM 3349 C CA . LEU B 1 213 ? 33.667 4.492 2.888 1.00 26.55 212 LEU B CA 1
ATOM 3350 C C . LEU B 1 213 ? 34.713 3.580 2.254 1.00 28.50 212 LEU B C 1
ATOM 3351 O O . LEU B 1 213 ? 35.903 3.714 2.514 1.00 29.94 212 LEU B O 1
ATOM 3356 N N . ALA B 1 214 ? 34.286 2.672 1.397 1.00 30.77 213 ALA B N 1
ATOM 3357 C CA . ALA B 1 214 ? 35.221 1.752 0.744 1.00 34.75 213 ALA B CA 1
ATOM 3358 C C . ALA B 1 214 ? 36.074 2.433 -0.341 1.00 36.86 213 ALA B C 1
ATOM 3359 O O . ALA B 1 214 ? 37.115 1.915 -0.717 1.00 37.36 213 ALA B O 1
ATOM 3361 N N . GLY B 1 215 ? 35.654 3.595 -0.832 1.00 42.65 214 GLY B N 1
ATOM 3362 C CA . GLY B 1 215 ? 36.460 4.373 -1.776 1.00 47.68 214 GLY B CA 1
ATOM 3363 C C . GLY B 1 215 ? 36.221 3.952 -3.227 1.00 53.87 214 GLY B C 1
ATOM 3364 O O . GLY B 1 215 ? 35.487 2.976 -3.481 1.00 55.88 214 GLY B O 1
ATOM 3365 N N . PRO B 1 216 ? 36.846 4.675 -4.193 1.00 58.55 215 PRO B N 1
ATOM 3366 C CA . PRO B 1 216 ? 36.702 4.473 -5.665 1.00 57.81 215 PRO B CA 1
ATOM 3367 C C . PRO B 1 216 ? 36.906 3.048 -6.186 1.00 59.14 215 PRO B C 1
ATOM 3368 O O . PRO B 1 216 ? 37.960 2.460 -5.970 1.00 61.32 215 PRO B O 1
#

B-factor: mean 26.11, std 10.88, range [11.18, 78.48]

InterPro domains:
  IPR029058 Alpha/Beta hydrolase fold [G3DSA:3.40.50.1820] (1-222)
  IPR029058 Alpha/Beta hydrolase fold [SSF53474] (14-213)

Organism: Mesorhizobium japonicum (strain LMG 29417 / CECT 9101 / MAFF 303099) (NCBI:txid266835)

Secondary structure (DSSP, 8-state):
--SPPB-SSSS-EEEESTTSS---EEEEEPPTTB-TTTTHHHHHHH-TTSEEEEE--SEEETTEEESS-EEETTEE-HHHHHHHHHHHHHHHHHHHHHHT--GGGEEEEEETHHHHHHHH---STTS-SEEEEE-----SS------TT-EEEEEEETT-TTTGGGHHHHHHHHHHTT-EEEEEEES--S---HHHHHHHHHHHH--/--S--SSPPB-SSSS-EEEESTTSS-S-EEEEEPPTTB-TTTTHHHHHHH-TTSEEEEE--SEEETTEEESS-EEETTEE-HHHHHHHHHHHHHHHHHHHHHHT--GGGEEEEEETHHHHHHHH---STTS-SEEEEE-----SS------TT-EEEEEEETT-TTTGGGHHHHHHHHHHTT-EEEEEEES--S---HHHHHHHHHHHH--

Radius of gyration: 24.62 Å; Cα contacts (8 Å, |Δi|>4): 948; chains: 2; bounding box: 56×64×51 Å

Nearest PDB structures (foldseek):
  3b5e-assembly1_A  TM=1.005E+00  e=5.628E-44  Mesorhizobium japonicum MAFF 303099
  2h1i-assembly1_A  TM=9.350E-01  e=3.376E-16  Bacillus cereus ATCC 14579
  2r8b-assembly2_B  TM=8.711E-01  e=4.806E-14  Agrobacterium fabrum str. C58
  2psh-assembly1_A  TM=6.215E-01  e=8.207E-05  Renilla reniformis
  2psh-assembly2_B  TM=6.360E-01  e=1.525E-04  Renilla reniformis